Protein AF-0000000087582346 (afdb_homodimer)

Organism: Thalassiosira oceanica (NCBI:txid159749)

Sequence (512 aa):
MFADYISVAFGFAALSSSAAFTIRPLEHSRAAAAQTRIHTHEMLARNAGKSSGRPFEIKRIDHIVIRCRGFPEMFDFYHRVLGCTLDEPEGDHLNRFGGALTHLRAGESYIDLLSYDDGHLTGDGVAAVQRMHAGGVGTKRSLDDLALSAEESTLDHLCLRVRGFEMQSMIAYLESEGAQIVTSGDRRLGADGVGPSVYVRDPEGNVVELKGDPYPVAADQGDGQRKAKELQSTSPSRKETTTRRKDEVATAKVESMFADYISVAFGFAALSSSAAFTIRPLEHSRAAAAQTRIHTHEMLARNAGKSSGRPFEIKRIDHIVIRCRGFPEMFDFYHRVLGCTLDEPEGDHLNRFGGALTHLRAGESYIDLLSYDDGHLTGDGVAAVQRMHAGGVGTKRSLDDLALSAEESTLDHLCLRVRGFEMQSMIAYLESEGAQIVTSGDRRLGADGVGPSVYVRDPEGNVVELKGDPYPVAADQGDGQRKAKELQSTSPSRKETTTRRKDEVATAKVES

Foldseek 3Di:
DPPPPPPPPPPPPPPPPPPPPPCPDDPVVVVVVVVVVVVVVVVVVVVVPPPPDPPDDDDDAAEDEAEDAPVVQLCCCVCPLVPWAADPPNQVAACPQQRQWHWTHQDNHTYMYGYLHPVRGDPRNQVVSQCCPPNRPGDPDHSVPDDRAQVPDPDQAAEHEDEPDDPVVSVVSCVVVPWAWDDWDAFDQDPQGTGIWTWTAGPRGHIYIYTYDHDDDPPPCVVVVVVVVVVVVPPPPPPPPPPPPPPPPPPPPDDD/DDDPPPPPPPPPPPPPPPPPPPCPDDPVVVVVVVVVVVVVVVVVVVVVPPPPDPPDDDDDAAEDEAEDAPVVQLCCCVCPLVPWAADPPNQVAACPQQRQWHWTHQDNHTYMYGYLHPVRGDPRNQVVSQCCPPNRPGDPDRSVPDPRAQVPDPDQAAEHEDEPDDPVVSVVSCVVVPWAWDDWDAFDQDPQGTGIWTWTAGPRGHIYIYTYDHDDDPPPCVVVVVVVCVVVVPPPPPPPPPPPPPPPPDPPDDDD

InterPro domains:
  IPR004360 Glyoxalase/fosfomycin resistance/dioxygenase domain [PF00903] (60-210)
  IPR029068 Glyoxalase/Bleomycin resistance protein/Dihydroxybiphenyl dioxygenase [G3DSA:3.10.180.10] (56-213)
  IPR029068 Glyoxalase/Bleomycin resistance protein/Dihydroxybiphenyl dioxygenase [SSF54593] (58-219)
  IPR037523 Vicinal oxygen chelate (VOC), core domain [PS51819] (60-213)
  IPR050383 Glyoxalase I/Fosfomycin Resistance Protein Families [PTHR21366] (46-229)

Nearest PDB structures (foldseek):
  3hnq-assembly1_A  TM=7.859E-01  e=2.197E-09  Salmonella enterica subsp. enterica serovar Typhimurium
  3ey7-assembly1_B  TM=7.491E-01  e=6.477E-10  Vibrio cholerae
  3zw5-assembly1_A  TM=7.818E-01  e=4.456E-09  Homo sapiens
  3zw5-assembly1_B  TM=7.839E-01  e=5.067E-09  Homo sapiens
  3ey8-assembly1_A  TM=7.506E-01  e=2.060E-09  Vibrio cholerae

Radius of gyration: 37.98 Å; Cα contacts (8 Å, |Δi|>4): 893; chains: 2; bounding box: 114×180×123 Å

pLDDT: mean 77.49, std 27.93, range [23.95, 98.94]

Secondary structure (DSSP, 8-state):
-------------------------THHHHHHHHHHHHHHHHHHHHHHTT-TT---EEEEEEEEEEEES-HHHHHIIIIIIS--BPPSSGGGTSSHHHHTEEEEEETTEEEEEEE--TTT--HHHHHHHHHHHHHHT---S-GGG----STTSSEEEEEEEEES--HHHHHHHHHHTTPEEEEEEEEEEETTEEEEEEEEE-TTS-EEEEE-PPPP----THHHHHHHHHHHTTS---------------------/-------------------------THHHHHHHHHHHHHHHHHHHHHHTT-TT---EEEEEEEEEEEES-HHHHHIIIIIIS--BPPSSGGGTSSHHHHTEEEEEETTEEEEEEE--TTT--HHHHHHHHHHHHHHT---S-GGG----STTSSEEEEEEEEES--HHHHHHHHHHTTPEEEEEEEEEEETTEEEEEEEEE-TTS-EEEEE-PPPP----THHHHHHHHHHHTTS---------------------

Solvent-accessible surface area (backbone atoms only — not comparable to full-atom values): 28459 Å² total; per-residue (Å²): 135,86,80,77,76,76,77,77,75,76,77,77,74,75,80,66,81,72,74,74,75,72,73,82,64,68,63,60,52,48,52,31,44,48,50,38,47,53,53,47,52,49,49,48,58,61,37,73,76,57,59,79,74,67,65,56,43,52,50,25,53,24,32,40,29,35,49,38,59,57,49,70,59,46,47,45,44,46,34,43,71,60,56,27,41,71,54,83,63,48,74,81,23,46,46,32,63,40,36,15,36,29,47,25,35,30,51,66,10,30,49,26,41,38,37,59,18,72,90,50,33,18,72,66,6,52,56,43,36,32,44,43,34,53,63,46,67,39,55,90,64,59,67,87,72,50,76,47,38,31,89,36,15,25,42,32,29,41,28,34,29,33,45,64,69,44,71,68,61,50,52,54,48,42,48,76,71,68,42,49,75,65,45,71,45,66,76,39,81,53,55,84,37,43,12,30,36,41,26,32,37,48,88,72,55,44,26,38,33,44,27,31,65,48,58,81,74,73,67,72,61,61,66,62,56,50,54,47,54,57,57,60,64,60,58,76,79,75,78,76,80,76,77,80,77,81,77,80,77,77,78,76,81,78,77,131,140,85,82,78,77,77,76,76,77,74,78,76,74,78,80,66,81,73,73,74,76,72,71,81,63,67,63,61,54,47,51,30,44,47,49,38,46,49,53,44,53,50,50,50,57,60,37,70,78,57,59,78,73,66,63,55,45,53,51,24,52,25,32,39,29,34,50,38,57,57,49,71,59,46,47,44,45,44,34,45,70,60,57,26,41,70,53,84,65,47,74,82,23,47,47,32,63,39,35,16,34,29,48,26,35,31,51,65,9,29,48,26,42,37,38,59,20,71,90,52,33,18,73,64,5,51,56,42,37,32,47,43,33,52,63,48,67,38,54,88,65,58,67,86,72,50,76,47,38,31,88,36,14,25,43,32,30,42,29,32,30,33,44,64,70,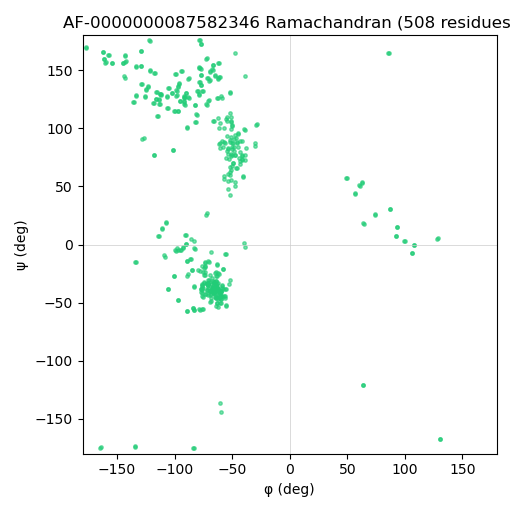43,70,68,62,50,51,53,46,42,48,74,71,67,44,48,75,64,46,69,45,66,76,38,83,53,55,84,36,45,12,32,35,40,26,31,37,48,88,72,54,45,25,37,33,45,27,31,65,49,57,79,72,74,67,71,62,59,65,62,57,50,52,48,53,55,55,60,64,59,56,75,78,75,78,76,79,76,78,80,76,80,77,79,80,77,84,77,80,83,81,136

Structure (mmCIF, N/CA/C/O backbone):
data_AF-0000000087582346-model_v1
#
loop_
_entity.id
_entity.type
_entity.pdbx_description
1 polymer 'VOC domain-containing protein'
#
loop_
_atom_site.group_PDB
_atom_site.id
_atom_site.type_symbol
_atom_site.label_atom_id
_atom_site.label_alt_id
_atom_site.label_comp_id
_atom_site.label_asym_id
_atom_site.label_entity_id
_atom_site.label_seq_id
_atom_site.pdbx_PDB_ins_code
_atom_site.Cartn_x
_atom_site.Cartn_y
_atom_site.Cartn_z
_atom_site.occupancy
_atom_site.B_iso_or_equiv
_atom_site.auth_seq_id
_atom_site.auth_comp_id
_atom_site.auth_asym_id
_atom_site.auth_atom_id
_atom_site.pdbx_PDB_model_num
ATOM 1 N N . MET A 1 1 ? -73.75 -16.656 -28.797 1 24.62 1 MET A N 1
ATOM 2 C CA . MET A 1 1 ? -72.812 -16.562 -29.906 1 24.62 1 MET A CA 1
ATOM 3 C C . MET A 1 1 ? -71.438 -17.047 -29.484 1 24.62 1 MET A C 1
ATOM 5 O O . MET A 1 1 ? -70.938 -16.625 -28.438 1 24.62 1 MET A O 1
ATOM 9 N N . PHE A 1 2 ? -71.062 -18.312 -29.938 1 26.08 2 PHE A N 1
ATOM 10 C CA . PHE A 1 2 ? -70 -19.344 -29.875 1 26.08 2 PHE A CA 1
ATOM 11 C C . PHE A 1 2 ? -68.688 -18.766 -30.25 1 26.08 2 PHE A C 1
ATOM 13 O O . PHE A 1 2 ? -68.5 -18.266 -31.375 1 26.08 2 PHE A O 1
ATOM 20 N N . ALA A 1 3 ? -68 -18.031 -29.25 1 26.8 3 ALA A N 1
ATOM 21 C CA . ALA A 1 3 ? -66.688 -17.422 -29.25 1 26.8 3 ALA A CA 1
ATOM 22 C C . ALA A 1 3 ? -65.625 -18.375 -29.828 1 26.8 3 ALA A C 1
ATOM 24 O O . ALA A 1 3 ? -65.438 -19.5 -29.359 1 26.8 3 ALA A O 1
ATOM 25 N N . ASP A 1 4 ? -65.438 -18.328 -31.172 1 23.95 4 ASP A N 1
ATOM 26 C CA . ASP A 1 4 ? -64.562 -19.047 -32.062 1 23.95 4 ASP A CA 1
ATOM 27 C C . ASP A 1 4 ? -63.094 -18.969 -31.562 1 23.95 4 ASP A C 1
ATOM 29 O O . ASP A 1 4 ? -62.562 -17.875 -31.359 1 23.95 4 ASP A O 1
ATOM 33 N N . TYR A 1 5 ? -62.656 -19.891 -30.688 1 27.12 5 TYR A N 1
ATOM 34 C CA . TYR A 1 5 ? -61.375 -20.25 -30.125 1 27.12 5 TYR A CA 1
ATOM 35 C C . TYR A 1 5 ? -60.312 -20.406 -31.219 1 27.12 5 TYR A C 1
ATOM 37 O O . TYR A 1 5 ? -60.469 -21.25 -32.094 1 27.12 5 TYR A O 1
ATOM 45 N N . ILE A 1 6 ? -59.938 -19.203 -31.828 1 28.33 6 ILE A N 1
ATOM 46 C CA . ILE A 1 6 ? -58.938 -19.219 -32.875 1 28.33 6 ILE A CA 1
ATOM 47 C C . ILE A 1 6 ? -57.688 -19.984 -32.406 1 28.33 6 ILE A C 1
ATOM 49 O O . ILE A 1 6 ? -57.156 -19.703 -31.328 1 28.33 6 ILE A O 1
ATOM 53 N N . SER A 1 7 ? -57.531 -21.25 -32.781 1 24.16 7 SER A N 1
ATOM 54 C CA . SER A 1 7 ? -56.438 -22.219 -32.656 1 24.16 7 SER A CA 1
ATOM 55 C C . SER A 1 7 ? -55.156 -21.688 -33.281 1 24.16 7 SER A C 1
ATOM 57 O O . SER A 1 7 ? -55.031 -21.594 -34.5 1 24.16 7 SER A O 1
ATOM 59 N N . VAL A 1 8 ? -54.625 -20.516 -32.812 1 26.66 8 VAL A N 1
ATOM 60 C CA . VAL A 1 8 ? -53.375 -20.062 -33.438 1 26.66 8 VAL A CA 1
ATOM 61 C C . VAL A 1 8 ? -52.312 -21.141 -33.281 1 26.66 8 VAL A C 1
ATOM 63 O O . VAL A 1 8 ? -51.969 -21.516 -32.156 1 26.66 8 VAL A O 1
ATOM 66 N N . ALA A 1 9 ? -52.25 -22.141 -34.125 1 24.91 9 ALA A N 1
ATOM 67 C CA . ALA A 1 9 ? -51.188 -23.141 -34.281 1 24.91 9 ALA A CA 1
ATOM 68 C C . ALA A 1 9 ? -49.812 -22.484 -34.438 1 24.91 9 ALA A C 1
ATOM 70 O O . ALA A 1 9 ? -49.531 -21.875 -35.469 1 24.91 9 ALA A O 1
ATOM 71 N N . PHE A 1 10 ? -49.344 -21.672 -33.438 1 28.89 10 PHE A N 1
ATOM 72 C CA . PHE A 1 10 ? -47.969 -21.203 -33.594 1 28.89 10 PHE A CA 1
ATOM 73 C C . PHE A 1 10 ? -47.031 -22.375 -33.875 1 28.89 10 PHE A C 1
ATOM 75 O O . PHE A 1 10 ? -47.031 -23.359 -33.125 1 28.89 10 PHE A O 1
ATOM 82 N N . GLY A 1 11 ? -46.75 -22.719 -35.125 1 24.69 11 GLY A N 1
ATOM 83 C CA . GLY A 1 11 ? -45.75 -23.641 -35.625 1 24.69 11 GLY A CA 1
ATOM 84 C C . GLY A 1 11 ? -44.375 -23.375 -35 1 24.69 11 GLY A C 1
ATOM 85 O O . GLY A 1 11 ? -43.812 -22.281 -35.156 1 24.69 11 GLY A O 1
ATOM 86 N N . PHE A 1 1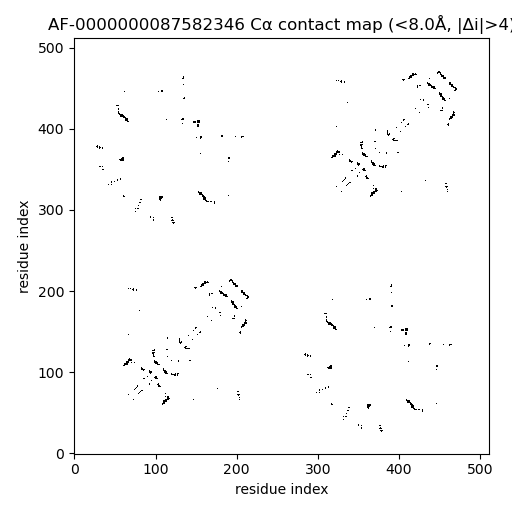2 ? -44.062 -23.906 -33.781 1 27.42 12 PHE A N 1
ATOM 87 C CA . PHE A 1 12 ? -42.75 -23.953 -33.125 1 27.42 12 PHE A CA 1
ATOM 88 C C . PHE A 1 12 ? -41.719 -24.547 -34.062 1 27.42 12 PHE A C 1
ATOM 90 O O . PHE A 1 12 ? -41.75 -25.734 -34.375 1 27.42 12 PHE A O 1
ATOM 97 N N . ALA A 1 13 ? -41.375 -23.875 -35.156 1 26.81 13 ALA A N 1
ATOM 98 C CA . ALA A 1 13 ? -40.219 -24.391 -35.844 1 26.81 13 ALA A CA 1
ATOM 99 C C . ALA A 1 13 ? -39.031 -24.594 -34.875 1 26.81 13 ALA A C 1
ATOM 101 O O . ALA A 1 13 ? -38.688 -23.703 -34.125 1 26.81 13 ALA A O 1
ATOM 102 N N . ALA A 1 14 ? -38.719 -25.844 -34.5 1 28.03 14 ALA A N 1
ATOM 103 C CA . ALA A 1 14 ? -37.594 -26.422 -33.812 1 28.03 14 ALA A CA 1
ATOM 104 C C . ALA A 1 14 ? -36.281 -25.906 -34.406 1 28.03 14 ALA A C 1
ATOM 106 O O . ALA A 1 14 ? -35.938 -26.188 -35.531 1 28.03 14 ALA A O 1
ATOM 107 N N . LEU A 1 15 ? -35.969 -24.609 -34.281 1 28.62 15 LEU A N 1
ATOM 108 C CA . LEU A 1 15 ? -34.594 -24.25 -34.688 1 28.62 15 LEU A CA 1
ATOM 109 C C . LEU A 1 15 ? -33.594 -25.188 -34 1 28.62 15 LEU A C 1
ATOM 111 O O . LEU A 1 15 ? -33.406 -25.141 -32.781 1 28.62 15 LEU A O 1
ATOM 115 N N . SER A 1 16 ? -33.375 -26.422 -34.406 1 26.52 16 SER A N 1
ATOM 116 C CA . SER A 1 16 ? -32.375 -27.422 -34 1 26.52 16 SER A CA 1
ATOM 117 C C . SER A 1 16 ? -30.953 -26.875 -34.156 1 26.52 16 SER A C 1
ATOM 119 O O . SER A 1 16 ? -29.984 -27.641 -34.094 1 26.52 16 SER A O 1
ATOM 121 N N . SER A 1 17 ? -30.641 -25.75 -34.719 1 29.75 17 SER A N 1
ATOM 122 C CA . SER A 1 17 ? -29.203 -25.75 -35.031 1 29.75 17 SER A CA 1
ATOM 123 C C . SER A 1 17 ? -28.359 -25.891 -33.781 1 29.75 17 SER A C 1
ATOM 125 O O . SER A 1 17 ? -28.406 -25.016 -32.906 1 29.75 17 SER A O 1
ATOM 127 N N . SER A 1 18 ? -28.125 -27.078 -33.25 1 28.61 18 SER A N 1
ATOM 128 C CA . SER A 1 18 ? -27.125 -27.438 -32.25 1 28.61 18 SER A CA 1
ATOM 129 C C . SER A 1 18 ? -25.766 -26.875 -32.594 1 28.61 18 SER A C 1
ATOM 131 O O . SER A 1 18 ? -25.047 -27.438 -33.438 1 28.61 18 SER A O 1
ATOM 133 N N . ALA A 1 19 ? -25.547 -25.625 -32.844 1 31.31 19 ALA A N 1
ATOM 134 C CA . ALA A 1 19 ? -24.141 -25.219 -32.906 1 31.31 19 ALA A CA 1
ATOM 135 C C . ALA A 1 19 ? -23.359 -25.828 -31.719 1 31.31 19 ALA A C 1
ATOM 137 O O . ALA A 1 19 ? -23.703 -25.594 -30.562 1 31.31 19 ALA A O 1
ATOM 138 N N . ALA A 1 20 ? -22.734 -26.953 -31.953 1 29.88 20 ALA A N 1
ATOM 139 C CA . ALA A 1 20 ? -21.672 -27.562 -31.156 1 29.88 20 ALA A CA 1
ATOM 140 C C . ALA A 1 20 ? -20.672 -26.516 -30.672 1 29.88 20 ALA A C 1
ATOM 142 O O . ALA A 1 20 ? -19.969 -25.906 -31.469 1 29.88 20 ALA A O 1
ATOM 143 N N . PHE A 1 21 ? -21.031 -25.734 -29.672 1 32.12 21 PHE A N 1
ATOM 144 C CA . PHE A 1 21 ? -19.953 -25.078 -28.953 1 32.12 21 PHE A CA 1
ATOM 145 C C . PHE A 1 21 ? -18.781 -26.031 -28.734 1 32.12 21 PHE A C 1
ATOM 147 O O . PHE A 1 21 ? -18.906 -27.016 -28 1 32.12 21 PHE A O 1
ATOM 154 N N . THR A 1 22 ? -18.016 -26.344 -29.781 1 29.98 22 THR A N 1
ATOM 155 C CA . THR A 1 22 ? -16.734 -27.031 -29.578 1 29.98 22 THR A CA 1
ATOM 156 C C . THR A 1 22 ? -15.992 -26.453 -28.391 1 29.98 22 THR A C 1
ATOM 158 O O . THR A 1 22 ? -15.609 -25.281 -28.391 1 29.98 22 THR A O 1
ATOM 161 N N . ILE A 1 23 ? -16.203 -26.953 -27.219 1 30.17 23 ILE A N 1
ATOM 162 C CA . ILE A 1 23 ? -15.391 -26.812 -26.016 1 30.17 23 ILE A CA 1
ATOM 163 C C . ILE A 1 23 ? -13.914 -26.906 -26.391 1 30.17 23 ILE A C 1
ATOM 165 O O . ILE A 1 23 ? -13.43 -27.969 -26.781 1 30.17 23 ILE A O 1
ATOM 169 N N . ARG A 1 24 ? -13.398 -26.094 -27.234 1 38.59 24 ARG A N 1
ATOM 170 C CA . ARG A 1 24 ? -11.953 -26.078 -27.391 1 38.59 24 ARG A CA 1
ATOM 171 C C . ARG A 1 24 ? -11.242 -26.234 -26.047 1 38.59 24 ARG A C 1
ATOM 173 O O . ARG A 1 24 ? -11.195 -25.281 -25.266 1 38.59 24 ARG A O 1
ATOM 180 N N . PRO A 1 25 ? -11.188 -27.422 -25.328 1 36.94 25 PRO A N 1
ATOM 181 C CA . PRO A 1 25 ? -11.031 -27.875 -23.938 1 36.94 25 PRO A CA 1
ATOM 182 C C . PRO A 1 25 ? -9.711 -27.406 -23.328 1 36.94 25 PRO A C 1
ATOM 184 O O . PRO A 1 25 ? -8.859 -26.859 -24.031 1 36.94 25 PRO A O 1
ATOM 187 N N . LEU A 1 26 ? -9 -28.312 -22.375 1 43.84 26 LEU A N 1
ATOM 188 C CA . LEU A 1 26 ? -8.047 -28.641 -21.312 1 43.84 26 LEU A CA 1
ATOM 189 C C . LEU A 1 26 ? -6.613 -28.484 -21.797 1 43.84 26 LEU A C 1
ATOM 191 O O . LEU A 1 26 ? -5.719 -28.141 -21.016 1 43.84 26 LEU A O 1
ATOM 195 N N . GLU A 1 27 ? -6.41 -28.766 -23.016 1 45.19 27 GLU A N 1
ATOM 196 C CA . GLU A 1 27 ? -5.039 -28.812 -23.531 1 45.19 27 GLU A CA 1
ATOM 197 C C . GLU A 1 27 ? -4.426 -27.422 -23.594 1 45.19 27 GLU A C 1
ATOM 199 O O . GLU A 1 27 ? -3.244 -27.234 -23.297 1 45.19 27 GLU A O 1
ATOM 204 N N . HIS A 1 28 ? -5.152 -26.438 -23.984 1 46.56 28 HIS A N 1
ATOM 205 C CA . HIS A 1 28 ? -4.641 -25.062 -24.062 1 46.56 28 HIS A CA 1
ATOM 206 C C . HIS A 1 28 ? -4.328 -24.5 -22.688 1 46.56 28 HIS A C 1
ATOM 208 O O . HIS A 1 28 ? -3.344 -23.781 -22.516 1 46.56 28 HIS A O 1
ATOM 214 N N . SER A 1 29 ? -5.16 -25.016 -21.75 1 54.28 29 SER A N 1
ATOM 215 C CA . SER A 1 29 ? -4.93 -24.562 -20.391 1 54.28 29 SER A CA 1
ATOM 216 C C . SER A 1 29 ? -3.643 -25.156 -19.828 1 54.28 29 SER A C 1
ATOM 218 O O . SER A 1 29 ? -2.871 -24.469 -19.156 1 54.28 29 SER A O 1
ATOM 220 N N . ARG A 1 30 ? -3.352 -26.391 -20.328 1 53.41 30 ARG A N 1
ATOM 221 C CA . ARG A 1 30 ? -2.146 -27.047 -19.828 1 53.41 30 ARG A CA 1
ATOM 222 C C . ARG A 1 30 ? -0.896 -26.438 -20.469 1 53.41 30 ARG A C 1
ATOM 224 O O . ARG A 1 30 ? 0.117 -26.25 -19.797 1 53.41 30 ARG A O 1
ATOM 231 N N . ALA A 1 31 ? -1.054 -26.188 -21.797 1 57 31 ALA A N 1
ATOM 232 C CA . ALA A 1 31 ? 0.088 -25.609 -22.484 1 57 31 ALA A CA 1
ATOM 233 C C . ALA A 1 31 ? 0.399 -24.203 -21.953 1 57 31 ALA A C 1
ATOM 235 O O . ALA A 1 31 ? 1.564 -23.859 -21.75 1 57 31 ALA A O 1
ATOM 236 N N . ALA A 1 32 ? -0.643 -23.484 -21.688 1 61.44 32 ALA A N 1
ATOM 237 C CA . ALA A 1 32 ? -0.444 -22.141 -21.125 1 61.44 32 ALA A CA 1
ATOM 238 C C . ALA A 1 32 ? 0.135 -22.219 -19.719 1 61.44 32 ALA A C 1
ATOM 240 O O . ALA A 1 32 ? 1.033 -21.453 -19.375 1 61.44 32 ALA A O 1
ATOM 241 N N . ALA A 1 33 ? -0.324 -23.172 -19.016 1 63.59 33 ALA A N 1
ATOM 242 C CA . ALA A 1 33 ? 0.221 -23.375 -17.688 1 63.59 33 ALA A CA 1
ATOM 243 C C . ALA A 1 33 ? 1.681 -23.812 -17.75 1 63.59 33 ALA A C 1
ATOM 245 O O . ALA A 1 33 ? 2.504 -23.391 -16.938 1 63.59 33 ALA A O 1
ATOM 246 N N . ALA A 1 34 ? 1.887 -24.594 -18.734 1 67.44 34 ALA A N 1
ATOM 247 C CA . ALA A 1 34 ? 3.26 -25.062 -18.922 1 67.44 34 ALA A CA 1
ATOM 248 C C . ALA A 1 34 ? 4.172 -23.891 -19.312 1 67.44 34 ALA A C 1
ATOM 250 O O . ALA A 1 34 ? 5.312 -23.812 -18.844 1 67.44 34 ALA A O 1
ATOM 251 N N . GLN A 1 35 ? 3.68 -23.047 -20.109 1 67.5 35 GLN A N 1
ATOM 252 C CA . GLN A 1 35 ? 4.465 -21.906 -20.531 1 67.5 35 GLN A CA 1
ATOM 253 C C . GLN A 1 35 ? 4.738 -20.953 -19.375 1 67.5 35 GLN A C 1
ATOM 255 O O . GLN A 1 35 ? 5.855 -20.453 -19.219 1 67.5 35 GLN A O 1
ATOM 260 N N . THR A 1 36 ? 3.758 -20.781 -18.547 1 71.19 36 THR A N 1
ATOM 261 C CA . THR A 1 36 ? 3.934 -19.938 -17.375 1 71.19 36 THR A CA 1
ATOM 262 C C . THR A 1 36 ? 4.977 -20.531 -16.438 1 71.19 36 THR A C 1
ATOM 264 O O . THR A 1 36 ? 5.812 -19.812 -15.891 1 71.19 36 THR A O 1
ATOM 267 N N . ARG A 1 37 ? 4.949 -21.734 -16.375 1 66.81 37 ARG A N 1
ATOM 268 C CA . ARG A 1 37 ? 5.902 -22.422 -15.516 1 66.81 37 ARG A CA 1
ATOM 269 C C . ARG A 1 37 ? 7.32 -22.297 -16.062 1 66.81 37 ARG A C 1
ATOM 271 O O . ARG A 1 37 ? 8.266 -22.078 -15.305 1 66.81 37 ARG A O 1
ATOM 278 N N . ILE A 1 38 ? 7.402 -22.516 -17.297 1 65.06 38 ILE A N 1
ATOM 279 C CA . ILE A 1 38 ? 8.711 -22.422 -17.922 1 65.06 38 ILE A CA 1
ATOM 280 C C . ILE A 1 38 ? 9.281 -21.016 -17.75 1 65.06 38 ILE A C 1
ATOM 282 O O . ILE A 1 38 ? 10.438 -20.844 -17.344 1 65.06 38 ILE A O 1
ATOM 286 N N . HIS A 1 39 ? 8.422 -20.094 -17.906 1 72.88 39 HIS A N 1
ATOM 287 C CA . HIS A 1 39 ? 8.852 -18.719 -17.766 1 72.88 39 HIS A CA 1
ATOM 288 C C . HIS A 1 39 ? 9.273 -18.406 -16.344 1 72.88 39 HIS A C 1
ATOM 290 O O . HIS A 1 39 ? 10.281 -17.734 -16.109 1 72.88 39 HIS A O 1
ATOM 296 N N . THR A 1 40 ? 8.633 -19.047 -15.508 1 73.69 40 THR A N 1
ATOM 297 C CA . THR A 1 40 ? 8.914 -18.781 -14.102 1 73.69 40 THR A CA 1
ATOM 298 C C . THR A 1 40 ? 10.227 -19.422 -13.672 1 73.69 40 THR A C 1
ATOM 300 O O . THR A 1 40 ? 11.016 -18.812 -12.953 1 73.69 40 THR A O 1
ATOM 303 N N . HIS A 1 41 ? 10.352 -20.641 -14.117 1 75.62 41 HIS A N 1
ATOM 304 C CA . HIS A 1 41 ? 11.617 -21.312 -13.82 1 75.62 41 HIS A CA 1
ATOM 305 C C . HIS A 1 41 ? 12.797 -20.547 -14.391 1 75.62 41 HIS A C 1
ATOM 307 O O . HIS A 1 41 ? 13.844 -20.438 -13.75 1 75.62 41 HIS A O 1
ATOM 313 N N . GLU A 1 42 ? 12.531 -20.062 -15.477 1 77.69 42 GLU A N 1
ATOM 314 C CA . GLU A 1 42 ? 13.586 -19.266 -16.109 1 77.69 42 GLU A CA 1
ATOM 315 C C . GLU A 1 42 ? 13.867 -18 -15.32 1 77.69 42 GLU A C 1
ATOM 317 O O . GLU A 1 42 ? 15.023 -17.609 -15.141 1 77.69 42 GLU A O 1
ATOM 322 N N . MET A 1 43 ? 12.898 -17.484 -14.844 1 80.12 43 MET A N 1
ATOM 323 C CA . MET A 1 43 ? 13.055 -16.25 -14.07 1 80.12 43 MET A CA 1
ATOM 324 C C . MET A 1 43 ? 13.781 -16.531 -12.758 1 80.12 43 MET A C 1
ATOM 326 O O . MET A 1 43 ? 14.68 -15.773 -12.367 1 80.12 43 MET A O 1
ATOM 330 N N . LEU A 1 44 ? 13.414 -17.562 -12.148 1 84.25 44 LEU A N 1
ATOM 331 C CA . LEU A 1 44 ? 14.039 -17.938 -10.883 1 84.25 44 LEU A CA 1
ATOM 332 C C . LEU A 1 44 ? 15.508 -18.297 -11.086 1 84.25 44 LEU A C 1
ATOM 334 O O . LEU A 1 44 ? 16.359 -17.906 -10.281 1 84.25 44 LEU A O 1
ATOM 338 N N . ALA A 1 45 ? 15.703 -19 -12.141 1 79.94 45 ALA A N 1
ATOM 339 C CA . ALA A 1 45 ? 17.078 -19.375 -12.469 1 79.94 45 ALA A CA 1
ATOM 340 C C . ALA A 1 45 ? 17.922 -18.141 -12.758 1 79.94 45 ALA A C 1
ATOM 342 O O . ALA A 1 45 ? 19.078 -18.062 -12.328 1 79.94 45 ALA A O 1
ATOM 343 N N . ARG A 1 46 ? 17.375 -17.281 -13.383 1 76.94 46 ARG A N 1
ATOM 344 C CA . ARG A 1 46 ? 18.078 -16.031 -13.695 1 76.94 46 ARG A CA 1
ATOM 345 C C . ARG A 1 46 ? 18.406 -15.25 -12.43 1 76.94 46 ARG A C 1
ATOM 347 O O . ARG A 1 46 ? 19.469 -14.648 -12.328 1 76.94 46 ARG A O 1
ATOM 354 N N . ASN A 1 47 ? 17.547 -15.336 -11.508 1 82.44 47 ASN A N 1
ATOM 355 C CA . ASN A 1 47 ? 17.719 -14.562 -10.289 1 82.44 47 ASN A CA 1
ATOM 356 C C . ASN A 1 47 ? 18.641 -15.258 -9.305 1 82.44 47 ASN A C 1
ATOM 358 O O . ASN A 1 47 ? 19.281 -14.609 -8.461 1 82.44 47 ASN A O 1
ATOM 362 N N . ALA A 1 48 ? 18.672 -16.578 -9.133 1 71.56 48 ALA A N 1
ATOM 363 C CA . ALA A 1 48 ? 19.453 -17.359 -8.172 1 71.56 48 ALA A CA 1
ATOM 364 C C . ALA A 1 48 ? 20.938 -16.984 -8.234 1 71.56 48 ALA A C 1
ATOM 366 O O . ALA A 1 48 ? 21.609 -16.922 -7.207 1 71.56 48 ALA A O 1
ATOM 367 N N . GLY A 1 49 ? 21.453 -16.594 -9.328 1 63.84 49 GLY A N 1
ATOM 368 C CA . GLY A 1 49 ? 22.875 -16.297 -9.43 1 63.84 49 GLY A CA 1
ATOM 369 C C . GLY A 1 49 ? 23.188 -14.828 -9.312 1 63.84 49 GLY A C 1
ATOM 370 O O . GLY A 1 49 ? 24.359 -14.438 -9.25 1 63.84 49 GLY A O 1
ATOM 371 N N . LYS A 1 50 ? 22.266 -14.023 -9.195 1 63.25 50 LYS A N 1
ATOM 372 C CA . LYS A 1 50 ? 22.516 -12.586 -9.328 1 63.25 50 LYS A CA 1
ATOM 373 C C . LYS A 1 50 ? 22.391 -11.883 -7.98 1 63.25 50 LYS A C 1
ATOM 375 O O . LYS A 1 50 ? 22.672 -10.688 -7.875 1 63.25 50 LYS A O 1
ATOM 380 N N . SER A 1 51 ? 21.891 -12.555 -6.859 1 60.66 51 SER A N 1
ATOM 381 C CA . SER A 1 51 ? 21.578 -11.82 -5.641 1 60.66 51 SER A CA 1
ATOM 382 C C . SER A 1 51 ? 22.844 -11.383 -4.91 1 60.66 51 SER A C 1
ATOM 384 O O . SER A 1 51 ? 22.781 -10.945 -3.758 1 60.66 51 SER A O 1
ATOM 386 N N . SER A 1 52 ? 23.984 -11.227 -5.684 1 65.25 52 SER A N 1
ATOM 387 C CA . SER A 1 52 ? 25.219 -11.016 -4.957 1 65.25 52 SER A CA 1
ATOM 388 C C . SER A 1 52 ? 25.469 -9.531 -4.695 1 65.25 52 SER A C 1
ATOM 390 O O . SER A 1 52 ? 25.203 -8.695 -5.555 1 65.25 52 SER A O 1
ATOM 392 N N . GLY A 1 53 ? 25.125 -9.055 -3.352 1 85.88 53 GLY A N 1
ATOM 393 C CA . GLY A 1 53 ? 25.688 -7.777 -2.936 1 85.88 53 GLY A CA 1
ATOM 394 C C . GLY A 1 53 ? 24.641 -6.816 -2.4 1 85.88 53 GLY A C 1
ATOM 395 O O . GLY A 1 53 ? 24.938 -5.641 -2.172 1 85.88 53 GLY A O 1
ATOM 396 N N . ARG A 1 54 ? 23.453 -7.355 -2.303 1 93.88 54 ARG A N 1
ATOM 397 C CA . ARG A 1 54 ? 22.438 -6.469 -1.74 1 93.88 54 ARG A CA 1
ATOM 398 C C . ARG A 1 54 ? 22.781 -6.09 -0.303 1 93.88 54 ARG A C 1
ATOM 400 O O . ARG A 1 54 ? 22.906 -6.957 0.561 1 93.88 54 ARG A O 1
ATOM 407 N N . PRO A 1 55 ? 22.828 -4.832 -0.022 1 96.25 55 PRO A N 1
ATOM 408 C CA . PRO A 1 55 ? 23.344 -4.406 1.28 1 96.25 55 PRO A CA 1
ATOM 409 C C . PRO A 1 55 ? 22.25 -4.301 2.344 1 96.25 55 PRO A C 1
ATOM 411 O O . PRO A 1 55 ? 22.484 -3.758 3.426 1 96.25 55 PRO A O 1
ATOM 414 N N . PHE A 1 56 ? 21.078 -4.75 2.012 1 97.81 56 PHE A N 1
ATOM 415 C CA . PHE A 1 56 ? 19.984 -4.57 2.963 1 97.81 56 PHE A CA 1
ATOM 416 C C . PHE A 1 56 ? 19.062 -5.781 2.955 1 97.81 56 PHE A C 1
ATOM 418 O O . PHE A 1 56 ? 19.109 -6.602 2.037 1 97.81 56 PHE A O 1
ATOM 425 N N . GLU A 1 57 ? 18.281 -5.855 4.008 1 97.88 57 GLU A N 1
ATOM 426 C CA . GLU A 1 57 ? 17.203 -6.824 4.141 1 97.88 57 GLU A CA 1
ATOM 427 C C . GLU A 1 57 ? 15.898 -6.145 4.543 1 97.88 57 GLU A C 1
ATOM 429 O O . GLU A 1 57 ? 15.891 -5.27 5.414 1 97.88 57 GLU A O 1
ATOM 434 N N . ILE A 1 58 ? 14.859 -6.562 3.934 1 98.69 58 ILE A N 1
ATOM 435 C CA . ILE A 1 58 ? 13.562 -5.961 4.23 1 98.69 58 ILE A CA 1
ATOM 436 C C . ILE A 1 58 ? 13.039 -6.496 5.562 1 98.69 58 ILE A C 1
ATOM 438 O O . ILE A 1 58 ? 13.07 -7.707 5.809 1 98.69 58 ILE A O 1
ATOM 442 N N . LYS A 1 59 ? 12.492 -5.598 6.387 1 98.75 59 LYS A N 1
ATOM 443 C CA . LYS A 1 59 ? 11.898 -5.984 7.664 1 98.75 59 LYS A CA 1
ATOM 444 C C . LYS A 1 59 ? 10.383 -6.133 7.543 1 98.75 59 LYS A C 1
ATOM 446 O O . LYS A 1 59 ? 9.805 -7.094 8.062 1 98.75 59 LYS A O 1
ATOM 451 N N . ARG A 1 60 ? 9.75 -5.184 6.961 1 98.81 60 ARG A N 1
ATOM 452 C CA . ARG A 1 60 ? 8.297 -5.117 6.82 1 98.81 60 ARG A CA 1
ATOM 453 C C . ARG A 1 60 ? 7.879 -3.896 6.004 1 98.81 60 ARG A C 1
ATOM 455 O O . ARG A 1 60 ? 8.719 -3.062 5.656 1 98.81 60 ARG A O 1
ATOM 462 N N . ILE A 1 61 ? 6.641 -3.854 5.637 1 98.94 61 ILE A N 1
ATOM 463 C CA . ILE A 1 61 ? 6.086 -2.615 5.105 1 98.94 61 ILE A CA 1
ATOM 464 C C . ILE A 1 61 ? 5.965 -1.581 6.223 1 98.94 61 ILE A C 1
ATOM 466 O O . ILE A 1 61 ? 5.379 -1.859 7.273 1 98.94 61 ILE A O 1
ATOM 470 N N . ASP A 1 62 ? 6.582 -0.443 6 1 98.94 62 ASP A N 1
ATOM 471 C CA . ASP A 1 62 ? 6.539 0.65 6.965 1 98.94 62 ASP A CA 1
ATOM 472 C C . ASP A 1 62 ? 5.262 1.473 6.809 1 98.94 62 ASP A C 1
ATOM 474 O O . ASP A 1 62 ? 4.543 1.703 7.781 1 98.94 62 ASP A O 1
ATOM 478 N N . HIS A 1 63 ? 5.066 1.966 5.613 1 98.94 63 HIS A N 1
ATOM 479 C CA . HIS A 1 63 ? 3.854 2.732 5.355 1 98.94 63 HIS A CA 1
ATOM 480 C C . HIS A 1 63 ? 3.516 2.75 3.869 1 98.94 63 HIS A C 1
ATOM 482 O O . HIS A 1 63 ? 4.34 2.363 3.037 1 98.94 63 HIS A O 1
ATOM 488 N N . ILE A 1 64 ? 2.32 3.096 3.615 1 98.94 64 ILE A N 1
ATOM 489 C CA . ILE A 1 64 ? 1.854 3.441 2.277 1 98.94 64 ILE A CA 1
ATOM 490 C C . ILE A 1 64 ? 1.299 4.863 2.275 1 98.94 64 ILE A C 1
ATOM 492 O O . ILE A 1 64 ? 0.833 5.355 3.305 1 98.94 64 ILE A O 1
ATOM 496 N N . VAL A 1 65 ? 1.438 5.5 1.136 1 98.94 65 VAL A N 1
ATOM 497 C CA . VAL A 1 65 ? 0.836 6.82 0.957 1 98.94 65 VAL A CA 1
ATOM 498 C C . VAL A 1 65 ? -0.289 6.738 -0.072 1 98.94 65 VAL A C 1
ATOM 500 O O . VAL A 1 65 ? -0.065 6.332 -1.215 1 98.94 65 VAL A O 1
ATOM 503 N N . ILE A 1 66 ? -1.444 7.09 0.357 1 98.94 66 ILE A N 1
ATOM 504 C CA . ILE A 1 66 ? -2.633 7.07 -0.489 1 98.94 66 ILE A CA 1
ATOM 505 C C . ILE A 1 66 ? -3.021 8.5 -0.862 1 98.94 66 ILE A C 1
ATOM 507 O O . ILE A 1 66 ? -3.195 9.352 0.012 1 98.94 66 ILE A O 1
ATOM 511 N N . ARG A 1 67 ? -3.174 8.75 -2.141 1 98.75 67 ARG A N 1
ATOM 512 C CA . ARG A 1 67 ? -3.676 10.031 -2.633 1 98.75 67 ARG A CA 1
ATOM 513 C C . ARG A 1 67 ? -5.188 10.125 -2.475 1 98.75 67 ARG A C 1
ATOM 515 O O . ARG A 1 67 ? -5.902 9.141 -2.691 1 98.75 67 ARG A O 1
ATOM 522 N N . CYS A 1 68 ? -5.641 11.297 -2.086 1 97.69 68 CYS A N 1
ATOM 523 C CA . CYS A 1 68 ? -7.09 11.406 -1.984 1 97.69 68 CYS A CA 1
ATOM 524 C C . CYS A 1 68 ? -7.559 12.797 -2.381 1 97.69 68 CYS A C 1
ATOM 526 O O . CYS A 1 68 ? -6.805 13.766 -2.271 1 97.69 68 CYS A O 1
ATOM 528 N N . ARG A 1 69 ? -8.82 12.852 -2.803 1 96.5 69 ARG A N 1
ATOM 529 C CA . ARG A 1 69 ? -9.453 14.094 -3.229 1 96.5 69 ARG A CA 1
ATOM 530 C C . ARG A 1 69 ? -10.438 14.594 -2.172 1 96.5 69 ARG A C 1
ATOM 532 O O . ARG A 1 69 ? -10.672 15.805 -2.062 1 96.5 69 ARG A O 1
ATOM 539 N N . GLY A 1 70 ? -11.109 13.773 -1.569 1 95.88 70 GLY A N 1
ATOM 540 C CA . GLY A 1 70 ? -12.008 14.094 -0.468 1 95.88 70 GLY A CA 1
ATOM 541 C C . GLY A 1 70 ? -11.414 13.766 0.892 1 95.88 70 GLY A C 1
ATOM 542 O O . GLY A 1 70 ? -11.789 12.773 1.518 1 95.88 70 GLY A O 1
ATOM 543 N N . PHE A 1 71 ? -10.555 14.727 1.373 1 96.62 71 PHE A N 1
ATOM 544 C CA . PHE A 1 71 ? -9.75 14.453 2.559 1 96.62 71 PHE A CA 1
ATOM 545 C C . PHE A 1 71 ? -10.641 14.203 3.77 1 96.62 71 PHE A C 1
ATOM 547 O O . PHE A 1 71 ? -10.438 13.227 4.496 1 96.62 71 PHE A O 1
ATOM 554 N N . PRO A 1 72 ? -11.68 14.945 4.02 1 95.12 72 PRO A N 1
ATOM 555 C CA . PRO A 1 72 ? -12.469 14.727 5.234 1 95.12 72 PRO A CA 1
ATOM 556 C C . PRO A 1 72 ? -13.062 13.32 5.309 1 95.12 72 PRO A C 1
ATOM 558 O O . PRO A 1 72 ? -13.016 12.68 6.359 1 95.12 72 PRO A O 1
ATOM 561 N N . GLU A 1 73 ? -13.617 12.828 4.215 1 96.44 73 GLU A N 1
ATOM 562 C CA . GLU A 1 73 ? -14.234 11.508 4.203 1 96.44 73 GLU A CA 1
ATOM 563 C C . GLU A 1 73 ? -13.188 10.406 4.336 1 96.44 73 GLU A C 1
ATOM 565 O O . GLU A 1 73 ? -13.414 9.406 5.02 1 96.44 73 GLU A O 1
ATOM 570 N N . MET A 1 74 ? -12.102 10.648 3.646 1 97.75 74 MET A N 1
ATOM 571 C CA . MET A 1 74 ? -11.016 9.672 3.727 1 97.75 74 MET A CA 1
ATOM 572 C C . MET A 1 74 ? -10.43 9.625 5.129 1 97.75 74 MET A C 1
ATOM 574 O O . MET A 1 74 ? -10.172 8.547 5.668 1 97.75 74 MET A O 1
ATOM 578 N N . PHE A 1 75 ? -10.258 10.75 5.707 1 97.19 75 PHE A N 1
ATOM 579 C CA . PHE A 1 75 ? -9.766 10.836 7.074 1 97.19 75 PHE A CA 1
ATOM 580 C C . PHE A 1 75 ? -10.727 10.156 8.039 1 97.19 75 PHE A C 1
ATOM 582 O O . PHE A 1 75 ? -10.305 9.391 8.914 1 97.19 75 PHE A O 1
ATOM 589 N N . ASP A 1 76 ? -11.953 10.422 7.902 1 96.25 76 ASP A N 1
ATOM 590 C CA . ASP A 1 76 ? -12.961 9.82 8.766 1 96.25 76 ASP A CA 1
ATOM 591 C C . ASP A 1 76 ? -12.922 8.297 8.672 1 96.25 76 ASP A C 1
ATOM 593 O O . ASP A 1 76 ? -12.961 7.602 9.688 1 96.25 76 ASP A O 1
ATOM 597 N N . PHE A 1 77 ? -12.828 7.781 7.523 1 97.88 77 PHE A N 1
ATOM 598 C CA . PHE A 1 77 ? -12.828 6.34 7.301 1 97.88 77 PHE A CA 1
ATOM 599 C C . PHE A 1 77 ? -11.617 5.691 7.973 1 97.88 77 PHE A C 1
ATOM 601 O O . PHE A 1 77 ? -11.766 4.738 8.742 1 97.88 77 PHE A O 1
ATOM 608 N N . TYR A 1 78 ? -10.43 6.215 7.727 1 98.12 78 TYR A N 1
ATOM 609 C CA . TYR A 1 78 ? -9.227 5.57 8.234 1 98.12 78 TYR A CA 1
ATOM 610 C C . TYR A 1 78 ? -9.047 5.836 9.727 1 98.12 78 TYR A C 1
ATOM 612 O O . TYR A 1 78 ? -8.672 4.938 10.484 1 98.12 78 TYR A O 1
ATOM 620 N N . HIS A 1 79 ? -9.375 7.016 10.133 1 97.12 79 HIS A N 1
ATOM 621 C CA . HIS A 1 79 ? -9.188 7.383 11.523 1 97.12 79 HIS A CA 1
ATOM 622 C C . HIS A 1 79 ? -10.297 6.82 12.406 1 97.12 79 HIS A C 1
ATOM 624 O O . HIS A 1 79 ? -10.031 6.09 13.359 1 97.12 79 HIS A O 1
ATOM 630 N N . ARG A 1 80 ? -11.484 7.109 12.094 1 95.75 80 ARG A N 1
ATOM 631 C CA . ARG A 1 80 ? -12.594 6.727 12.961 1 95.75 80 ARG A CA 1
ATOM 632 C C . ARG A 1 80 ? -13.039 5.293 12.688 1 95.75 80 ARG A C 1
ATOM 634 O O . ARG A 1 80 ? -13.078 4.465 13.594 1 95.75 80 ARG A O 1
ATOM 641 N N . VAL A 1 81 ? -13.352 5.008 11.484 1 97 81 VAL A N 1
ATOM 642 C CA . VAL A 1 81 ? -13.953 3.719 11.156 1 97 81 VAL A CA 1
ATOM 643 C C . VAL A 1 81 ? -12.93 2.605 11.344 1 97 81 VAL A C 1
ATOM 645 O O . VAL A 1 81 ? -13.203 1.598 11.992 1 97 81 VAL A O 1
ATOM 648 N N . LEU A 1 82 ? -11.68 2.793 10.766 1 97.88 82 LEU A N 1
ATOM 649 C CA . LEU A 1 82 ? -10.688 1.728 10.852 1 97.88 82 LEU A CA 1
ATOM 650 C C . LEU A 1 82 ? -9.914 1.816 12.164 1 97.88 82 LEU A C 1
ATOM 652 O O . LEU A 1 82 ? -9.25 0.855 12.562 1 97.88 82 LEU A O 1
ATOM 656 N N . GLY A 1 83 ? -9.906 2.967 12.734 1 96.56 83 GLY A N 1
ATOM 657 C CA . GLY A 1 83 ? -9.312 3.08 14.055 1 96.56 83 GLY A CA 1
ATOM 658 C C . GLY A 1 83 ? -7.844 3.471 14.016 1 96.56 83 GLY A C 1
ATOM 659 O O . GLY A 1 83 ? -7.121 3.291 14.992 1 96.56 83 GLY A O 1
ATOM 660 N N . CYS A 1 84 ? -7.355 3.957 12.898 1 97.75 84 CYS A N 1
ATOM 661 C CA . CYS A 1 84 ? -6.023 4.551 12.898 1 97.75 84 CYS A CA 1
ATOM 662 C C . CYS A 1 84 ? -5.969 5.762 13.82 1 97.75 84 CYS A C 1
ATOM 664 O O . CYS A 1 84 ? -6.988 6.406 14.07 1 97.75 84 CYS A O 1
ATOM 666 N N . THR A 1 85 ? -4.719 6.059 14.281 1 96.56 85 THR A N 1
ATOM 667 C CA . THR A 1 85 ? -4.602 7.137 15.258 1 96.56 85 THR A CA 1
ATOM 668 C C . THR A 1 85 ? -3.541 8.141 14.82 1 96.56 85 THR A C 1
ATOM 670 O O . THR A 1 85 ? -2.803 7.902 13.867 1 96.56 85 THR A O 1
ATOM 673 N N . LEU A 1 86 ? -3.551 9.281 15.469 1 96.38 86 LEU A N 1
ATOM 674 C CA . LEU A 1 86 ? -2.514 10.289 15.297 1 96.38 86 LEU A CA 1
ATOM 675 C C . LEU A 1 86 ? -1.48 10.203 16.406 1 96.38 86 LEU A C 1
ATOM 677 O O . LEU A 1 86 ? -1.835 10.227 17.594 1 96.38 86 LEU A O 1
ATOM 681 N N . ASP A 1 87 ? -0.226 10.133 15.977 1 96.88 87 ASP A N 1
ATOM 682 C CA . ASP A 1 87 ? 0.823 10.203 16.984 1 96.88 87 ASP A CA 1
ATOM 683 C C . ASP A 1 87 ? 0.955 11.609 17.547 1 96.88 87 ASP A C 1
ATOM 685 O O . ASP A 1 87 ? 0.505 12.578 16.938 1 96.88 87 ASP A O 1
ATOM 689 N N . GLU A 1 88 ? 1.565 11.727 18.75 1 93.88 88 GLU A N 1
ATOM 690 C CA . GLU A 1 88 ? 1.855 13.016 19.375 1 93.88 88 GLU A CA 1
ATOM 691 C C . GLU A 1 88 ? 3.268 13.484 19.031 1 93.88 88 GLU A C 1
ATOM 693 O O . GLU A 1 88 ? 4.188 12.672 18.922 1 93.88 88 GLU A O 1
ATOM 698 N N . PRO A 1 89 ? 3.525 14.742 18.953 1 93.69 89 PRO A N 1
ATOM 699 C CA . PRO A 1 89 ? 2.473 15.758 18.922 1 93.69 89 PRO A CA 1
ATOM 700 C C . PRO A 1 89 ? 1.67 15.734 17.625 1 93.69 89 PRO A C 1
ATOM 702 O O . PRO A 1 89 ? 2.242 15.57 16.547 1 93.69 89 PRO A O 1
ATOM 705 N N . GLU A 1 90 ? 0.433 15.93 17.656 1 89.62 90 GLU A N 1
ATOM 706 C CA . GLU A 1 90 ? -0.494 15.82 16.531 1 89.62 90 GLU A CA 1
ATOM 707 C C . GLU A 1 90 ? -0.074 16.734 15.375 1 89.62 90 GLU A C 1
ATOM 709 O O . GLU A 1 90 ? -0.234 16.375 14.211 1 89.62 90 GLU A O 1
ATOM 714 N N . GLY A 1 91 ? 0.417 17.906 15.719 1 87.69 91 GLY A N 1
ATOM 715 C CA . GLY A 1 91 ? 0.815 18.891 14.719 1 87.69 91 GLY A CA 1
ATOM 716 C C . GLY A 1 91 ? 1.877 18.375 13.766 1 87.69 91 GLY A C 1
ATOM 717 O O . GLY A 1 91 ? 2.01 18.859 12.648 1 87.69 91 GLY A O 1
ATOM 718 N N . ASP A 1 92 ? 2.617 17.344 14.172 1 91.5 92 ASP A N 1
ATOM 719 C CA . ASP A 1 92 ? 3.682 16.766 13.352 1 91.5 92 ASP A CA 1
ATOM 720 C C . ASP A 1 92 ? 3.145 15.641 12.461 1 91.5 92 ASP A C 1
ATOM 722 O O . ASP A 1 92 ? 3.879 15.086 11.641 1 91.5 92 ASP A O 1
ATOM 726 N N . HIS A 1 93 ? 1.847 15.406 12.57 1 96.12 93 HIS A N 1
ATOM 727 C CA . HIS A 1 93 ? 1.32 14.242 11.859 1 96.12 93 HIS A CA 1
ATOM 728 C C . HIS A 1 93 ? 0.04 14.602 11.109 1 96.12 93 HIS A C 1
ATOM 730 O O . HIS A 1 93 ? -0.391 13.852 10.227 1 96.12 93 HIS A O 1
ATOM 736 N N . LEU A 1 94 ? -0.52 15.664 11.414 1 95.75 94 LEU A N 1
ATOM 737 C CA . LEU A 1 94 ? -1.808 16.062 10.852 1 95.75 94 LEU A CA 1
ATOM 738 C C . LEU A 1 94 ? -1.671 17.328 10.016 1 95.75 94 LEU A C 1
ATOM 740 O O . LEU A 1 94 ? -1.146 18.344 10.492 1 95.75 94 LEU A O 1
ATOM 744 N N . ASN A 1 95 ? -2.121 17.219 8.758 1 95.5 95 ASN A N 1
ATOM 745 C CA . ASN A 1 95 ? -2.201 18.375 7.871 1 95.5 95 ASN A CA 1
ATOM 746 C C . ASN A 1 95 ? -0.847 19.062 7.719 1 95.5 95 ASN A C 1
ATOM 748 O O . ASN A 1 95 ? -0.754 20.281 7.812 1 95.5 95 ASN A O 1
ATOM 752 N N . ARG A 1 96 ? 0.114 18.25 7.555 1 95.31 96 ARG A N 1
ATOM 753 C CA . ARG A 1 96 ? 1.443 18.812 7.332 1 95.31 96 ARG A CA 1
ATOM 754 C C . ARG A 1 96 ? 1.533 19.484 5.965 1 95.31 96 ARG A C 1
ATOM 756 O O . ARG A 1 96 ? 0.825 19.109 5.031 1 95.31 96 ARG A O 1
ATOM 763 N N . PHE A 1 97 ? 2.383 20.531 5.914 1 95.81 97 PHE A N 1
ATOM 764 C CA . PHE A 1 97 ? 2.707 21.203 4.664 1 95.81 97 PHE A CA 1
ATOM 765 C C . PHE A 1 97 ? 1.455 21.812 4.035 1 95.81 97 PHE A C 1
ATOM 767 O O . PHE A 1 97 ? 1.165 21.562 2.861 1 95.81 97 PHE A O 1
ATOM 774 N N . GLY A 1 98 ? 0.685 22.578 4.855 1 94.81 98 GLY A N 1
ATOM 775 C CA . GLY A 1 98 ? -0.478 23.297 4.363 1 94.81 98 GLY A CA 1
ATOM 776 C C . GLY A 1 98 ? -1.66 22.391 4.07 1 94.81 98 GLY A C 1
ATOM 777 O O . GLY A 1 98 ? -2.408 22.625 3.119 1 94.81 98 GLY A O 1
ATOM 778 N N . GLY A 1 99 ? -1.733 21.172 4.785 1 95.69 99 GLY A N 1
ATOM 779 C CA . GLY A 1 99 ? -2.855 20.266 4.605 1 95.69 99 GLY A CA 1
ATOM 780 C C . GLY A 1 99 ? -2.547 19.109 3.668 1 95.69 99 GLY A C 1
ATOM 781 O O . GLY A 1 99 ? -3.4 18.266 3.426 1 95.69 99 GLY A O 1
ATOM 782 N N . ALA A 1 100 ? -1.34 19.031 3.191 1 97.31 100 ALA A N 1
ATOM 783 C CA . ALA A 1 100 ? -0.983 18.094 2.125 1 97.31 100 ALA A CA 1
ATOM 784 C C . ALA A 1 100 ? -0.848 16.672 2.66 1 97.31 100 ALA A C 1
ATOM 786 O O . ALA A 1 100 ? -1.294 15.719 2.021 1 97.31 100 ALA A O 1
ATOM 787 N N . LEU A 1 101 ? -0.28 16.562 3.848 1 98.25 101 LEU A N 1
ATOM 788 C CA . LEU A 1 101 ? 0.132 15.234 4.281 1 98.25 101 LEU A CA 1
ATOM 789 C C . LEU A 1 101 ? -0.309 14.969 5.715 1 98.25 101 LEU A C 1
ATOM 791 O O . LEU A 1 101 ? -0.078 15.789 6.605 1 98.25 101 LEU A O 1
ATOM 795 N N . THR A 1 102 ? -0.966 13.891 5.953 1 98.19 102 THR A N 1
ATOM 796 C CA . THR A 1 102 ? -1.354 13.398 7.273 1 98.19 102 THR A CA 1
ATOM 797 C C . THR A 1 102 ? -0.87 11.969 7.48 1 98.19 102 THR A C 1
ATOM 799 O O . THR A 1 102 ? -1.091 11.102 6.633 1 98.19 102 THR A O 1
ATOM 802 N N . HIS A 1 103 ? -0.17 11.75 8.586 1 98.56 103 HIS A N 1
ATOM 803 C CA . HIS A 1 103 ? 0.283 10.414 8.977 1 98.56 103 HIS A CA 1
ATOM 804 C C . HIS A 1 103 ? -0.691 9.766 9.953 1 98.56 103 HIS A C 1
ATOM 806 O O . HIS A 1 103 ? -0.969 10.328 11.023 1 98.56 103 HIS A O 1
ATOM 812 N N . LEU A 1 104 ? -1.196 8.586 9.609 1 98.69 104 LEU A N 1
ATOM 813 C CA . LEU A 1 104 ? -2.088 7.836 10.484 1 98.69 104 LEU A CA 1
ATOM 814 C C . LEU A 1 104 ? -1.427 6.543 10.953 1 98.69 104 LEU A C 1
ATOM 816 O O . LEU A 1 104 ? -1.021 5.719 10.133 1 98.69 104 LEU A O 1
ATOM 820 N N . ARG A 1 105 ? -1.375 6.406 12.258 1 98.75 105 ARG A N 1
ATOM 821 C CA . ARG A 1 105 ? -0.83 5.184 12.844 1 98.75 105 ARG A CA 1
ATOM 822 C C . ARG A 1 105 ? -1.782 4.012 12.648 1 98.75 105 ARG A C 1
ATOM 824 O O . ARG A 1 105 ? -2.949 4.078 13.039 1 98.75 105 ARG A O 1
ATOM 831 N N . ALA A 1 106 ? -1.361 3.025 12.016 1 98.81 106 ALA A N 1
ATOM 832 C CA . ALA A 1 106 ? -2.041 1.745 11.836 1 98.81 106 ALA A CA 1
ATOM 833 C C . ALA A 1 106 ? -1.239 0.605 12.461 1 98.81 106 ALA A C 1
ATOM 835 O O . ALA A 1 106 ? -0.609 -0.179 11.742 1 98.81 106 ALA A O 1
ATOM 836 N N . GLY A 1 107 ? -1.296 0.485 13.734 1 98.62 107 GLY A N 1
ATOM 837 C CA . GLY A 1 107 ? -0.449 -0.468 14.438 1 98.62 107 GLY A CA 1
ATOM 838 C C . GLY A 1 107 ? 1.03 -0.16 14.305 1 98.62 107 GLY A C 1
ATOM 839 O O . GLY A 1 107 ? 1.47 0.949 14.617 1 98.62 107 GLY A O 1
ATOM 840 N N . GLU A 1 108 ? 1.775 -1.077 13.773 1 98.69 108 GLU A N 1
ATOM 841 C CA . GLU A 1 108 ? 3.219 -0.935 13.602 1 98.69 108 GLU A CA 1
ATOM 842 C C . GLU A 1 108 ? 3.555 -0.144 12.344 1 98.69 108 GLU A C 1
ATOM 844 O O . GLU A 1 108 ? 4.719 0.164 12.086 1 98.69 108 GLU A O 1
ATOM 849 N N . SER A 1 109 ? 2.57 0.206 11.609 1 98.88 109 SER A N 1
ATOM 850 C CA . SER A 1 109 ? 2.746 0.865 10.32 1 98.88 109 SER A CA 1
ATOM 851 C C . SER A 1 109 ? 2.047 2.221 10.289 1 98.88 109 SER A C 1
ATOM 853 O O . SER A 1 109 ? 1.434 2.629 11.281 1 98.88 109 SER A O 1
ATOM 855 N N . TYR A 1 110 ? 2.234 2.949 9.172 1 98.94 110 TYR A N 1
ATOM 856 C CA . TYR A 1 110 ? 1.448 4.141 8.867 1 98.94 110 TYR A CA 1
ATOM 857 C C . TYR A 1 110 ? 0.636 3.943 7.59 1 98.94 110 TYR A C 1
ATOM 859 O O . TYR A 1 110 ? 1.04 3.191 6.699 1 98.94 110 TYR A O 1
ATOM 867 N N . ILE A 1 111 ? -0.462 4.547 7.586 1 98.94 111 ILE A N 1
ATOM 868 C CA . ILE A 1 111 ? -1.182 4.891 6.363 1 98.94 111 ILE A CA 1
ATOM 869 C C . ILE A 1 111 ? -1.236 6.406 6.203 1 98.94 111 ILE A C 1
ATOM 871 O O . ILE A 1 111 ? -1.947 7.09 6.941 1 98.94 111 ILE A O 1
ATOM 875 N N . ASP A 1 112 ? -0.52 6.867 5.219 1 98.88 112 ASP A N 1
ATOM 876 C CA . ASP A 1 112 ? -0.464 8.305 4.984 1 98.88 112 ASP A CA 1
ATOM 877 C C . ASP A 1 112 ? -1.476 8.727 3.922 1 98.88 112 ASP A C 1
ATOM 879 O O . ASP A 1 112 ? -1.655 8.039 2.918 1 98.88 112 ASP A O 1
ATOM 883 N N . LEU A 1 113 ? -2.105 9.844 4.188 1 98.75 113 LEU A N 1
ATOM 884 C CA . LEU A 1 113 ? -2.988 10.453 3.201 1 98.75 113 LEU A CA 1
ATOM 885 C C . LEU A 1 113 ? -2.342 11.695 2.59 1 98.75 113 LEU A C 1
ATOM 887 O O . LEU A 1 113 ? -1.983 12.633 3.309 1 98.75 113 LEU A O 1
ATOM 891 N N . LEU A 1 114 ? -2.117 11.648 1.334 1 98.69 114 LEU A N 1
ATOM 892 C CA . LEU A 1 114 ? -1.682 12.812 0.562 1 98.69 114 LEU A CA 1
ATOM 893 C C . LEU A 1 114 ? -2.865 13.477 -0.128 1 98.69 114 LEU A C 1
ATOM 895 O O . LEU A 1 114 ? -3.445 12.914 -1.062 1 98.69 114 LEU A O 1
ATOM 899 N N . SER A 1 115 ? -3.148 14.68 0.275 1 98 115 SER A N 1
ATOM 900 C CA . SER A 1 115 ? -4.406 15.32 -0.103 1 98 115 SER A CA 1
ATOM 901 C C . SER A 1 115 ? -4.25 16.125 -1.383 1 98 115 SER A C 1
ATOM 903 O O . SER A 1 115 ? -3.361 16.984 -1.48 1 98 115 SER A O 1
ATOM 905 N N . TYR A 1 116 ? -5.098 15.828 -2.293 1 97.56 116 TYR A N 1
ATOM 906 C CA . TYR A 1 116 ? -5.238 16.609 -3.523 1 97.56 116 TYR A CA 1
ATOM 907 C C . TYR A 1 116 ? -6.523 17.422 -3.506 1 97.56 116 TYR A C 1
ATOM 909 O O . TYR A 1 116 ? -7.027 17.812 -4.559 1 97.56 116 TYR A O 1
ATOM 917 N N . ASP A 1 117 ? -7.039 17.609 -2.359 1 93.56 117 ASP A N 1
ATOM 918 C CA . ASP A 1 117 ? -8.289 18.297 -2.094 1 93.56 117 ASP A CA 1
ATOM 919 C C . ASP A 1 117 ? -8.086 19.812 -2.068 1 93.56 117 ASP A C 1
ATOM 921 O O . ASP A 1 117 ? -7.656 20.375 -1.058 1 93.56 117 ASP A O 1
ATOM 925 N N . ASP A 1 118 ? -8.523 20.438 -3.098 1 88.88 118 ASP A N 1
ATOM 926 C CA . ASP A 1 118 ? -8.328 21.875 -3.225 1 88.88 118 ASP A CA 1
ATOM 927 C C . ASP A 1 118 ? -9.039 22.641 -2.107 1 88.88 118 ASP A C 1
ATOM 929 O O . ASP A 1 118 ? -8.57 23.688 -1.66 1 88.88 118 ASP A O 1
ATOM 933 N N . GLY A 1 119 ? -10.109 22.141 -1.699 1 89.31 119 GLY A N 1
ATOM 934 C CA . GLY A 1 119 ? -10.852 22.781 -0.628 1 89.31 119 GLY A CA 1
ATOM 935 C C . GLY A 1 119 ? -10.203 22.609 0.733 1 89.31 119 GLY A C 1
ATOM 936 O O . GLY A 1 119 ? -10.508 23.344 1.672 1 89.31 119 GLY A O 1
ATOM 937 N N . HIS A 1 120 ? -9.305 21.688 0.82 1 91.94 120 HIS A N 1
ATOM 938 C CA . HIS A 1 120 ? -8.617 21.375 2.072 1 91.94 120 HIS A CA 1
ATOM 939 C C . HIS A 1 120 ? -7.234 22.016 2.115 1 91.94 120 HIS A C 1
ATOM 941 O O . HIS A 1 120 ? -6.758 22.406 3.186 1 91.94 120 HIS A O 1
ATOM 947 N N . LEU A 1 121 ? -6.641 22.25 1.046 1 94.81 121 LEU A N 1
ATOM 948 C CA . LEU A 1 121 ? -5.258 22.688 0.939 1 94.81 121 LEU A CA 1
ATOM 949 C C . LEU A 1 121 ? -5.172 24.219 1.006 1 94.81 121 LEU A C 1
ATOM 951 O O . LEU A 1 121 ? -6.016 24.906 0.445 1 94.81 121 LEU A O 1
ATOM 955 N N . THR A 1 122 ? -4.148 24.688 1.646 1 93.88 122 THR A N 1
ATOM 956 C CA . THR A 1 122 ? -3.744 26.078 1.467 1 93.88 122 THR A CA 1
ATOM 957 C C . THR A 1 122 ? -3.01 26.25 0.141 1 93.88 122 THR A C 1
ATOM 959 O O . THR A 1 122 ? -2.723 25.281 -0.556 1 93.88 122 THR A O 1
ATOM 962 N N . GLY A 1 123 ? -2.748 27.531 -0.163 1 90.5 123 GLY A N 1
ATOM 963 C CA . GLY A 1 123 ? -1.935 27.781 -1.346 1 90.5 123 GLY A CA 1
ATOM 964 C C . GLY A 1 123 ? -0.588 27.078 -1.294 1 90.5 123 GLY A C 1
ATOM 965 O O . GLY A 1 123 ? -0.176 26.438 -2.266 1 90.5 123 GLY A O 1
ATOM 966 N N . ASP A 1 124 ? 0.056 27.172 -0.187 1 94.31 124 ASP A N 1
ATOM 967 C CA . ASP A 1 124 ? 1.33 26.484 0.016 1 94.31 124 ASP A CA 1
ATOM 968 C C . ASP A 1 124 ? 1.156 24.969 -0.041 1 94.31 124 ASP A C 1
ATOM 970 O O . ASP A 1 124 ? 2.066 24.25 -0.456 1 94.31 124 ASP A O 1
ATOM 974 N N . GLY A 1 125 ? 0.033 24.578 0.369 1 96.44 125 GLY A N 1
ATOM 975 C CA . GLY A 1 125 ? -0.264 23.156 0.319 1 96.44 125 GLY A CA 1
ATOM 976 C C . GLY A 1 125 ? -0.339 22.609 -1.095 1 96.44 125 GLY A C 1
ATOM 977 O O . GLY A 1 125 ? 0.136 21.516 -1.366 1 96.44 125 GLY A O 1
ATOM 978 N N . VAL A 1 126 ? -0.937 23.406 -1.901 1 95.75 126 VAL A N 1
ATOM 979 C CA . VAL A 1 126 ? -1.04 23 -3.303 1 95.75 126 VAL A CA 1
ATOM 980 C C . VAL A 1 126 ? 0.357 22.812 -3.889 1 95.75 126 VAL A C 1
ATOM 982 O O . VAL A 1 126 ? 0.632 21.797 -4.527 1 95.75 126 VAL A O 1
ATOM 985 N N . ALA A 1 127 ? 1.212 23.734 -3.652 1 96.38 127 ALA A N 1
ATOM 986 C CA . ALA A 1 127 ? 2.588 23.641 -4.133 1 96.38 127 ALA A CA 1
ATOM 987 C C . ALA A 1 127 ? 3.305 22.438 -3.518 1 96.38 127 ALA A C 1
ATOM 989 O O . ALA A 1 127 ? 4.074 21.75 -4.195 1 96.38 127 ALA A O 1
ATOM 990 N N . ALA A 1 128 ? 3.027 22.188 -2.285 1 97.25 128 ALA A N 1
ATOM 991 C CA . ALA A 1 128 ? 3.662 21.078 -1.586 1 97.25 128 ALA A CA 1
ATOM 992 C C . ALA A 1 128 ? 3.262 19.734 -2.205 1 97.25 128 ALA A C 1
ATOM 994 O O . ALA A 1 128 ? 4.113 18.875 -2.439 1 97.25 128 ALA A O 1
ATOM 995 N N . VAL A 1 129 ? 2.016 19.562 -2.463 1 97.88 129 VAL A N 1
ATOM 996 C CA . VAL A 1 129 ? 1.522 18.312 -3.049 1 97.88 129 VAL A CA 1
ATOM 997 C C . VAL A 1 129 ? 2.146 18.109 -4.43 1 97.88 129 VAL A C 1
ATOM 999 O O . VAL A 1 129 ? 2.545 17 -4.777 1 97.88 129 VAL A O 1
ATOM 1002 N N . GLN A 1 130 ? 2.252 19.172 -5.172 1 97.12 130 GLN A N 1
ATOM 1003 C CA . GLN A 1 130 ? 2.854 19.078 -6.496 1 97.12 130 GLN A CA 1
ATOM 1004 C C . GLN A 1 130 ? 4.309 18.625 -6.406 1 97.12 130 GLN A C 1
ATOM 1006 O O . GLN A 1 130 ? 4.77 17.828 -7.219 1 97.12 130 GLN A O 1
ATOM 1011 N N . ARG A 1 131 ? 4.977 19.078 -5.422 1 97.06 131 ARG A N 1
ATOM 1012 C CA . ARG A 1 131 ? 6.375 18.719 -5.227 1 97.06 131 ARG A CA 1
ATOM 1013 C C . ARG A 1 131 ? 6.496 17.281 -4.707 1 97.06 131 ARG A C 1
ATOM 1015 O O . ARG A 1 131 ? 7.41 16.547 -5.094 1 97.06 131 ARG A O 1
ATOM 1022 N N . MET A 1 132 ? 5.559 16.828 -3.934 1 97.56 132 MET A N 1
ATOM 1023 C CA . MET A 1 132 ? 5.652 15.547 -3.23 1 97.56 132 MET A CA 1
ATOM 1024 C C . MET A 1 132 ? 5.105 14.414 -4.086 1 97.56 132 MET A C 1
ATOM 1026 O O . MET A 1 132 ? 5.348 13.242 -3.799 1 97.56 132 MET A O 1
ATOM 1030 N N . HIS A 1 133 ? 4.422 14.742 -5.098 1 97.62 133 HIS A N 1
ATOM 1031 C CA . HIS A 1 133 ? 3.756 13.742 -5.926 1 97.62 133 HIS A CA 1
ATOM 1032 C C . HIS A 1 133 ? 4.73 12.656 -6.367 1 97.62 133 HIS A C 1
ATOM 1034 O O . HIS A 1 133 ? 5.824 12.953 -6.855 1 97.62 133 HIS A O 1
ATOM 1040 N N . ALA A 1 134 ? 4.297 11.375 -6.172 1 96.25 134 ALA A N 1
ATOM 1041 C CA . ALA A 1 134 ? 5.059 10.203 -6.586 1 96.25 134 ALA A CA 1
ATOM 1042 C C . ALA A 1 134 ? 6.395 10.125 -5.852 1 96.25 134 ALA A C 1
ATOM 1044 O O . ALA A 1 134 ? 7.449 10.016 -6.48 1 96.25 134 ALA A O 1
ATOM 1045 N N . GLY A 1 135 ? 6.293 10.188 -4.539 1 94 135 GLY A N 1
ATOM 1046 C CA . GLY A 1 135 ? 7.465 10.039 -3.693 1 94 135 GLY A CA 1
ATOM 1047 C C . GLY A 1 135 ? 8.484 11.156 -3.881 1 94 135 GLY A C 1
ATOM 1048 O O . GLY A 1 135 ? 9.68 10.945 -3.674 1 94 135 GLY A O 1
ATOM 1049 N N . GLY A 1 136 ? 8.07 12.312 -4.48 1 94.12 136 GLY A N 1
ATOM 1050 C CA . GLY A 1 136 ? 8.984 13.43 -4.656 1 94.12 136 GLY A CA 1
ATOM 1051 C C . GLY A 1 136 ? 9.406 13.633 -6.098 1 94.12 136 GLY A C 1
ATOM 1052 O O . GLY A 1 136 ? 10.203 14.523 -6.398 1 94.12 136 GLY A O 1
ATOM 1053 N N . VAL A 1 137 ? 8.945 12.836 -6.973 1 92.94 137 VAL A N 1
ATOM 1054 C CA . VAL A 1 137 ? 9.172 13.055 -8.398 1 92.94 137 VAL A CA 1
ATOM 1055 C C . VAL A 1 137 ? 8.594 14.406 -8.82 1 92.94 137 VAL A C 1
ATOM 1057 O O . VAL A 1 137 ? 9.203 15.125 -9.609 1 92.94 137 VAL A O 1
ATOM 1060 N N . GLY A 1 138 ? 7.488 14.711 -8.312 1 95.88 138 GLY A N 1
ATOM 1061 C CA . GLY A 1 138 ? 6.797 15.953 -8.633 1 95.88 138 GLY A CA 1
ATOM 1062 C C . GLY A 1 138 ? 5.93 15.844 -9.875 1 95.88 138 GLY A C 1
ATOM 1063 O O . GLY A 1 138 ? 5.992 14.852 -10.594 1 95.88 138 GLY A O 1
ATOM 1064 N N . THR A 1 139 ? 5.027 16.891 -9.984 1 96.25 139 THR A N 1
ATOM 1065 C CA . THR A 1 139 ? 4.203 16.984 -11.18 1 96.25 139 THR A CA 1
ATOM 1066 C C . THR A 1 139 ? 4 18.438 -11.586 1 96.25 139 THR A C 1
ATOM 1068 O O . THR A 1 139 ? 3.881 19.328 -10.734 1 96.25 139 THR A O 1
ATOM 1071 N N . LYS A 1 140 ? 3.984 18.625 -12.898 1 94.69 140 LYS A N 1
ATOM 1072 C CA . LYS A 1 140 ? 3.701 19.953 -13.438 1 94.69 140 LYS A CA 1
ATOM 1073 C C . LYS A 1 140 ? 2.225 20.094 -13.797 1 94.69 140 LYS A C 1
ATOM 1075 O O . LYS A 1 140 ? 1.77 21.188 -14.148 1 94.69 140 LYS A O 1
ATOM 1080 N N . ARG A 1 141 ? 1.492 19.047 -13.664 1 94.38 141 ARG A N 1
ATOM 1081 C CA . ARG A 1 141 ? 0.063 19.094 -13.953 1 94.38 141 ARG A CA 1
ATOM 1082 C C . ARG A 1 141 ? -0.711 19.734 -12.805 1 94.38 141 ARG A C 1
ATOM 1084 O O . ARG A 1 141 ? -0.283 19.672 -11.648 1 94.38 141 ARG A O 1
ATOM 1091 N N . SER A 1 142 ? -1.808 20.312 -13.188 1 94.75 142 SER A N 1
ATOM 1092 C CA . SER A 1 142 ? -2.715 20.734 -12.125 1 94.75 142 SER A CA 1
ATOM 1093 C C . SER A 1 142 ? -3.26 19.547 -11.344 1 94.75 142 SER A C 1
ATOM 1095 O O . SER A 1 142 ? -3.469 18.469 -11.914 1 94.75 142 SER A O 1
ATOM 1097 N N . LEU A 1 143 ? -3.467 19.719 -10.102 1 94.56 143 LEU A N 1
ATOM 1098 C CA . LEU A 1 143 ? -3.936 18.625 -9.25 1 94.56 143 LEU A CA 1
ATOM 1099 C C . LEU A 1 143 ? -5.27 18.094 -9.758 1 94.56 143 LEU A C 1
ATOM 1101 O O . LEU A 1 143 ? -5.512 16.875 -9.703 1 94.56 143 LEU A O 1
ATOM 1105 N N . ASP A 1 144 ? -6.094 18.969 -10.273 1 92.62 144 ASP A N 1
ATOM 1106 C CA . ASP A 1 144 ? -7.418 18.578 -10.75 1 92.62 144 ASP A CA 1
ATOM 1107 C C . ASP A 1 144 ? -7.328 17.75 -12.023 1 92.62 144 ASP A C 1
ATOM 1109 O O . ASP A 1 144 ? -8.297 17.078 -12.398 1 92.62 144 ASP A O 1
ATOM 1113 N N . ASP A 1 145 ? -6.188 17.75 -12.641 1 93.62 145 ASP A N 1
ATOM 1114 C CA . ASP A 1 145 ? -6 17.031 -13.898 1 93.62 145 ASP A CA 1
ATOM 1115 C C . ASP A 1 145 ? -5.625 15.57 -13.641 1 93.62 145 ASP A C 1
ATOM 1117 O O . ASP A 1 145 ? -5.637 14.75 -14.562 1 93.62 145 ASP A O 1
ATOM 1121 N N . LEU A 1 146 ? -5.316 15.305 -12.492 1 93.62 146 LEU A N 1
ATOM 1122 C CA . LEU A 1 146 ? -4.941 13.938 -12.156 1 93.62 146 LEU A CA 1
ATOM 1123 C C . LEU A 1 146 ? -6.168 13.117 -11.781 1 93.62 146 LEU A C 1
ATOM 1125 O O . LEU A 1 146 ? -6.914 13.484 -10.875 1 93.62 146 LEU A O 1
ATOM 1129 N N . ALA A 1 147 ? -6.406 12.016 -12.359 1 91.31 147 ALA A N 1
ATOM 1130 C CA . ALA A 1 147 ? -7.629 11.234 -12.195 1 91.31 147 ALA A CA 1
ATOM 1131 C C . ALA A 1 147 ? -7.664 10.539 -10.836 1 91.31 147 ALA A C 1
ATOM 1133 O O . ALA A 1 147 ? -8.688 10.562 -10.148 1 91.31 147 ALA A O 1
ATOM 1134 N N . LEU A 1 148 ? -6.648 9.984 -10.383 1 96.06 148 LEU A N 1
ATOM 1135 C CA . LEU A 1 148 ? -6.508 9.25 -9.133 1 96.06 148 LEU A CA 1
ATOM 1136 C C . LEU A 1 148 ? -7.613 8.211 -8.992 1 96.06 148 LEU A C 1
ATOM 1138 O O . LEU A 1 148 ? -8.297 8.156 -7.961 1 96.06 148 LEU A O 1
ATOM 1142 N N . SER A 1 149 ? -7.742 7.316 -9.906 1 95.31 149 SER A N 1
ATOM 1143 C CA . SER A 1 149 ? -8.797 6.309 -9.93 1 95.31 149 SER A CA 1
ATOM 1144 C C . SER A 1 149 ? -8.352 5.031 -9.219 1 95.31 149 SER A C 1
ATOM 1146 O O . SER A 1 149 ? -7.328 4.445 -9.57 1 95.31 149 SER A O 1
ATOM 1148 N N . ALA A 1 150 ? -9.188 4.609 -8.281 1 97.19 150 ALA A N 1
ATOM 1149 C CA . ALA A 1 150 ? -8.891 3.346 -7.609 1 97.19 150 ALA A CA 1
ATOM 1150 C C . ALA A 1 150 ? -8.984 2.174 -8.578 1 97.19 150 ALA A C 1
ATOM 1152 O O . ALA A 1 150 ? -8.211 1.222 -8.492 1 97.19 150 ALA A O 1
ATOM 1153 N N . GLU A 1 151 ? -9.852 2.248 -9.516 1 94.62 151 GLU A N 1
ATOM 1154 C CA . GLU A 1 151 ? -10.086 1.164 -10.461 1 94.62 151 GLU A CA 1
ATOM 1155 C C . GLU A 1 151 ? -8.867 0.942 -11.359 1 94.62 151 GLU A C 1
ATOM 1157 O O . GLU A 1 151 ? -8.555 -0.195 -11.719 1 94.62 151 GLU A O 1
ATOM 1162 N N . GLU A 1 152 ? -8.25 2.014 -11.672 1 95.38 152 GLU A N 1
ATOM 1163 C CA . GLU A 1 152 ? -7.121 1.901 -12.594 1 95.38 152 GLU A CA 1
ATOM 1164 C C . GLU A 1 152 ? -5.801 2.188 -11.883 1 95.38 152 GLU A C 1
ATOM 1166 O O . GLU A 1 152 ? -4.797 2.49 -12.531 1 95.38 152 GLU A O 1
ATOM 1171 N N . SER A 1 153 ? -5.875 2.191 -10.633 1 97.75 153 SER A N 1
ATOM 1172 C CA . SER A 1 153 ? -4.691 2.361 -9.805 1 97.75 153 SER A CA 1
ATOM 1173 C C . SER A 1 153 ? -3.746 1.171 -9.938 1 97.75 153 SER A C 1
ATOM 1175 O O . SER A 1 153 ? -4.184 0.053 -10.211 1 97.75 153 SER A O 1
ATOM 1177 N N . THR A 1 154 ? -2.447 1.396 -9.68 1 98.44 154 THR A N 1
ATOM 1178 C CA . THR A 1 154 ? -1.527 0.271 -9.547 1 98.44 154 THR A CA 1
ATOM 1179 C C . THR A 1 154 ? -1.741 -0.452 -8.227 1 98.44 154 THR A C 1
ATOM 1181 O O . THR A 1 154 ? -1.283 -1.583 -8.047 1 98.44 154 THR A O 1
ATOM 1184 N N . LEU A 1 155 ? -2.359 0.126 -7.262 1 98.75 155 LEU A N 1
ATOM 1185 C CA . LEU A 1 155 ? -2.773 -0.526 -6.027 1 98.75 155 LEU A CA 1
ATOM 1186 C C . LEU A 1 155 ? -4.082 -1.285 -6.227 1 98.75 155 LEU A C 1
ATOM 1188 O O . LEU A 1 155 ? -5.125 -0.678 -6.469 1 98.75 155 LEU A O 1
ATOM 1192 N N . ASP A 1 156 ? -4.004 -2.594 -6.16 1 98.75 156 ASP A N 1
ATOM 1193 C CA . ASP A 1 156 ? -5.25 -3.352 -6.207 1 98.75 156 ASP A CA 1
ATOM 1194 C C . ASP A 1 156 ? -5.988 -3.275 -4.871 1 98.75 156 ASP A C 1
ATOM 1196 O O . ASP A 1 156 ? -7.168 -2.914 -4.824 1 98.75 156 ASP A O 1
ATOM 1200 N N . HIS A 1 157 ? -5.289 -3.66 -3.812 1 98.88 157 HIS A N 1
ATOM 1201 C CA . HIS A 1 157 ? -5.863 -3.48 -2.482 1 98.88 157 HIS A CA 1
ATOM 1202 C C . HIS A 1 157 ? -4.785 -3.529 -1.405 1 98.88 157 HIS A C 1
ATOM 1204 O O . HIS A 1 157 ? -3.656 -3.947 -1.671 1 98.88 157 HIS A O 1
ATOM 1210 N N . LEU A 1 158 ? -5.141 -2.967 -0.266 1 98.88 158 LEU A N 1
ATOM 1211 C CA . LEU A 1 158 ? -4.344 -2.953 0.956 1 98.88 158 LEU A CA 1
ATOM 1212 C C . LEU A 1 158 ? -4.91 -3.922 1.986 1 98.88 158 LEU A C 1
ATOM 1214 O O . LEU A 1 158 ? -6.125 -3.988 2.18 1 98.88 158 LEU A O 1
ATOM 1218 N N . CYS A 1 159 ? -4.004 -4.668 2.578 1 98.94 159 CYS A N 1
ATOM 1219 C CA . CYS A 1 159 ? -4.465 -5.574 3.623 1 98.94 159 CYS A CA 1
ATOM 1220 C C . CYS A 1 159 ? -3.873 -5.191 4.977 1 98.94 159 CYS A C 1
ATOM 1222 O O . CYS A 1 159 ? -2.66 -5.008 5.098 1 98.94 159 CYS A O 1
ATOM 1224 N N . LEU A 1 160 ? -4.734 -5.121 5.938 1 98.94 160 LEU A N 1
ATOM 1225 C CA . LEU A 1 160 ? -4.352 -4.875 7.324 1 98.94 160 LEU A CA 1
ATOM 1226 C C . LEU A 1 160 ? -4.609 -6.105 8.188 1 98.94 160 LEU A C 1
ATOM 1228 O O . LEU A 1 160 ? -5.707 -6.668 8.164 1 98.94 160 LEU A O 1
ATOM 1232 N N . ARG A 1 161 ? -3.594 -6.453 8.898 1 98.88 161 ARG A N 1
ATOM 1233 C CA . ARG A 1 161 ? -3.758 -7.465 9.93 1 98.88 161 ARG A CA 1
ATOM 1234 C C . ARG A 1 161 ? -4.449 -6.887 11.164 1 98.88 161 ARG A C 1
ATOM 1236 O O . ARG A 1 161 ? -4.051 -5.836 11.672 1 98.88 161 ARG A O 1
ATOM 1243 N N . VAL A 1 162 ? -5.496 -7.648 11.648 1 98.75 162 VAL A N 1
ATOM 1244 C CA . VAL A 1 162 ? -6.227 -7.082 12.781 1 98.75 162 VAL A CA 1
ATOM 1245 C C . VAL A 1 162 ? -6.34 -8.125 13.898 1 98.75 162 VAL A C 1
ATOM 1247 O O . VAL A 1 162 ? -6.293 -9.328 13.633 1 98.75 162 VAL A O 1
ATOM 1250 N N . ARG A 1 163 ? -6.461 -7.637 15.109 1 98.06 163 ARG A N 1
ATOM 1251 C CA . ARG A 1 163 ? -6.832 -8.43 16.281 1 98.06 163 ARG A CA 1
ATOM 1252 C C . ARG A 1 163 ? -8.312 -8.266 16.594 1 98.06 163 ARG A C 1
ATOM 1254 O O . ARG A 1 163 ? -8.898 -7.215 16.328 1 98.06 163 ARG A O 1
ATOM 1261 N N . GLY A 1 164 ? -8.953 -9.305 17.094 1 97.56 164 GLY A N 1
ATOM 1262 C CA . GLY A 1 164 ? -10.352 -9.234 17.484 1 97.56 164 GLY A CA 1
ATOM 1263 C C . GLY A 1 164 ? -11.312 -9.523 16.344 1 97.56 164 GLY A C 1
ATOM 1264 O O . GLY A 1 164 ? -12.477 -9.125 16.391 1 97.56 164 GLY A O 1
ATOM 1265 N N . PHE A 1 165 ? -10.938 -10.289 15.477 1 98.19 165 PHE A N 1
ATOM 1266 C CA . PHE A 1 165 ? -11.719 -10.562 14.273 1 98.19 165 PHE A CA 1
ATOM 1267 C C . PHE A 1 165 ? -12.789 -11.602 14.555 1 98.19 165 PHE A C 1
ATOM 1269 O O . PHE A 1 165 ? -12.484 -12.734 14.93 1 98.19 165 PHE A O 1
ATOM 1276 N N . GLU A 1 166 ? -13.984 -11.211 14.352 1 98.25 166 GLU A N 1
ATOM 1277 C CA . GLU A 1 166 ? -15.156 -12.078 14.242 1 98.25 166 GLU A CA 1
ATOM 1278 C C . GLU A 1 166 ? -16.047 -11.656 13.078 1 98.25 166 GLU A C 1
ATOM 1280 O O . GLU A 1 166 ? -16.547 -10.523 13.047 1 98.25 166 GLU A O 1
ATOM 1285 N N . MET A 1 167 ? -16.281 -12.562 12.164 1 98.38 167 MET A N 1
ATOM 1286 C CA . MET A 1 167 ? -16.812 -12.227 10.852 1 98.38 167 MET A CA 1
ATOM 1287 C C . MET A 1 167 ? -18.125 -11.453 10.969 1 98.38 167 MET A C 1
ATOM 1289 O O . MET A 1 167 ? -18.25 -10.359 10.414 1 98.38 167 MET A O 1
ATOM 1293 N N . GLN A 1 168 ? -19.047 -11.922 11.672 1 97.94 168 GLN A N 1
ATOM 1294 C CA . GLN A 1 168 ? -20.359 -11.289 11.75 1 97.94 168 GLN A CA 1
ATOM 1295 C C . GLN A 1 168 ? -20.281 -9.922 12.43 1 97.94 168 GLN A C 1
ATOM 1297 O O . GLN A 1 168 ? -20.922 -8.969 11.992 1 97.94 168 GLN A O 1
ATOM 1302 N N . SER A 1 169 ? -19.484 -9.875 13.438 1 97.88 169 SER A N 1
ATOM 1303 C CA . SER A 1 169 ? -19.297 -8.609 14.148 1 97.88 169 SER A CA 1
ATOM 1304 C C . SER A 1 169 ? -18.609 -7.578 13.258 1 97.88 169 SER A C 1
ATOM 1306 O O . SER A 1 169 ? -18.953 -6.395 13.305 1 97.88 169 SER A O 1
ATOM 1308 N N . MET A 1 170 ? -17.641 -8.047 12.5 1 97.81 170 MET A N 1
ATOM 1309 C CA . MET A 1 170 ? -16.938 -7.164 11.578 1 97.81 170 MET A CA 1
ATOM 1310 C C . MET A 1 170 ? -17.891 -6.562 10.555 1 97.81 170 MET A C 1
ATOM 1312 O O . MET A 1 170 ? -17.938 -5.344 10.383 1 97.81 170 MET A O 1
ATOM 1316 N N . ILE A 1 171 ? -18.641 -7.414 9.961 1 97.94 171 ILE A N 1
ATOM 1317 C CA . ILE A 1 171 ? -19.547 -6.996 8.891 1 97.94 171 ILE A CA 1
ATOM 1318 C C . ILE A 1 171 ? -20.609 -6.051 9.453 1 97.94 171 ILE A C 1
ATOM 1320 O O . ILE A 1 171 ? -20.859 -4.992 8.883 1 97.94 171 ILE A O 1
ATOM 1324 N N . ALA A 1 172 ? -21.172 -6.387 10.578 1 97.62 172 ALA A N 1
ATOM 1325 C CA . ALA A 1 172 ? -22.203 -5.559 11.195 1 97.62 172 ALA A CA 1
ATOM 1326 C C . ALA A 1 172 ? -21.672 -4.168 11.516 1 97.62 172 ALA A C 1
ATOM 1328 O O . ALA A 1 172 ? -22.328 -3.162 11.234 1 97.62 172 ALA A O 1
ATOM 1329 N N . TYR A 1 173 ? -20.516 -4.129 12.062 1 97.75 173 TYR A N 1
ATOM 1330 C CA . TYR A 1 173 ? -19.906 -2.854 12.43 1 97.75 173 TYR A CA 1
ATOM 1331 C C . TYR A 1 173 ? -19.641 -2.004 11.195 1 97.75 173 TYR A C 1
ATOM 1333 O O . TYR A 1 173 ? -20.031 -0.836 11.141 1 97.75 173 TYR A O 1
ATOM 1341 N N . LEU A 1 174 ? -18.953 -2.58 10.227 1 97.94 174 LEU A N 1
ATOM 1342 C CA . LEU A 1 174 ? -18.562 -1.838 9.039 1 97.94 174 LEU A CA 1
ATOM 1343 C C . LEU A 1 174 ? -19.781 -1.315 8.297 1 97.94 174 LEU A C 1
ATOM 1345 O O . LEU A 1 174 ? -19.797 -0.168 7.844 1 97.94 174 LEU A O 1
ATOM 1349 N N . GLU A 1 175 ? -20.812 -2.119 8.227 1 97.06 175 GLU A N 1
ATOM 1350 C CA . GLU A 1 175 ? -22.062 -1.685 7.598 1 97.06 175 GLU A CA 1
ATOM 1351 C C . GLU A 1 175 ? -22.719 -0.566 8.398 1 97.06 175 GLU A C 1
ATOM 1353 O O . GLU A 1 175 ? -23.25 0.384 7.816 1 97.06 175 GLU A O 1
ATOM 1358 N N . SER A 1 176 ? -22.688 -0.675 9.68 1 96.69 176 SER A N 1
ATOM 1359 C CA . SER A 1 176 ? -23.297 0.35 10.523 1 96.69 176 SER A CA 1
ATOM 1360 C C . SER A 1 176 ? -22.578 1.691 10.359 1 96.69 176 SER A C 1
ATOM 1362 O O . SER A 1 176 ? -23.188 2.746 10.555 1 96.69 176 SER A O 1
ATOM 1364 N N . GLU A 1 177 ? -21.328 1.594 9.938 1 96.06 177 GLU A N 1
ATOM 1365 C CA . GLU A 1 177 ? -20.547 2.807 9.742 1 96.06 177 GLU A CA 1
ATOM 1366 C C . GLU A 1 177 ? -20.641 3.303 8.305 1 96.06 177 GLU A C 1
ATOM 1368 O O . GLU A 1 177 ? -19.984 4.277 7.934 1 96.06 177 GLU A O 1
ATOM 1373 N N . GLY A 1 178 ? -21.328 2.576 7.5 1 95.81 178 GLY A N 1
ATOM 1374 C CA . GLY A 1 178 ? -21.594 3.023 6.141 1 95.81 178 GLY A CA 1
ATOM 1375 C C . GLY A 1 178 ? -20.562 2.531 5.141 1 95.81 178 GLY A C 1
ATOM 1376 O O . GLY A 1 178 ? -20.562 2.957 3.982 1 95.81 178 GLY A O 1
ATOM 1377 N N . ALA A 1 179 ? -19.703 1.689 5.555 1 96.44 179 ALA A N 1
ATOM 1378 C CA . ALA A 1 179 ? -18.703 1.155 4.637 1 96.44 179 ALA A CA 1
ATOM 1379 C C . ALA A 1 179 ? -19.312 0.093 3.723 1 96.44 179 ALA A C 1
ATOM 1381 O O . ALA A 1 179 ? -20.172 -0.678 4.145 1 96.44 179 ALA A O 1
ATOM 1382 N N . GLN A 1 180 ? -18.828 0.022 2.488 1 96.94 180 GLN A N 1
ATOM 1383 C CA . GLN A 1 180 ? -19.312 -0.954 1.515 1 96.94 180 GLN A CA 1
ATOM 1384 C C . GLN A 1 180 ? -18.469 -2.232 1.565 1 96.94 180 GLN A C 1
ATOM 1386 O O . GLN A 1 180 ? -17.281 -2.211 1.279 1 96.94 180 GLN A O 1
ATOM 1391 N N . ILE A 1 181 ? -19.141 -3.324 1.847 1 98.06 181 ILE A N 1
ATOM 1392 C CA . ILE A 1 181 ? -18.469 -4.621 1.858 1 98.06 181 ILE A CA 1
ATOM 1393 C C . ILE A 1 181 ? -18.297 -5.129 0.428 1 98.06 181 ILE A C 1
ATOM 1395 O O . ILE A 1 181 ? -19.266 -5.16 -0.344 1 98.06 181 ILE A O 1
ATOM 1399 N N . VAL A 1 182 ? -17.156 -5.508 0.05 1 97.56 182 VAL A N 1
ATOM 1400 C CA . VAL A 1 182 ? -16.859 -6.066 -1.266 1 97.56 182 VAL A CA 1
ATOM 1401 C C . VAL A 1 182 ? -17.047 -7.582 -1.24 1 97.56 182 VAL A C 1
ATOM 1403 O O . VAL A 1 182 ? -17.766 -8.141 -2.07 1 97.56 182 VAL A O 1
ATOM 1406 N N . THR A 1 183 ? -16.359 -8.219 -0.393 1 97.38 183 THR A N 1
ATOM 1407 C CA . THR A 1 183 ? -16.406 -9.664 -0.211 1 97.38 183 THR A CA 1
ATOM 1408 C C . THR A 1 183 ? -15.82 -10.062 1.144 1 97.38 183 THR A C 1
ATOM 1410 O O . THR A 1 183 ? -15.312 -9.211 1.877 1 97.38 183 THR A O 1
ATOM 1413 N N . SER A 1 184 ? -16.062 -11.273 1.555 1 97.75 184 SER A N 1
ATOM 1414 C CA . SER A 1 184 ? -15.461 -11.875 2.74 1 97.75 184 SER A CA 1
ATOM 1415 C C . SER A 1 184 ? -15.148 -13.352 2.514 1 97.75 184 SER A C 1
ATOM 1417 O O . SER A 1 184 ? -15.609 -13.945 1.538 1 97.75 184 SER A O 1
ATOM 1419 N N . GLY A 1 185 ? -14.242 -13.797 3.316 1 96.94 185 GLY A N 1
ATOM 1420 C CA . GLY A 1 185 ? -13.898 -15.211 3.236 1 96.94 185 GLY A CA 1
ATOM 1421 C C . GLY A 1 185 ? -13.211 -15.727 4.484 1 96.94 185 GLY A C 1
ATOM 1422 O O . GLY A 1 185 ? -12.539 -14.969 5.188 1 96.94 185 GLY A O 1
ATOM 1423 N N . ASP A 1 186 ? -13.336 -17.016 4.66 1 97.38 186 ASP A N 1
ATOM 1424 C CA . ASP A 1 186 ? -12.781 -17.641 5.859 1 97.38 186 ASP A CA 1
ATOM 1425 C C . ASP A 1 186 ? -11.328 -18.062 5.637 1 97.38 186 ASP A C 1
ATOM 1427 O O . ASP A 1 186 ? -10.586 -18.266 6.598 1 97.38 186 ASP A O 1
ATOM 1431 N N . ARG A 1 187 ? -11.031 -18.281 4.395 1 97.25 187 ARG A N 1
ATOM 1432 C CA . ARG A 1 187 ? -9.695 -18.797 4.102 1 97.25 187 ARG A CA 1
ATOM 1433 C C . ARG A 1 187 ? -9 -17.953 3.051 1 97.25 187 ARG A C 1
ATOM 1435 O O . ARG A 1 187 ? -9.141 -18.188 1.852 1 97.25 187 ARG A O 1
ATOM 1442 N N . ARG A 1 188 ? -8.328 -17.016 3.521 1 96.69 188 ARG A N 1
ATOM 1443 C CA . ARG A 1 188 ? -7.535 -16.125 2.684 1 96.69 188 ARG A CA 1
ATOM 1444 C C . ARG A 1 188 ? -6.07 -16.125 3.105 1 96.69 188 ARG A C 1
ATOM 1446 O O . ARG A 1 188 ? -5.766 -16.125 4.301 1 96.69 188 ARG A O 1
ATOM 1453 N N . LEU A 1 189 ? -5.199 -16.188 2.127 1 97.38 189 LEU A N 1
ATOM 1454 C CA . LEU A 1 189 ? -3.768 -16.188 2.414 1 97.38 189 LEU A CA 1
ATOM 1455 C C . LEU A 1 189 ? -3.264 -14.781 2.695 1 97.38 189 LEU A C 1
ATOM 1457 O O . LEU A 1 189 ? -3.607 -13.836 1.979 1 97.38 189 LEU A O 1
ATOM 1461 N N . GLY A 1 190 ? -2.482 -14.625 3.803 1 97.94 190 GLY A N 1
ATOM 1462 C CA . GLY A 1 190 ? -1.723 -13.43 4.148 1 97.94 190 GLY A CA 1
ATOM 1463 C C . GLY A 1 190 ? -0.309 -13.734 4.605 1 97.94 190 GLY A C 1
ATOM 1464 O O . GLY A 1 190 ? 0.152 -14.875 4.496 1 97.94 190 GLY A O 1
ATOM 1465 N N . ALA A 1 191 ? 0.34 -12.711 5.031 1 98.44 191 ALA A N 1
ATOM 1466 C CA . ALA A 1 191 ? 1.755 -12.828 5.375 1 98.44 191 ALA A CA 1
ATOM 1467 C C . ALA A 1 191 ? 1.961 -13.789 6.543 1 98.44 191 ALA A C 1
ATOM 1469 O O . ALA A 1 191 ? 3.002 -14.438 6.641 1 98.44 191 ALA A O 1
ATOM 1470 N N . ASP A 1 192 ? 0.944 -13.93 7.406 1 97.62 192 ASP A N 1
ATOM 1471 C CA . ASP A 1 192 ? 1.095 -14.789 8.578 1 97.62 192 ASP A CA 1
ATOM 1472 C C . ASP A 1 192 ? 0.463 -16.156 8.344 1 97.62 192 ASP A C 1
ATOM 1474 O O . ASP A 1 192 ? 0.55 -17.047 9.195 1 97.62 192 ASP A O 1
ATOM 1478 N N . GLY A 1 193 ? -0.176 -16.312 7.262 1 97.44 193 GLY A N 1
ATOM 1479 C CA . GLY A 1 193 ? -0.846 -17.562 6.965 1 97.44 193 GLY A CA 1
ATOM 1480 C C . GLY A 1 193 ? -2.283 -17.375 6.516 1 97.44 193 GLY A C 1
ATOM 1481 O O . GLY A 1 193 ? -2.684 -16.281 6.133 1 97.44 193 GLY A O 1
ATOM 1482 N N . VAL A 1 194 ? -3.035 -18.5 6.488 1 97.88 194 VAL A N 1
ATOM 1483 C CA . VAL A 1 194 ? -4.402 -18.516 5.98 1 97.88 194 VAL A CA 1
ATOM 1484 C C . VAL A 1 194 ? -5.379 -18.234 7.121 1 97.88 194 VAL A C 1
ATOM 1486 O O . VAL A 1 194 ? -5.273 -18.828 8.203 1 97.88 194 VAL A O 1
ATOM 1489 N N . GLY A 1 195 ? -6.297 -17.312 6.934 1 97.94 195 GLY A N 1
ATOM 1490 C CA . GLY A 1 195 ? -7.309 -16.953 7.914 1 97.94 195 GLY A CA 1
ATOM 1491 C C . GLY A 1 195 ? -8.453 -16.156 7.316 1 97.94 195 GLY A C 1
ATOM 1492 O O . GLY A 1 195 ? -8.539 -16 6.098 1 97.94 195 GLY A O 1
ATOM 1493 N N . PRO A 1 196 ? -9.359 -15.695 8.148 1 98.69 196 PRO A N 1
ATOM 1494 C CA . PRO A 1 196 ? -10.531 -14.969 7.66 1 98.69 196 PRO A CA 1
ATOM 1495 C C . PRO A 1 196 ? -10.219 -13.523 7.301 1 98.69 196 PRO A C 1
ATOM 1497 O O . PRO A 1 196 ? -9.281 -12.938 7.84 1 98.69 196 PRO A O 1
ATOM 1500 N N . SER A 1 197 ? -10.984 -13.008 6.395 1 98.69 197 SER A N 1
ATOM 1501 C CA . SER A 1 197 ? -10.836 -11.594 6.082 1 98.69 197 SER A CA 1
ATOM 1502 C C . SER A 1 197 ? -12.133 -11.016 5.523 1 98.69 197 SER A C 1
ATOM 1504 O O . SER A 1 197 ? -13.016 -11.766 5.086 1 98.69 197 SER A O 1
ATOM 1506 N N . VAL A 1 198 ? -12.328 -9.766 5.625 1 98.75 198 VAL A N 1
ATOM 1507 C CA . VAL A 1 198 ? -13.391 -8.977 5.008 1 98.75 198 VAL A CA 1
ATOM 1508 C C . VAL A 1 198 ? -12.789 -7.832 4.203 1 98.75 198 VAL A C 1
ATOM 1510 O O . VAL A 1 198 ? -11.828 -7.191 4.641 1 98.75 198 VAL A O 1
ATOM 1513 N N . TYR A 1 199 ? -13.289 -7.668 2.984 1 98.75 199 TYR A N 1
ATOM 1514 C CA . TYR A 1 199 ? -12.867 -6.594 2.09 1 98.75 199 TYR A CA 1
ATOM 1515 C C . TYR A 1 199 ? -13.891 -5.469 2.068 1 98.75 199 TYR A C 1
ATOM 1517 O O . TYR A 1 199 ? -15.086 -5.711 1.865 1 98.75 199 TYR A O 1
ATOM 1525 N N . VAL A 1 200 ? -13.414 -4.25 2.244 1 98.75 200 VAL A N 1
ATOM 1526 C CA . VAL A 1 200 ? -14.289 -3.084 2.287 1 98.75 200 VAL A CA 1
ATOM 1527 C C . VAL A 1 200 ? -13.719 -1.978 1.399 1 98.75 200 VAL A C 1
ATOM 1529 O O . VAL A 1 200 ? -12.508 -1.907 1.184 1 98.75 200 VAL A O 1
ATOM 1532 N N . ARG A 1 201 ? -14.562 -1.137 0.907 1 98.38 201 ARG A N 1
ATOM 1533 C CA . ARG A 1 201 ? -14.125 -0.001 0.102 1 98.38 201 ARG A CA 1
ATOM 1534 C C . ARG A 1 201 ? -14.031 1.266 0.947 1 98.38 201 ARG A C 1
ATOM 1536 O O . ARG A 1 201 ? -14.906 1.531 1.776 1 98.38 201 ARG A O 1
ATOM 1543 N N . ASP A 1 202 ? -12.961 1.961 0.749 1 98.38 202 ASP A N 1
ATOM 1544 C CA . ASP A 1 202 ? -12.93 3.295 1.343 1 98.38 202 ASP A CA 1
ATOM 1545 C C . ASP A 1 202 ? -13.75 4.285 0.517 1 98.38 202 ASP A C 1
ATOM 1547 O O . ASP A 1 202 ? -14.289 3.926 -0.531 1 98.38 202 ASP A O 1
ATOM 1551 N N . PRO A 1 203 ? -13.914 5.535 0.922 1 98.06 203 PRO A N 1
ATOM 1552 C CA . PRO A 1 203 ? -14.836 6.477 0.283 1 98.06 203 PRO A CA 1
ATOM 1553 C C . PRO A 1 203 ? -14.461 6.781 -1.166 1 98.06 203 PRO A C 1
ATOM 1555 O O . PRO A 1 203 ? -15.281 7.293 -1.927 1 98.06 203 PRO A O 1
ATOM 1558 N N . GLU A 1 204 ? -13.227 6.473 -1.553 1 98.06 204 GLU A N 1
ATOM 1559 C CA . GLU A 1 204 ? -12.828 6.816 -2.916 1 98.06 204 GLU A CA 1
ATOM 1560 C C . GLU A 1 204 ? -12.562 5.559 -3.742 1 98.06 204 GLU A C 1
ATOM 1562 O O . GLU A 1 204 ? -11.977 5.637 -4.824 1 98.06 204 GLU A O 1
ATOM 1567 N N . GLY A 1 205 ? -12.859 4.457 -3.18 1 97.81 205 GLY A N 1
ATOM 1568 C CA . GLY A 1 205 ? -12.93 3.254 -3.996 1 97.81 205 GLY A CA 1
ATOM 1569 C C . GLY A 1 205 ? -11.766 2.314 -3.785 1 97.81 205 GLY A C 1
ATOM 1570 O O . GLY A 1 205 ? -11.734 1.215 -4.344 1 97.81 205 GLY A O 1
ATOM 1571 N N . ASN A 1 206 ? -10.766 2.73 -3.037 1 98.56 206 ASN A N 1
ATOM 1572 C CA . ASN A 1 206 ? -9.727 1.769 -2.688 1 98.56 206 ASN A CA 1
ATOM 1573 C C . ASN A 1 206 ? -10.289 0.612 -1.864 1 98.56 206 ASN A C 1
ATOM 1575 O O . ASN A 1 206 ? -11.133 0.818 -0.996 1 98.56 206 ASN A O 1
ATOM 1579 N N . VAL A 1 207 ? -9.773 -0.559 -2.107 1 98.81 207 VAL A N 1
ATOM 1580 C CA . VAL A 1 207 ? -10.227 -1.713 -1.336 1 98.81 207 VAL A CA 1
ATOM 1581 C C . VAL A 1 207 ? -9.234 -1.994 -0.206 1 98.81 207 VAL A C 1
ATOM 1583 O O . VAL A 1 207 ? -8.023 -2.006 -0.423 1 98.81 207 VAL A O 1
ATOM 1586 N N . VAL A 1 208 ? -9.797 -2.188 0.978 1 98.94 208 VAL A N 1
ATOM 1587 C CA . VAL A 1 208 ? -9.031 -2.547 2.164 1 98.94 208 VAL A CA 1
ATOM 1588 C C . VAL A 1 208 ? -9.484 -3.906 2.686 1 98.94 208 VAL A C 1
ATOM 1590 O O . VAL A 1 208 ? -10.672 -4.113 2.938 1 98.94 208 VAL A O 1
ATOM 1593 N N . GLU A 1 209 ? -8.539 -4.777 2.746 1 98.94 209 GLU A N 1
ATOM 1594 C CA . GLU A 1 209 ? -8.766 -6.078 3.367 1 98.94 209 GLU A CA 1
ATOM 1595 C C . GLU A 1 209 ? -8.406 -6.055 4.852 1 98.94 209 GLU A C 1
ATOM 1597 O O . GLU A 1 209 ? -7.309 -5.629 5.219 1 98.94 209 GLU A O 1
ATOM 1602 N N . LEU A 1 210 ? -9.336 -6.395 5.707 1 98.94 210 LEU A N 1
ATOM 1603 C CA . LEU A 1 210 ? -9.078 -6.625 7.129 1 98.94 210 LEU A CA 1
ATOM 1604 C C . LEU A 1 210 ? -8.984 -8.117 7.426 1 98.94 210 LEU A C 1
ATOM 1606 O O . LEU A 1 210 ? -9.969 -8.852 7.301 1 98.94 210 LEU A O 1
ATOM 1610 N N . LYS A 1 211 ? -7.793 -8.484 7.832 1 98.88 211 LYS A N 1
ATOM 1611 C CA . LYS A 1 211 ? -7.492 -9.906 7.938 1 98.88 211 LYS A CA 1
ATOM 1612 C C . LYS A 1 211 ? -7.285 -10.32 9.391 1 98.88 211 LYS A C 1
ATOM 1614 O O . LYS A 1 211 ? -6.516 -9.688 10.117 1 98.88 211 LYS A O 1
ATOM 1619 N N . GLY A 1 212 ? -7.984 -11.375 9.789 1 98.75 212 GLY A N 1
ATOM 1620 C CA . GLY A 1 212 ? -7.855 -11.906 11.133 1 98.75 212 GLY A CA 1
ATOM 1621 C C . GLY A 1 212 ? -6.68 -12.852 11.297 1 98.75 212 GLY A C 1
ATOM 1622 O O . GLY A 1 212 ? -5.871 -13.008 10.383 1 98.75 212 GLY A O 1
ATOM 1623 N N . ASP A 1 213 ? -6.582 -13.438 12.469 1 97.94 213 ASP A N 1
ATOM 1624 C CA . ASP A 1 213 ? -5.496 -14.352 12.805 1 97.94 213 ASP A CA 1
ATOM 1625 C C . ASP A 1 213 ? -5.496 -15.562 11.875 1 97.94 213 ASP A C 1
ATOM 1627 O O . ASP A 1 213 ? -6.559 -16.062 11.492 1 97.94 213 ASP A O 1
ATOM 1631 N N . PRO A 1 214 ? -4.27 -16.016 11.562 1 97.62 214 PRO A N 1
ATOM 1632 C CA . PRO A 1 214 ? -4.227 -17.266 10.797 1 97.62 214 PRO A CA 1
ATOM 1633 C C . PRO A 1 214 ? -4.723 -18.453 11.602 1 97.62 214 PRO A C 1
ATOM 1635 O O . PRO A 1 214 ? -4.566 -18.5 12.82 1 97.62 214 PRO A O 1
ATOM 1638 N N . TYR A 1 215 ? -5.27 -19.422 10.867 1 96.19 215 TYR A N 1
ATOM 1639 C CA . TYR A 1 215 ? -5.617 -20.688 11.5 1 96.19 215 TYR A CA 1
ATOM 1640 C C . TYR A 1 215 ? -4.367 -21.484 11.844 1 96.19 215 TYR A C 1
ATOM 1642 O O . TYR A 1 215 ? -3.369 -21.422 11.117 1 96.19 215 TYR A O 1
ATOM 1650 N N . PRO A 1 216 ? -4.438 -22.172 12.992 1 91.5 216 PRO A N 1
ATOM 1651 C CA . PRO A 1 216 ? -3.293 -23.031 13.305 1 91.5 216 PRO A CA 1
ATOM 1652 C C . PRO A 1 216 ? -3.039 -24.094 12.234 1 91.5 216 PRO A C 1
ATOM 1654 O O . PRO A 1 216 ? -3.986 -24.625 11.648 1 91.5 216 PRO A O 1
ATOM 1657 N N . VAL A 1 217 ? -1.857 -24.141 11.734 1 77.44 217 VAL A N 1
ATOM 1658 C CA . VAL A 1 217 ? -1.496 -25.203 10.797 1 77.44 217 VAL A CA 1
ATOM 1659 C C . VAL A 1 217 ? -1.525 -26.547 11.5 1 77.44 217 VAL A C 1
ATOM 1661 O O . VAL A 1 217 ? -1.058 -26.672 12.633 1 77.44 217 VAL A O 1
ATOM 1664 N N . ALA A 1 218 ? -2.553 -27.328 11.203 1 62.72 218 ALA A N 1
ATOM 1665 C CA . ALA A 1 218 ? -2.598 -28.656 11.82 1 62.72 218 ALA A CA 1
ATOM 1666 C C . ALA A 1 218 ? -1.21 -29.281 11.859 1 62.72 218 ALA A C 1
ATOM 1668 O O . ALA A 1 218 ? -0.457 -29.203 10.891 1 62.72 218 ALA A O 1
ATOM 1669 N N . ALA A 1 219 ? -0.528 -29.234 12.93 1 50.62 219 ALA A N 1
ATOM 1670 C CA . ALA A 1 219 ? 0.713 -29.984 13.086 1 50.62 219 ALA A CA 1
ATOM 1671 C C . ALA A 1 219 ? 0.695 -31.25 12.242 1 50.62 219 ALA A C 1
ATOM 1673 O O . ALA A 1 219 ? -0.332 -31.922 12.148 1 50.62 219 ALA A O 1
ATOM 1674 N N . ASP A 1 220 ? 1.36 -31.281 11.133 1 44.69 220 ASP A N 1
ATOM 1675 C CA . ASP A 1 220 ? 1.508 -32.594 10.508 1 44.69 220 ASP A CA 1
ATOM 1676 C C . ASP A 1 220 ? 1.517 -33.688 11.555 1 44.69 220 ASP A C 1
ATOM 1678 O O . ASP A 1 220 ? 2.352 -33.688 12.461 1 44.69 220 ASP A O 1
ATOM 1682 N N . GLN A 1 221 ? 0.396 -34.156 11.906 1 41.75 221 GLN A N 1
ATOM 1683 C CA . GLN A 1 221 ? 0.337 -35.375 12.727 1 41.75 221 GLN A CA 1
ATOM 1684 C C . GLN A 1 221 ? 1.381 -36.406 12.289 1 41.75 221 GLN A C 1
ATOM 1686 O O . GLN A 1 221 ? 1.341 -37.562 12.719 1 41.75 221 GLN A O 1
ATOM 1691 N N . GLY A 1 222 ? 2.195 -36.094 11.289 1 40.16 222 GLY A N 1
ATOM 1692 C CA . GLY A 1 222 ? 3.104 -37.156 10.867 1 40.16 222 GLY A CA 1
ATOM 1693 C C . GLY A 1 222 ? 4.055 -37.594 11.969 1 40.16 222 GLY A C 1
ATOM 1694 O O . GLY A 1 222 ? 4.738 -38.625 11.836 1 40.16 222 GLY A O 1
ATOM 1695 N N . ASP A 1 223 ? 4.348 -36.688 12.953 1 42.59 223 ASP A N 1
ATOM 1696 C CA . ASP A 1 223 ? 5.297 -37.188 13.938 1 42.59 223 ASP A CA 1
ATOM 1697 C C . ASP A 1 223 ? 4.633 -38.219 14.867 1 42.59 223 ASP A C 1
ATOM 1699 O O . ASP A 1 223 ? 5.316 -38.938 15.594 1 42.59 223 ASP A O 1
ATOM 1703 N N . GLY A 1 224 ? 3.332 -38.125 14.969 1 40.84 224 GLY A N 1
ATOM 1704 C CA . GLY A 1 224 ? 2.688 -39.094 15.836 1 40.84 224 GLY A CA 1
ATOM 1705 C C . GLY A 1 224 ? 2.568 -40.469 15.211 1 40.84 224 GLY A C 1
ATOM 1706 O O . GLY A 1 224 ? 2.393 -41.469 15.922 1 40.84 224 GLY A O 1
ATOM 1707 N N . GLN A 1 225 ? 2.375 -40.562 13.875 1 39.59 225 GLN A N 1
ATOM 1708 C CA . GLN A 1 225 ? 2.291 -41.844 13.219 1 39.59 225 GLN A CA 1
ATOM 1709 C C . GLN A 1 225 ? 3.678 -42.438 13 1 39.59 225 GLN A C 1
ATOM 1711 O O . GLN A 1 225 ? 3.809 -43.656 12.75 1 39.59 225 GLN A O 1
ATOM 1716 N N . ARG A 1 226 ? 4.738 -41.562 13 1 42.25 226 ARG A N 1
ATOM 1717 C CA . ARG A 1 226 ? 6.082 -42.125 12.938 1 42.25 226 ARG A CA 1
ATOM 1718 C C . ARG A 1 226 ? 6.449 -42.781 14.258 1 42.25 226 ARG A C 1
ATOM 1720 O O . ARG A 1 226 ? 7.203 -43.781 14.273 1 42.25 226 ARG A O 1
ATOM 1727 N N . LYS A 1 227 ? 5.953 -42.219 15.312 1 43.16 227 LYS A N 1
ATOM 1728 C CA . LYS A 1 227 ? 6.289 -42.844 16.578 1 43.16 227 LYS A CA 1
ATOM 1729 C C . LYS A 1 227 ? 5.492 -44.156 16.766 1 43.16 227 LYS A C 1
ATOM 1731 O O . LYS A 1 227 ? 5.785 -44.938 17.656 1 43.16 227 LYS A O 1
ATOM 1736 N N . ALA A 1 228 ? 4.344 -44.219 16.125 1 41.97 228 ALA A N 1
ATOM 1737 C CA . ALA A 1 228 ? 3.561 -45.438 16.266 1 41.97 228 ALA A CA 1
ATOM 1738 C C . ALA A 1 228 ? 4.16 -46.562 15.453 1 41.97 228 ALA A C 1
ATOM 1740 O O . ALA A 1 228 ? 4.137 -47.719 15.883 1 41.97 228 ALA A O 1
ATOM 1741 N N . LYS A 1 229 ? 4.691 -46.281 14.266 1 42.72 229 LYS A N 1
ATOM 1742 C CA . LYS A 1 229 ? 5.305 -47.312 13.461 1 42.72 229 LYS A CA 1
ATOM 1743 C C . LYS A 1 229 ? 6.621 -47.781 14.07 1 42.72 229 LYS A C 1
ATOM 1745 O O . LYS A 1 229 ? 7.008 -48.938 13.922 1 42.72 229 LYS A O 1
ATOM 1750 N N . GLU A 1 230 ? 7.359 -46.812 14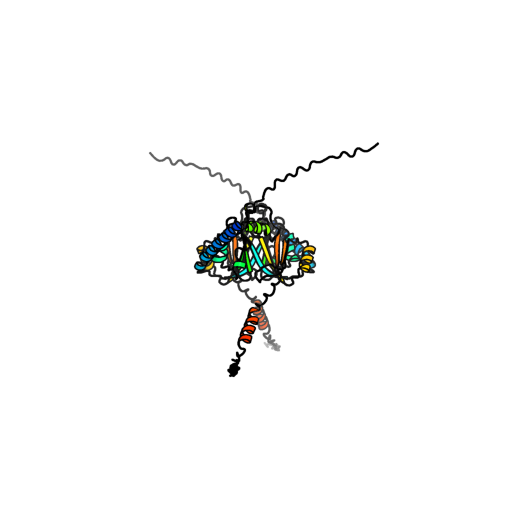.711 1 41.94 230 GLU A N 1
ATOM 1751 C CA . GLU A 1 230 ? 8.602 -47.219 15.352 1 41.94 230 GLU A CA 1
ATOM 1752 C C . GLU A 1 230 ? 8.336 -48.062 16.594 1 41.94 230 GLU A C 1
ATOM 1754 O O . GLU A 1 230 ? 9.141 -48.906 16.969 1 41.94 230 GLU A O 1
ATOM 1759 N N . LEU A 1 231 ? 7.16 -47.656 17.234 1 42.59 231 LEU A N 1
ATOM 1760 C CA . LEU A 1 231 ? 6.828 -48.469 18.406 1 42.59 231 LEU A CA 1
ATOM 1761 C C . LEU A 1 231 ? 6.344 -49.844 18 1 42.59 231 LEU A C 1
ATOM 1763 O O . LEU A 1 231 ? 6.445 -50.812 18.781 1 42.59 231 LEU A O 1
ATOM 1767 N N . GLN A 1 232 ? 5.551 -49.906 16.906 1 39.38 232 GLN A N 1
ATOM 1768 C CA . GLN A 1 232 ? 5.031 -51.188 16.5 1 39.38 232 GLN A CA 1
ATOM 1769 C C . GLN A 1 232 ? 6.148 -52.094 15.961 1 39.38 232 GLN A C 1
ATOM 1771 O O . GLN A 1 232 ? 5.992 -53.312 15.891 1 39.38 232 GLN A O 1
ATOM 1776 N N . SER A 1 233 ? 7.211 -51.438 15.453 1 41.22 233 SER A N 1
ATOM 1777 C CA . SER A 1 233 ? 8.227 -52.25 14.812 1 41.22 233 SER A CA 1
ATOM 1778 C C . SER A 1 233 ? 9.094 -52.969 15.844 1 41.22 233 SER A C 1
ATOM 1780 O O . SER A 1 233 ? 9.93 -53.812 15.484 1 41.22 233 SER A O 1
ATOM 1782 N N . THR A 1 234 ? 9.047 -52.469 17.078 1 39.56 234 THR A N 1
ATOM 1783 C CA . THR A 1 234 ? 9.977 -53.125 18 1 39.56 234 THR A CA 1
ATOM 1784 C C . THR A 1 234 ? 9.359 -54.375 18.609 1 39.56 234 THR A C 1
ATOM 1786 O O . THR A 1 234 ? 9.844 -54.875 19.609 1 39.56 234 THR A O 1
ATOM 1789 N N . SER A 1 235 ? 8.086 -54.75 18.141 1 36.06 235 SER A N 1
ATOM 1790 C CA . SER A 1 235 ? 7.656 -55.969 18.797 1 36.06 235 SER A CA 1
ATOM 1791 C C . SER A 1 235 ? 8.594 -57.125 18.484 1 36.06 235 SER A C 1
ATOM 1793 O O . SER A 1 235 ? 8.914 -57.375 17.328 1 36.06 235 SER A O 1
ATOM 1795 N N . PRO A 1 236 ? 9.406 -57.625 19.406 1 37.09 236 PRO A N 1
ATOM 1796 C CA . PRO A 1 236 ? 10.344 -58.719 19.234 1 37.09 236 PRO A CA 1
ATOM 1797 C C . PRO A 1 236 ? 9.695 -59.938 18.547 1 37.09 236 PRO A C 1
ATOM 1799 O O . PRO A 1 236 ? 8.586 -60.312 18.891 1 37.09 236 PRO A O 1
ATOM 1802 N N . SER A 1 237 ? 9.711 -60.094 17.188 1 34.38 237 SER A N 1
ATOM 1803 C CA . SER A 1 237 ? 9.273 -61.281 16.422 1 34.38 237 SER A CA 1
ATOM 1804 C C . SER A 1 237 ? 9.656 -62.562 17.109 1 34.38 237 SER A C 1
ATOM 1806 O O . SER A 1 237 ? 10.844 -62.844 17.328 1 34.38 237 SER A O 1
ATOM 1808 N N . ARG A 1 238 ? 8.938 -63 18.172 1 31.61 238 ARG A N 1
ATOM 1809 C CA . ARG A 1 238 ? 9.148 -64.312 18.75 1 31.61 238 ARG A CA 1
ATOM 1810 C C . ARG A 1 238 ? 9.148 -65.375 17.656 1 31.61 238 ARG A C 1
ATOM 1812 O O . ARG A 1 238 ? 8.133 -65.625 17 1 31.61 238 ARG A O 1
ATOM 1819 N N . LYS A 1 239 ? 10.273 -65.688 17.016 1 34.75 239 LYS A N 1
ATOM 1820 C CA . LYS A 1 239 ? 10.547 -66.812 16.141 1 34.75 239 LYS A CA 1
ATOM 1821 C C . LYS A 1 239 ? 9.992 -68.062 16.719 1 34.75 239 LYS A C 1
ATOM 1823 O O . LYS A 1 239 ? 10.461 -68.562 17.75 1 34.75 239 LYS A O 1
ATOM 1828 N N . GLU A 1 240 ? 8.586 -68.312 16.703 1 32.47 240 GLU A N 1
ATOM 1829 C CA . GLU A 1 240 ? 8.008 -69.562 17.047 1 32.47 240 GLU A CA 1
ATOM 1830 C C . GLU A 1 240 ? 8.641 -70.688 16.219 1 32.47 240 GLU A C 1
ATOM 1832 O O . GLU A 1 240 ? 8.57 -70.688 14.984 1 32.47 240 GLU A O 1
ATOM 1837 N N . THR A 1 241 ? 9.797 -71.25 16.578 1 32.12 241 THR A N 1
ATOM 1838 C CA . THR A 1 241 ? 10.461 -72.5 16.078 1 32.12 241 THR A CA 1
ATOM 1839 C C . THR A 1 241 ? 9.5 -73.625 16.062 1 32.12 241 THR A C 1
ATOM 1841 O O . THR A 1 241 ? 9.031 -74.125 17.109 1 32.12 241 THR A O 1
ATOM 1844 N N . THR A 1 242 ? 8.469 -73.625 15.133 1 29.77 242 THR A N 1
ATOM 1845 C CA . THR A 1 242 ? 7.523 -74.688 14.875 1 29.77 242 THR A CA 1
ATOM 1846 C C . THR A 1 242 ? 8.266 -76 14.586 1 29.77 242 THR A C 1
ATOM 1848 O O . THR A 1 242 ? 9.023 -76.125 13.617 1 29.77 242 THR A O 1
ATOM 1851 N N . THR A 1 243 ? 8.711 -76.75 15.594 1 31.58 243 THR A N 1
ATOM 1852 C CA . THR A 1 243 ? 9.25 -78.125 15.57 1 31.58 243 THR A CA 1
ATOM 1853 C C . THR A 1 243 ? 8.273 -79.062 14.891 1 31.58 243 THR A C 1
ATOM 1855 O O . THR A 1 243 ? 7.164 -79.312 15.375 1 31.58 243 THR A O 1
ATOM 1858 N N . ARG A 1 244 ? 8.195 -79.062 13.508 1 28.55 244 ARG A N 1
ATOM 1859 C CA . ARG A 1 244 ? 7.461 -80 12.648 1 28.55 244 ARG A CA 1
ATOM 1860 C C . ARG A 1 244 ? 7.723 -81.438 13.055 1 28.55 244 ARG A C 1
ATOM 1862 O O . ARG A 1 244 ? 8.852 -81.938 12.93 1 28.55 244 ARG A O 1
ATOM 1869 N N . ARG A 1 245 ? 7.094 -81.938 14.148 1 27.92 245 ARG A N 1
ATOM 1870 C CA . ARG A 1 245 ? 7.109 -83.375 14.508 1 27.92 245 ARG A CA 1
ATOM 1871 C C . ARG A 1 245 ? 6.566 -84.25 13.375 1 27.92 245 ARG A C 1
ATOM 1873 O O . ARG A 1 245 ? 5.445 -84 12.906 1 27.92 245 ARG A O 1
ATOM 1880 N N . LYS A 1 246 ? 7.398 -84.688 12.445 1 29.69 246 LYS A N 1
ATOM 1881 C CA . LYS A 1 246 ? 7.25 -85.688 11.391 1 29.69 246 LYS A CA 1
ATOM 1882 C C . LYS A 1 246 ? 6.539 -86.938 11.906 1 29.69 246 LYS A C 1
ATOM 1884 O O . LYS A 1 246 ? 7.086 -87.688 12.734 1 29.69 246 LYS A O 1
ATOM 1889 N N . ASP A 1 247 ? 5.184 -86.875 12.18 1 25.55 247 ASP A N 1
ATOM 1890 C CA . ASP A 1 247 ? 4.367 -88.062 12.555 1 25.55 247 ASP A CA 1
ATOM 1891 C C . ASP A 1 247 ? 4.496 -89.188 11.531 1 25.55 247 ASP A C 1
ATOM 1893 O O . ASP A 1 247 ? 4.391 -88.938 10.328 1 25.55 247 ASP A O 1
ATOM 1897 N N . GLU A 1 248 ? 5.211 -90.25 11.836 1 29.08 248 GLU A N 1
ATOM 1898 C CA . GLU A 1 248 ? 5.504 -91.562 11.305 1 29.08 248 GLU A CA 1
ATOM 1899 C C . GLU A 1 248 ? 4.219 -92.312 10.992 1 29.08 248 GLU A C 1
ATOM 1901 O O . GLU A 1 248 ? 3.568 -92.875 11.891 1 29.08 248 GLU A O 1
ATOM 1906 N N . VAL A 1 249 ? 3.16 -91.75 10.398 1 26.2 249 VAL A N 1
ATOM 1907 C CA . VAL A 1 249 ? 1.964 -92.562 10.234 1 26.2 249 VAL A CA 1
ATOM 1908 C C . VAL A 1 249 ? 2.285 -93.75 9.367 1 26.2 249 VAL A C 1
ATOM 1910 O O . VAL A 1 249 ? 2.764 -93.625 8.242 1 26.2 249 VAL A O 1
ATOM 1913 N N . ALA A 1 250 ? 2.5 -94.875 9.969 1 28.97 250 ALA A N 1
ATOM 1914 C CA . ALA A 1 250 ? 2.668 -96.312 9.602 1 28.97 250 ALA A CA 1
ATOM 1915 C C . ALA A 1 250 ? 1.491 -96.812 8.766 1 28.97 250 ALA A C 1
ATOM 1917 O O . ALA A 1 250 ? 0.394 -97 9.289 1 28.97 250 ALA A O 1
ATOM 1918 N N . THR A 1 251 ? 1.161 -96.125 7.609 1 25.16 251 THR A N 1
ATOM 1919 C CA . THR A 1 251 ? 0.062 -96.688 6.82 1 25.16 251 THR A CA 1
ATOM 1920 C C . THR A 1 251 ? 0.292 -98.188 6.527 1 25.16 251 THR A C 1
ATOM 1922 O O . THR A 1 251 ? 1.32 -98.562 5.957 1 25.16 251 THR A O 1
ATOM 1925 N N . ALA A 1 252 ? -0.182 -99.062 7.414 1 27.75 252 ALA A N 1
ATOM 1926 C CA . ALA A 1 252 ? -0.332 -100.5 7.293 1 27.75 252 ALA A CA 1
ATOM 1927 C C . ALA A 1 252 ? -0.977 -100.875 5.961 1 27.75 252 ALA A C 1
ATOM 1929 O O . ALA A 1 252 ? -2.08 -100.438 5.648 1 27.75 252 ALA A O 1
ATOM 1930 N N . LYS A 1 253 ? -0.176 -101.125 4.938 1 29.53 253 LYS A N 1
ATOM 1931 C CA . LYS A 1 253 ? -0.479 -101.75 3.652 1 29.53 253 LYS A CA 1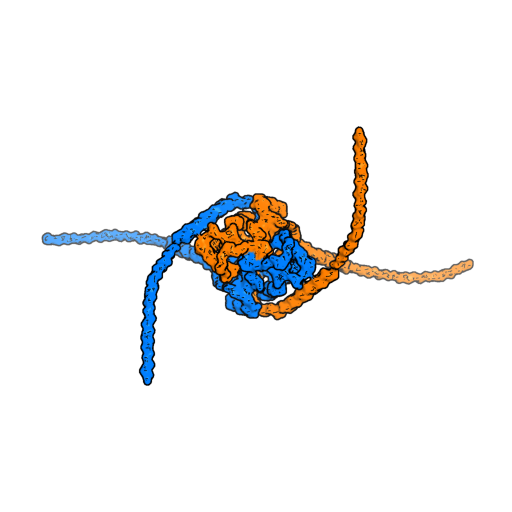
ATOM 1932 C C . LYS A 1 253 ? -1.352 -103 3.832 1 29.53 253 LYS A C 1
ATOM 1934 O O . LYS A 1 253 ? -0.922 -104 4.438 1 29.53 253 LYS A O 1
ATOM 1939 N N . VAL A 1 254 ? -2.742 -102.812 3.947 1 26.58 254 VAL A N 1
ATOM 1940 C CA . VAL A 1 254 ? -3.691 -103.938 3.92 1 26.58 254 VAL A CA 1
ATOM 1941 C C . VAL A 1 254 ? -3.363 -104.875 2.76 1 26.58 254 VAL A C 1
ATOM 1943 O O . VAL A 1 254 ? -2.764 -104.438 1.767 1 26.58 254 VAL A O 1
ATOM 1946 N N . GLU A 1 255 ? -3.957 -106.188 2.781 1 26.36 255 GLU A N 1
ATOM 1947 C CA . GLU A 1 255 ? -4.195 -107.562 2.299 1 26.36 255 GLU A CA 1
ATOM 1948 C C . GLU A 1 255 ? -4.945 -107.562 0.97 1 26.36 255 GLU A C 1
ATOM 1950 O O . GLU A 1 255 ? -4.871 -108.5 0.201 1 26.36 255 GLU A O 1
ATOM 1955 N N . SER A 1 256 ? -5.562 -106.75 0.092 1 25.72 256 SER A N 1
ATOM 1956 C CA . SER A 1 256 ? -5.844 -107.625 -1.082 1 25.72 256 SER A CA 1
ATOM 1957 C C . SER A 1 256 ? -4.586 -107.812 -1.914 1 25.72 256 SER A C 1
ATOM 1959 O O . SER A 1 256 ? -3.709 -106.938 -1.969 1 25.72 256 SER A O 1
ATOM 1961 N N . MET B 1 1 ? 41.906 51.281 -46.938 1 25.97 1 MET B N 1
ATOM 1962 C CA . MET B 1 1 ? 40.594 51.906 -46.875 1 25.97 1 MET B CA 1
ATOM 1963 C C . MET B 1 1 ? 39.844 51.438 -45.656 1 25.97 1 MET B C 1
ATOM 1965 O O . MET B 1 1 ? 39.625 50.219 -45.438 1 25.97 1 MET B O 1
ATOM 1969 N N . PHE B 1 2 ? 39.938 52.219 -44.5 1 28.55 2 PHE B N 1
ATOM 1970 C CA . PHE B 1 2 ? 39.656 52.344 -43.062 1 28.55 2 PHE B CA 1
ATOM 1971 C C . PHE B 1 2 ? 38.156 52.125 -42.812 1 28.55 2 PHE B C 1
ATOM 1973 O O . PHE B 1 2 ? 37.312 52.656 -43.531 1 28.55 2 PHE B O 1
ATOM 1980 N N . ALA B 1 3 ? 37.844 50.938 -42.156 1 28.08 3 ALA B N 1
ATOM 1981 C CA . ALA B 1 3 ? 36.719 50.188 -41.594 1 28.08 3 ALA B CA 1
ATOM 1982 C C . ALA B 1 3 ? 35.844 51.062 -40.719 1 28.08 3 ALA B C 1
ATOM 1984 O O . ALA B 1 3 ? 36.312 51.594 -39.719 1 28.08 3 ALA B O 1
ATOM 1985 N N . ASP B 1 4 ? 35 51.906 -41.375 1 25.42 4 ASP B N 1
ATOM 1986 C CA . ASP B 1 4 ? 34 52.781 -40.812 1 25.42 4 ASP B CA 1
ATOM 1987 C C . ASP B 1 4 ? 33.156 52.031 -39.781 1 25.42 4 ASP B C 1
ATOM 1989 O O . ASP B 1 4 ? 32.594 51 -40.062 1 25.42 4 ASP B O 1
ATOM 1993 N N . TYR B 1 5 ? 33.531 52.125 -38.5 1 27.28 5 TYR B N 1
ATOM 1994 C CA . TYR B 1 5 ? 33 51.75 -37.188 1 27.28 5 TYR B CA 1
ATOM 1995 C C . TYR B 1 5 ? 31.562 52.25 -37 1 27.28 5 TYR B C 1
ATOM 1997 O O . TYR B 1 5 ? 31.328 53.469 -36.969 1 27.28 5 TYR B O 1
ATOM 2005 N N . ILE B 1 6 ? 30.625 51.688 -37.875 1 28.39 6 ILE B N 1
ATOM 2006 C CA . ILE B 1 6 ? 29.25 52.125 -37.75 1 28.39 6 ILE B CA 1
ATOM 2007 C C . ILE B 1 6 ? 28.797 52.031 -36.281 1 28.39 6 ILE B C 1
ATOM 2009 O O . ILE B 1 6 ? 28.969 51 -35.656 1 28.39 6 ILE B O 1
ATOM 2013 N N . SER B 1 7 ? 28.734 53.125 -35.562 1 24.62 7 SER B N 1
ATOM 2014 C CA . SER B 1 7 ? 28.25 53.469 -34.219 1 24.62 7 SER B CA 1
ATOM 2015 C C . SER B 1 7 ? 26.781 53.094 -34.062 1 24.62 7 SER B C 1
ATOM 2017 O O . SER B 1 7 ? 25.891 53.75 -34.594 1 24.62 7 SER B O 1
ATOM 2019 N N . VAL B 1 8 ? 26.391 51.812 -34.281 1 26.2 8 VAL B N 1
ATOM 2020 C CA . VAL B 1 8 ? 24.969 51.594 -34.125 1 26.2 8 VAL B CA 1
ATOM 2021 C C . VAL B 1 8 ? 24.547 51.938 -32.688 1 26.2 8 VAL B C 1
ATOM 2023 O O . VAL B 1 8 ? 25.078 51.344 -31.719 1 26.2 8 VAL B O 1
ATOM 2026 N N . ALA B 1 9 ? 24.219 53.188 -32.375 1 25.14 9 ALA B N 1
ATOM 2027 C CA . ALA B 1 9 ? 23.625 53.688 -31.141 1 25.14 9 ALA B CA 1
ATOM 2028 C C . ALA B 1 9 ? 22.344 52.938 -30.797 1 25.14 9 ALA B C 1
ATOM 2030 O O . ALA B 1 9 ? 21.328 53.094 -31.484 1 25.14 9 ALA B O 1
ATOM 2031 N N . PHE B 1 10 ? 22.391 51.594 -30.578 1 28.38 10 PHE B N 1
ATOM 2032 C CA . PHE B 1 10 ? 21.141 50.969 -30.125 1 28.38 10 PHE B CA 1
ATOM 2033 C C . PHE B 1 10 ? 20.625 51.688 -28.875 1 28.38 10 PHE B C 1
ATOM 2035 O O . PHE B 1 10 ? 21.359 51.875 -27.906 1 28.38 10 PHE B O 1
ATOM 2042 N N . GLY B 1 11 ? 19.734 52.688 -29.031 1 24.59 11 GLY B N 1
ATOM 2043 C CA . GLY B 1 11 ? 18.969 53.344 -27.984 1 24.59 11 GLY B CA 1
ATOM 2044 C C . GLY B 1 11 ? 18.25 52.375 -27.062 1 24.59 11 GLY B C 1
ATOM 2045 O O . GLY B 1 11 ? 17.422 51.562 -27.516 1 24.59 11 GLY B O 1
ATOM 2046 N N . PHE B 1 12 ? 18.938 51.781 -26.016 1 27.05 12 PHE B N 1
ATOM 2047 C CA . PHE B 1 12 ? 18.391 51 -24.922 1 27.05 12 PHE B CA 1
ATOM 2048 C C . PHE B 1 12 ? 17.219 51.75 -24.266 1 27.05 12 PHE B C 1
ATOM 2050 O O . PHE B 1 12 ? 17.422 52.781 -23.594 1 27.05 12 PHE B O 1
ATOM 2057 N N . ALA B 1 13 ? 16.094 51.938 -24.953 1 26.86 13 ALA B N 1
ATOM 2058 C CA . ALA B 1 13 ? 14.969 52.438 -24.156 1 26.86 13 ALA B CA 1
ATOM 2059 C C . ALA B 1 13 ? 14.758 51.594 -22.906 1 26.86 13 ALA B C 1
ATOM 2061 O O . ALA B 1 13 ? 14.688 50.344 -22.969 1 26.86 13 ALA B O 1
ATOM 2062 N N . ALA B 1 14 ? 15.125 52.094 -21.719 1 27.44 14 ALA B N 1
ATOM 2063 C CA . ALA B 1 14 ? 14.867 51.688 -20.328 1 27.44 14 ALA B CA 1
ATOM 2064 C C . ALA B 1 14 ? 13.398 51.344 -20.125 1 27.44 14 ALA B C 1
ATOM 2066 O O . ALA B 1 14 ? 12.539 52.25 -20.203 1 27.44 14 ALA B O 1
ATOM 2067 N N . LEU B 1 15 ? 12.852 50.312 -20.734 1 28.89 15 LEU B N 1
ATOM 2068 C CA . LEU B 1 15 ? 11.5 49.969 -20.297 1 28.89 15 LEU B CA 1
ATOM 2069 C C . LEU B 1 15 ? 11.445 49.844 -18.781 1 28.89 15 LEU B C 1
ATOM 2071 O O . LEU B 1 15 ? 12.031 48.906 -18.234 1 28.89 15 LEU B O 1
ATOM 2075 N N . SER B 1 16 ? 11.43 50.875 -17.938 1 26.48 16 SER B N 1
ATOM 2076 C CA . SER B 1 16 ? 11.258 50.969 -16.5 1 26.48 16 SER B CA 1
ATOM 2077 C C . SER B 1 16 ? 9.953 50.312 -16.047 1 26.48 16 SER B C 1
ATOM 2079 O O . SER B 1 16 ? 9.508 50.5 -14.914 1 26.48 16 SER B O 1
ATOM 2081 N N . SER B 1 17 ? 9.023 49.875 -16.844 1 30.34 17 SER B N 1
ATOM 2082 C CA . SER B 1 17 ? 7.793 49.688 -16.078 1 30.34 17 SER B CA 1
ATOM 2083 C C . SER B 1 17 ? 7.969 48.656 -14.969 1 30.34 17 SER B C 1
ATOM 2085 O O . SER B 1 17 ? 8.258 47.5 -15.234 1 30.34 17 SER B O 1
ATOM 2087 N N . SER B 1 18 ? 8.438 49.062 -13.781 1 28.52 18 SER B N 1
ATOM 2088 C CA . SER B 1 18 ? 8.422 48.344 -12.508 1 28.52 18 SER B CA 1
ATOM 2089 C C . SER B 1 18 ? 7.043 47.75 -12.203 1 28.52 18 SER B C 1
ATOM 2091 O O . SER B 1 18 ? 6.148 48.5 -11.758 1 28.52 18 SER B O 1
ATOM 2093 N N . ALA B 1 19 ? 6.383 47.031 -13.031 1 31.45 19 ALA B N 1
ATOM 2094 C CA . ALA B 1 19 ? 5.211 46.375 -12.453 1 31.45 19 ALA B CA 1
ATOM 2095 C C . ALA B 1 19 ? 5.535 45.75 -11.102 1 31.45 19 ALA B C 1
ATOM 2097 O O . ALA B 1 19 ? 6.441 44.906 -10.992 1 31.45 19 ALA B O 1
ATOM 2098 N N . ALA B 1 20 ? 5.254 46.469 -10.031 1 29.39 20 ALA B N 1
ATOM 2099 C CA . ALA B 1 20 ? 5.168 46 -8.648 1 29.39 20 ALA B CA 1
ATOM 2100 C C . ALA B 1 20 ? 4.461 44.656 -8.555 1 29.39 20 ALA B C 1
ATOM 2102 O O . ALA B 1 20 ? 3.275 44.562 -8.875 1 29.39 20 ALA B O 1
ATOM 2103 N N . PHE B 1 21 ? 5.121 43.594 -8.891 1 32.09 21 PHE B N 1
ATOM 2104 C CA . PHE B 1 21 ? 4.605 42.312 -8.398 1 32.09 21 PHE B CA 1
ATOM 2105 C C . PHE B 1 21 ? 4.156 42.438 -6.945 1 32.09 21 PHE B C 1
ATOM 2107 O O . PHE B 1 21 ? 4.984 42.656 -6.051 1 32.09 21 PHE B O 1
ATOM 2114 N N . THR B 1 22 ? 3.016 43.094 -6.668 1 30.25 22 THR B N 1
ATOM 2115 C CA . THR B 1 22 ? 2.408 43.031 -5.344 1 30.25 22 THR B CA 1
ATOM 2116 C C . THR B 1 22 ? 2.439 41.594 -4.809 1 30.25 22 THR B C 1
ATOM 2118 O O . THR B 1 22 ? 1.83 40.719 -5.391 1 30.25 22 THR B O 1
ATOM 2121 N N . ILE B 1 23 ? 3.449 41.219 -4.148 1 30.56 23 ILE B N 1
ATOM 2122 C CA . ILE B 1 23 ? 3.564 40.062 -3.262 1 30.56 23 ILE B CA 1
ATOM 2123 C C . ILE B 1 23 ? 2.287 39.906 -2.438 1 30.56 23 ILE B C 1
ATOM 2125 O O . ILE B 1 23 ? 1.996 40.75 -1.579 1 30.56 23 ILE B O 1
ATOM 2129 N N . ARG B 1 24 ? 1.158 39.75 -3.039 1 38.25 24 ARG B N 1
ATOM 2130 C CA . ARG B 1 24 ? -0.013 39.438 -2.234 1 38.25 24 ARG B CA 1
ATOM 2131 C C . ARG B 1 24 ? 0.328 38.375 -1.171 1 38.25 24 ARG B C 1
ATOM 2133 O O . ARG B 1 24 ? 0.46 37.188 -1.478 1 38.25 24 ARG B O 1
ATOM 2140 N N . PRO B 1 25 ? 1.152 38.625 -0.076 1 36.69 25 PRO B N 1
ATOM 2141 C CA . PRO B 1 25 ? 2.016 37.875 0.841 1 36.69 25 PRO B CA 1
ATOM 2142 C C . PRO B 1 25 ? 1.257 36.812 1.625 1 36.69 25 PRO B C 1
ATOM 2144 O O . PRO B 1 25 ? 0.027 36.75 1.552 1 36.69 25 PRO B O 1
ATOM 2147 N N . LEU B 1 26 ? 1.533 36.656 3.094 1 43.5 26 LEU B N 1
ATOM 2148 C CA . LEU B 1 26 ? 1.572 35.938 4.355 1 43.5 26 LEU B CA 1
ATOM 2149 C C . LEU B 1 26 ? 0.165 35.719 4.906 1 43.5 26 LEU B C 1
ATOM 2151 O O . LEU B 1 26 ? -0.099 34.719 5.574 1 43.5 26 LEU B O 1
ATOM 2155 N N . GLU B 1 27 ? -0.651 36.656 4.691 1 44.66 27 GLU B N 1
ATOM 2156 C CA . GLU B 1 27 ? -1.958 36.625 5.344 1 44.66 27 GLU B CA 1
ATOM 2157 C C . GLU B 1 27 ? -2.842 35.531 4.758 1 44.66 27 GLU B C 1
ATOM 2159 O O . GLU B 1 27 ? -3.578 34.875 5.484 1 44.66 27 GLU B O 1
ATOM 2164 N N . HIS B 1 28 ? -2.809 35.281 3.5 1 46.12 28 HIS B N 1
ATOM 2165 C CA . HIS B 1 28 ? -3.621 34.25 2.869 1 46.12 28 HIS B CA 1
ATOM 2166 C C . HIS B 1 28 ? -3.16 32.875 3.285 1 46.12 28 HIS B C 1
ATOM 2168 O O . HIS B 1 28 ? -3.982 31.969 3.479 1 46.12 28 HIS B O 1
ATOM 2174 N N . SER B 1 29 ? -1.82 32.844 3.506 1 53.62 29 SER B N 1
ATOM 2175 C CA . SER B 1 29 ? -1.276 31.562 3.951 1 53.62 29 SER B CA 1
ATOM 2176 C C . SER B 1 29 ? -1.721 31.25 5.375 1 53.62 29 SER B C 1
ATOM 2178 O O . SER B 1 29 ? -2.07 30.094 5.676 1 53.62 29 SER B O 1
ATOM 2180 N N . ARG B 1 30 ? -1.91 32.375 6.156 1 53.19 30 ARG B N 1
ATOM 2181 C CA . ARG B 1 30 ? -2.318 32.156 7.543 1 53.19 30 ARG B CA 1
ATOM 2182 C C . ARG B 1 30 ? -3.801 31.797 7.629 1 53.19 30 ARG B C 1
ATOM 2184 O O . ARG B 1 30 ? -4.195 30.938 8.422 1 53.19 30 ARG B O 1
ATOM 2191 N N . ALA B 1 31 ? -4.559 32.531 6.785 1 56 31 ALA B N 1
ATOM 2192 C CA . ALA B 1 31 ? -5.992 32.25 6.789 1 56 31 ALA B CA 1
ATOM 2193 C C . ALA B 1 31 ? -6.273 30.844 6.297 1 56 31 ALA B C 1
ATOM 2195 O O . ALA B 1 31 ? -7.113 30.141 6.863 1 56 31 ALA B O 1
ATOM 2196 N N . ALA B 1 32 ? -5.551 30.453 5.301 1 60.88 32 ALA B N 1
ATOM 2197 C CA . ALA B 1 32 ? -5.727 29.094 4.781 1 60.88 32 ALA B CA 1
ATOM 2198 C C . ALA B 1 32 ? -5.27 28.047 5.793 1 60.88 32 ALA B C 1
ATOM 2200 O O . ALA B 1 32 ? -5.938 27.031 5.992 1 60.88 32 ALA B O 1
ATOM 2201 N N . ALA B 1 33 ? -4.238 28.391 6.438 1 63.09 33 ALA B N 1
ATOM 2202 C CA . ALA B 1 33 ? -3.76 27.5 7.492 1 63.09 33 ALA B CA 1
ATOM 2203 C C . ALA B 1 33 ? -4.754 27.438 8.648 1 63.09 33 ALA B C 1
ATOM 2205 O O . ALA B 1 33 ? -4.988 26.375 9.219 1 63.09 33 ALA B O 1
ATOM 2206 N N . ALA B 1 34 ? -5.301 28.578 8.875 1 66.69 34 ALA B N 1
ATOM 2207 C CA . ALA B 1 34 ? -6.309 28.625 9.93 1 66.69 34 ALA B CA 1
ATOM 2208 C C . ALA B 1 34 ? -7.543 27.812 9.555 1 66.69 34 ALA B C 1
ATOM 2210 O O . ALA B 1 34 ? -8.117 27.109 10.391 1 66.69 34 ALA B O 1
ATOM 2211 N N . GLN B 1 35 ? -7.879 27.875 8.344 1 66.94 35 GLN B N 1
ATOM 2212 C CA . GLN B 1 35 ? -9.047 27.125 7.875 1 66.94 35 GLN B CA 1
ATOM 2213 C C . GLN B 1 35 ? -8.797 25.625 7.914 1 66.94 35 GLN B C 1
ATOM 2215 O O . GLN B 1 35 ? -9.664 24.859 8.336 1 66.94 35 GLN B O 1
ATOM 2220 N N . THR B 1 36 ? -7.621 25.234 7.551 1 71.25 36 THR B N 1
ATOM 2221 C CA . THR B 1 36 ? -7.27 23.812 7.609 1 71.25 36 THR B CA 1
ATOM 2222 C C . THR B 1 36 ? -7.297 23.312 9.055 1 71.25 36 THR B C 1
ATOM 2224 O O . THR B 1 36 ? -7.781 22.219 9.32 1 71.25 36 THR B O 1
ATOM 2227 N N . ARG B 1 37 ? -6.918 24.156 9.844 1 66.75 37 ARG B N 1
ATOM 2228 C CA . ARG B 1 37 ? -6.898 23.781 11.258 1 66.75 37 ARG B CA 1
ATOM 2229 C C . ARG B 1 37 ? -8.312 23.672 11.812 1 66.75 37 ARG B C 1
ATOM 2231 O O . ARG B 1 37 ? -8.617 22.734 12.57 1 66.75 37 ARG B O 1
ATOM 2238 N N . ILE B 1 38 ? -9.078 24.594 11.469 1 64.75 38 ILE B N 1
ATOM 2239 C CA . ILE B 1 38 ? -10.461 24.578 11.938 1 64.75 38 ILE B CA 1
ATOM 2240 C C . ILE B 1 38 ? -11.156 23.312 11.438 1 64.75 38 ILE B C 1
ATOM 2242 O O . ILE B 1 38 ? -11.812 22.609 12.203 1 64.75 38 ILE B O 1
ATOM 2246 N N . HIS B 1 39 ? -10.883 23.031 10.234 1 73 39 HIS B N 1
ATOM 2247 C CA . HIS B 1 39 ? -11.5 21.859 9.648 1 73 39 HIS B CA 1
ATOM 2248 C C . HIS B 1 39 ? -11.008 20.578 10.328 1 73 39 HIS B C 1
ATOM 2250 O O . HIS B 1 39 ? -11.797 19.672 10.594 1 73 39 HIS B O 1
ATOM 2256 N N . THR B 1 40 ? -9.859 20.672 10.719 1 74.38 40 THR B N 1
ATOM 2257 C CA . THR B 1 40 ? -9.258 19.484 11.336 1 74.38 40 THR B CA 1
ATOM 2258 C C . THR B 1 40 ? -9.797 19.266 12.742 1 74.38 40 THR B C 1
ATOM 2260 O O . THR B 1 40 ? -10.102 18.141 13.141 1 74.38 40 THR B O 1
ATOM 2263 N N . HIS B 1 41 ? -9.82 20.375 13.43 1 75.81 41 HIS B N 1
ATOM 2264 C CA . HIS B 1 41 ? -10.383 20.297 14.773 1 75.81 41 HIS B CA 1
ATOM 2265 C C . HIS B 1 41 ? -11.82 19.781 14.742 1 75.81 41 HIS B C 1
ATOM 2267 O O . HIS B 1 41 ? -12.227 19 15.594 1 75.81 41 HIS B O 1
ATOM 2273 N N . GLU B 1 42 ? -12.422 20.234 13.773 1 77.94 42 GLU B N 1
ATOM 2274 C CA . GLU B 1 42 ? -13.812 19.797 13.633 1 77.94 42 GLU B CA 1
ATOM 2275 C C . GLU B 1 42 ? -13.891 18.312 13.305 1 77.94 42 GLU B C 1
ATOM 2277 O O . GLU B 1 42 ? -14.742 17.594 13.836 1 77.94 42 GLU B O 1
ATOM 2282 N N . MET B 1 43 ? -13.023 17.922 12.57 1 80.38 43 MET B N 1
ATOM 2283 C CA . MET B 1 43 ? -13.008 16.516 12.195 1 80.38 43 MET B CA 1
ATOM 2284 C C . MET B 1 43 ? -12.664 15.633 13.391 1 80.38 43 MET B C 1
ATOM 2286 O O . MET B 1 43 ? -13.297 14.602 13.609 1 80.38 43 MET B O 1
ATOM 2290 N N . LEU B 1 44 ? -11.727 16.062 14.117 1 84.44 44 LEU B N 1
ATOM 2291 C CA . LEU B 1 44 ? -11.305 15.305 15.289 1 84.44 44 LEU B CA 1
ATOM 2292 C C . LEU B 1 44 ? -12.414 15.266 16.344 1 84.44 44 LEU B C 1
ATOM 2294 O O . LEU B 1 44 ? -12.648 14.227 16.969 1 84.44 44 LEU B O 1
ATOM 2298 N N . ALA B 1 45 ? -13 16.406 16.484 1 79.88 45 ALA B N 1
ATOM 2299 C CA . ALA B 1 45 ? -14.109 16.484 17.422 1 79.88 45 ALA B CA 1
ATOM 2300 C C . ALA B 1 45 ? -15.258 15.57 17.016 1 79.88 45 ALA B C 1
ATOM 2302 O O . ALA B 1 45 ? -15.867 14.906 17.859 1 79.88 45 ALA B O 1
ATOM 2303 N N . ARG B 1 46 ? -15.484 15.539 15.82 1 77 46 ARG B N 1
ATOM 2304 C CA . ARG B 1 46 ? -16.531 14.68 15.289 1 77 46 ARG B CA 1
ATOM 2305 C C . ARG B 1 46 ? -16.203 13.211 15.523 1 77 46 ARG B C 1
ATOM 2307 O O . ARG B 1 46 ? -17.094 12.414 15.828 1 77 46 ARG B O 1
ATOM 2314 N N . ASN B 1 47 ? -14.992 12.891 15.453 1 82.44 47 ASN B N 1
ATOM 2315 C CA . ASN B 1 47 ? -14.586 11.5 15.57 1 82.44 47 ASN B CA 1
ATOM 2316 C C . ASN B 1 47 ? -14.461 11.07 17.031 1 82.44 47 ASN B C 1
ATOM 2318 O O . ASN B 1 47 ? -14.602 9.891 17.359 1 82.44 47 ASN B O 1
ATOM 2322 N N . ALA B 1 48 ? -14.016 11.883 17.984 1 71.56 48 ALA B N 1
ATOM 2323 C CA . ALA B 1 48 ? -13.797 11.562 19.391 1 71.56 48 ALA B CA 1
ATOM 2324 C C . ALA B 1 48 ? -15.039 10.938 20 1 71.56 48 ALA B C 1
ATOM 2326 O O . ALA B 1 48 ? -14.938 10.016 20.812 1 71.56 48 ALA B O 1
ATOM 2327 N N . GLY B 1 49 ? -16.172 11.258 19.656 1 63.78 49 GLY B N 1
ATOM 2328 C CA . GLY B 1 49 ? -17.375 10.734 20.281 1 63.78 49 GLY B CA 1
ATOM 2329 C C . GLY B 1 49 ? -17.953 9.531 19.562 1 63.78 49 GLY B C 1
ATOM 2330 O O . GLY B 1 49 ? -18.891 8.891 20.062 1 63.78 49 GLY B O 1
ATOM 2331 N N . LYS B 1 50 ? -17.438 9.148 18.484 1 63.19 50 LYS B N 1
ATOM 2332 C CA . LYS B 1 50 ? -18.109 8.164 17.641 1 63.19 50 LYS B CA 1
ATOM 2333 C C . LYS B 1 50 ? -17.391 6.816 17.688 1 63.19 50 LYS B C 1
ATOM 2335 O O . LYS B 1 50 ? -17.859 5.84 17.109 1 63.19 50 LYS B O 1
ATOM 2340 N N . SER B 1 51 ? -16.125 6.715 18.297 1 60.69 51 SER B N 1
ATOM 2341 C CA . SER B 1 51 ? -15.352 5.484 18.141 1 60.69 51 SER B CA 1
ATOM 2342 C C . SER B 1 51 ? -15.961 4.344 18.953 1 60.69 51 SER B C 1
ATOM 2344 O O . SER B 1 51 ? -15.32 3.309 19.156 1 60.69 51 SER B O 1
ATOM 2346 N N . SER B 1 52 ? -17.328 4.406 19.203 1 65.25 52 SER B N 1
ATOM 2347 C CA . SER B 1 52 ? -17.859 3.428 20.141 1 65.25 52 SER B CA 1
ATOM 2348 C C . SER B 1 52 ? -18.281 2.15 19.422 1 65.25 52 SER B C 1
ATOM 2350 O O . SER B 1 52 ? -18.828 2.203 18.328 1 65.25 52 SER B O 1
ATOM 2352 N N . GLY B 1 53 ? -17.344 1.03 19.5 1 86.06 53 GLY B N 1
ATOM 2353 C CA . GLY B 1 53 ? -17.859 -0.293 19.172 1 86.06 53 GLY B CA 1
ATOM 2354 C C . GLY B 1 53 ? -17.031 -1.021 18.141 1 86.06 53 GLY B C 1
ATOM 2355 O O . GLY B 1 53 ? -17.438 -2.066 17.625 1 86.06 53 GLY B O 1
ATOM 2356 N N . ARG B 1 54 ? -15.945 -0.387 17.781 1 93.81 54 ARG B N 1
ATOM 2357 C CA . ARG B 1 54 ? -15.102 -1.088 16.828 1 93.81 54 ARG B CA 1
ATOM 2358 C C . ARG B 1 54 ? -14.586 -2.396 17.406 1 93.81 54 ARG B C 1
ATOM 2360 O O . ARG B 1 54 ? -13.906 -2.398 18.438 1 93.81 54 ARG B O 1
ATOM 2367 N N . PRO B 1 55 ? -14.797 -3.467 16.734 1 96.25 55 PRO B N 1
ATOM 2368 C CA . PRO B 1 55 ? -14.5 -4.77 17.344 1 96.25 55 PRO B CA 1
ATOM 2369 C C . PRO B 1 55 ? -13.078 -5.238 17.062 1 96.25 55 PRO B C 1
ATOM 2371 O O . PRO B 1 55 ? -12.75 -6.402 17.297 1 96.25 55 PRO B O 1
ATOM 2374 N N . PHE B 1 56 ? -12.297 -4.363 16.484 1 97.81 56 PHE B N 1
A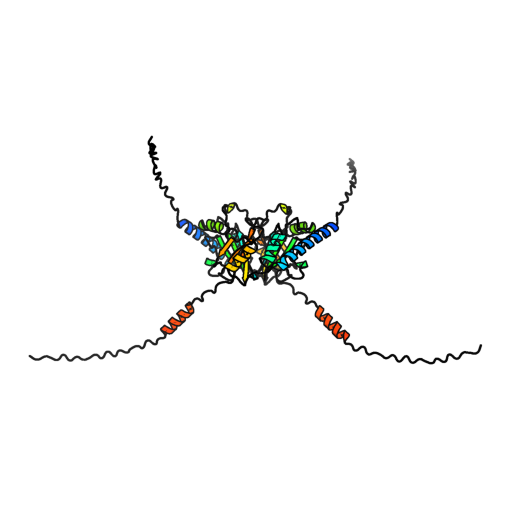TOM 2375 C CA . PHE B 1 56 ? -10.961 -4.812 16.109 1 97.81 56 PHE B CA 1
ATOM 2376 C C . PHE B 1 56 ? -9.938 -3.707 16.328 1 97.81 56 PHE B C 1
ATOM 2378 O O . PHE B 1 56 ? -10.305 -2.543 16.516 1 97.81 56 PHE B O 1
ATOM 2385 N N . GLU B 1 57 ? -8.703 -4.129 16.375 1 97.81 57 GLU B N 1
ATOM 2386 C CA . GLU B 1 57 ? -7.543 -3.238 16.406 1 97.81 57 GLU B CA 1
ATOM 2387 C C . GLU B 1 57 ? -6.531 -3.609 15.32 1 97.81 57 GLU B C 1
ATOM 2389 O O . GLU B 1 57 ? -6.238 -4.789 15.117 1 97.81 57 GLU B O 1
ATOM 2394 N N . ILE B 1 58 ? -6.012 -2.627 14.688 1 98.69 58 ILE B N 1
ATOM 2395 C CA . ILE B 1 58 ? -5.047 -2.879 13.625 1 98.69 58 ILE B CA 1
ATOM 2396 C C . ILE B 1 58 ? -3.691 -3.234 14.234 1 98.69 58 ILE B C 1
ATOM 2398 O O . ILE B 1 58 ? -3.223 -2.564 15.156 1 98.69 58 ILE B O 1
ATOM 2402 N N . LYS B 1 59 ? -3.033 -4.25 13.664 1 98.75 59 LYS B N 1
ATOM 2403 C CA . LYS B 1 59 ? -1.703 -4.656 14.102 1 98.75 59 LYS B CA 1
ATOM 2404 C C . LYS B 1 59 ? -0.62 -4.051 13.219 1 98.75 59 LYS B C 1
ATOM 2406 O O . LYS B 1 59 ? 0.401 -3.572 13.719 1 98.75 59 LYS B O 1
ATOM 2411 N N . ARG B 1 60 ? -0.789 -4.141 11.953 1 98.81 60 ARG B N 1
ATOM 2412 C CA . ARG B 1 60 ? 0.177 -3.686 10.953 1 98.81 60 ARG B CA 1
ATOM 2413 C C . ARG B 1 60 ? -0.365 -3.875 9.539 1 98.81 60 ARG B C 1
ATOM 2415 O O . ARG B 1 60 ? -1.435 -4.457 9.352 1 98.81 60 ARG B O 1
ATOM 2422 N N . ILE B 1 61 ? 0.315 -3.318 8.594 1 98.94 61 ILE B N 1
ATOM 2423 C CA . ILE B 1 61 ? 0.045 -3.67 7.207 1 98.94 61 ILE B CA 1
ATOM 2424 C C . ILE B 1 61 ? 0.532 -5.09 6.93 1 98.94 61 ILE B C 1
ATOM 2426 O O . ILE B 1 61 ? 1.688 -5.422 7.203 1 98.94 61 ILE B O 1
ATOM 2430 N N . ASP B 1 62 ? -0.382 -5.906 6.469 1 98.94 62 ASP B N 1
ATOM 2431 C CA . ASP B 1 62 ? -0.064 -7.293 6.137 1 98.94 62 ASP B CA 1
ATOM 2432 C C . ASP B 1 62 ? 0.544 -7.398 4.742 1 98.94 62 ASP B C 1
ATOM 2434 O O . ASP B 1 62 ? 1.604 -8 4.562 1 98.94 62 ASP B O 1
ATOM 2438 N N . HIS B 1 63 ? -0.189 -6.898 3.773 1 98.94 63 HIS B N 1
ATOM 2439 C CA . HIS B 1 63 ? 0.331 -6.918 2.41 1 98.94 63 HIS B CA 1
ATOM 2440 C C . HIS B 1 63 ? -0.337 -5.852 1.55 1 98.94 63 HIS B C 1
ATOM 2442 O O . HIS B 1 63 ? -1.347 -5.27 1.949 1 98.94 63 HIS B O 1
ATOM 2448 N N . ILE B 1 64 ? 0.3 -5.594 0.481 1 98.94 64 ILE B N 1
ATOM 2449 C CA . ILE B 1 64 ? -0.277 -4.816 -0.611 1 98.94 64 ILE B CA 1
ATOM 2450 C C . ILE B 1 64 ? -0.275 -5.648 -1.893 1 98.94 64 ILE B C 1
ATOM 2452 O O . ILE B 1 64 ? 0.559 -6.539 -2.059 1 98.94 64 ILE B O 1
ATOM 2456 N N . VAL B 1 65 ? -1.258 -5.363 -2.727 1 98.94 65 VAL B N 1
ATOM 2457 C CA . VAL B 1 65 ? -1.301 -5.992 -4.043 1 98.94 65 VAL B CA 1
ATOM 2458 C C . VAL B 1 65 ? -1.081 -4.938 -5.125 1 98.94 65 VAL B C 1
ATOM 2460 O O . VAL B 1 65 ? -1.833 -3.963 -5.215 1 98.94 65 VAL B O 1
ATOM 2463 N N . ILE B 1 66 ? -0.066 -5.145 -5.887 1 98.94 66 ILE B N 1
ATOM 2464 C CA . ILE B 1 66 ? 0.296 -4.234 -6.969 1 98.94 66 ILE B CA 1
ATOM 2465 C C . ILE B 1 66 ? -0.05 -4.867 -8.312 1 98.94 66 ILE B C 1
ATOM 2467 O O . ILE B 1 66 ? 0.369 -5.988 -8.602 1 98.94 66 ILE B O 1
ATOM 2471 N N . ARG B 1 67 ? -0.777 -4.145 -9.125 1 98.75 67 ARG B N 1
ATOM 2472 C CA . ARG B 1 67 ? -1.073 -4.566 -10.492 1 98.75 67 ARG B CA 1
ATOM 2473 C C . ARG B 1 67 ? 0.112 -4.305 -11.414 1 98.75 67 ARG B C 1
ATOM 2475 O O . ARG B 1 67 ? 0.781 -3.277 -11.297 1 98.75 67 ARG B O 1
ATOM 2482 N N . CYS B 1 68 ? 0.346 -5.25 -12.289 1 97.69 68 CYS B N 1
ATOM 2483 C CA . CYS B 1 68 ? 1.447 -4.984 -13.211 1 97.69 68 CYS B CA 1
ATOM 2484 C C . CYS B 1 68 ? 1.157 -5.559 -14.594 1 97.69 68 CYS B C 1
ATOM 2486 O O . CYS B 1 68 ? 0.395 -6.52 -14.719 1 97.69 68 CYS B O 1
ATOM 2488 N N . ARG B 1 69 ? 1.821 -4.957 -15.578 1 96.56 69 ARG B N 1
ATOM 2489 C CA . ARG B 1 69 ? 1.677 -5.363 -16.969 1 96.56 69 ARG B CA 1
ATOM 2490 C C . ARG B 1 69 ? 2.904 -6.137 -17.453 1 96.56 69 ARG B C 1
ATOM 2492 O O . ARG B 1 69 ? 2.805 -6.98 -18.344 1 96.56 69 ARG B O 1
ATOM 2499 N N . GLY B 1 70 ? 3.998 -5.773 -17.062 1 95.75 70 GLY B N 1
ATOM 2500 C CA . GLY B 1 70 ? 5.242 -6.473 -17.344 1 95.75 70 GLY B CA 1
ATOM 2501 C C . GLY B 1 70 ? 5.734 -7.312 -16.172 1 95.75 70 GLY B C 1
ATOM 2502 O O . GLY B 1 70 ? 6.672 -6.926 -15.477 1 95.75 70 GLY B O 1
ATOM 2503 N N . PHE B 1 71 ? 5.121 -8.539 -16.078 1 96.5 71 PHE B N 1
ATOM 2504 C CA . PHE B 1 71 ? 5.328 -9.367 -14.891 1 96.5 71 PHE B CA 1
ATOM 2505 C C . PHE B 1 71 ? 6.801 -9.742 -14.742 1 96.5 71 PHE B C 1
ATOM 2507 O O . PHE B 1 71 ? 7.375 -9.602 -13.664 1 96.5 71 PHE B O 1
ATOM 2514 N N . PRO B 1 72 ? 7.516 -10.125 -15.766 1 95 72 PRO B N 1
ATOM 2515 C CA . PRO B 1 72 ? 8.906 -10.555 -15.578 1 95 72 PRO B CA 1
ATOM 2516 C C . PRO B 1 72 ? 9.781 -9.453 -14.984 1 95 72 PRO B C 1
ATOM 2518 O O . PRO B 1 72 ? 10.578 -9.719 -14.078 1 95 72 PRO B O 1
ATOM 2521 N N . GLU B 1 73 ? 9.664 -8.242 -15.477 1 96.44 73 GLU B N 1
ATOM 2522 C CA . GLU B 1 73 ? 10.492 -7.141 -14.992 1 96.44 73 GLU B CA 1
ATOM 2523 C C . GLU B 1 73 ? 10.109 -6.758 -13.562 1 96.44 73 GLU B C 1
ATOM 2525 O O . GLU B 1 73 ? 10.977 -6.453 -12.742 1 96.44 73 GLU B O 1
ATOM 2530 N N . MET B 1 74 ? 8.812 -6.781 -13.336 1 97.75 74 MET B N 1
ATOM 2531 C CA . MET B 1 74 ? 8.344 -6.457 -11.992 1 97.75 74 MET B CA 1
ATOM 2532 C C . MET B 1 74 ? 8.781 -7.52 -10.992 1 97.75 74 MET B C 1
ATOM 2534 O O . MET B 1 74 ? 9.227 -7.195 -9.891 1 97.75 74 MET B O 1
ATOM 2538 N N . PHE B 1 75 ? 8.688 -8.727 -11.414 1 97.19 75 PHE B N 1
ATOM 2539 C CA . PHE B 1 75 ? 9.148 -9.828 -10.57 1 97.19 75 PHE B CA 1
ATOM 2540 C C . PHE B 1 75 ? 10.641 -9.711 -10.297 1 97.19 75 PHE B C 1
ATOM 2542 O O . PHE B 1 75 ? 11.086 -9.867 -9.156 1 97.19 75 PHE B O 1
ATOM 2549 N N . ASP B 1 76 ? 11.383 -9.477 -11.273 1 96.25 76 ASP B N 1
ATOM 2550 C CA . ASP B 1 76 ? 12.828 -9.328 -11.125 1 96.25 76 ASP B CA 1
ATOM 2551 C C . ASP B 1 76 ? 13.172 -8.219 -10.141 1 96.25 76 ASP B C 1
ATOM 2553 O O . ASP B 1 76 ? 14.023 -8.391 -9.266 1 96.25 76 ASP B O 1
ATOM 2557 N N . PHE B 1 77 ? 12.516 -7.156 -10.25 1 97.81 77 PHE B N 1
ATOM 2558 C CA . PHE B 1 77 ? 12.781 -6.004 -9.391 1 97.81 77 PHE B CA 1
ATOM 2559 C C . PHE B 1 77 ? 12.492 -6.336 -7.934 1 97.81 77 PHE B C 1
ATOM 2561 O O . PHE B 1 77 ? 13.344 -6.129 -7.066 1 97.81 77 PHE B O 1
ATOM 2568 N N . TYR B 1 78 ? 11.344 -6.883 -7.641 1 98.19 78 TYR B N 1
ATOM 2569 C CA . TYR B 1 78 ? 10.953 -7.109 -6.254 1 98.19 78 TYR B CA 1
ATOM 2570 C C . TYR B 1 78 ? 11.664 -8.328 -5.676 1 98.19 78 TYR B C 1
ATOM 2572 O O . TYR B 1 78 ? 12.102 -8.305 -4.523 1 98.19 78 TYR B O 1
ATOM 2580 N N . HIS B 1 79 ? 11.797 -9.305 -6.469 1 97.06 79 HIS B N 1
ATOM 2581 C CA . HIS B 1 79 ? 12.414 -10.539 -5.992 1 97.06 79 HIS B CA 1
ATOM 2582 C C . HIS B 1 79 ? 13.93 -10.406 -5.926 1 97.06 79 HIS B C 1
ATOM 2584 O O . HIS B 1 79 ? 14.531 -10.602 -4.867 1 97.06 79 HIS B O 1
ATOM 2590 N N . ARG B 1 80 ? 14.547 -10.07 -6.984 1 95.81 80 ARG B N 1
ATOM 2591 C CA . ARG B 1 80 ? 16 -10.062 -7.039 1 95.81 80 ARG B CA 1
ATOM 2592 C C . ARG B 1 80 ? 16.562 -8.758 -6.484 1 95.81 80 ARG B C 1
ATOM 2594 O O . ARG B 1 80 ? 17.391 -8.773 -5.566 1 95.81 80 ARG B O 1
ATOM 2601 N N . VAL B 1 81 ? 16.141 -7.68 -6.996 1 97.06 81 VAL B N 1
ATOM 2602 C CA . VAL B 1 81 ? 16.75 -6.398 -6.656 1 97.06 81 VAL B CA 1
ATOM 2603 C C . VAL B 1 81 ? 16.422 -6.035 -5.211 1 97.06 81 VAL B C 1
ATOM 2605 O O . VAL B 1 81 ? 17.312 -5.688 -4.434 1 97.06 81 VAL B O 1
ATOM 2608 N N . LEU B 1 82 ? 15.102 -6.129 -4.828 1 97.94 82 LEU B N 1
ATOM 2609 C CA . LEU B 1 82 ? 14.719 -5.727 -3.477 1 97.94 82 LEU B CA 1
ATOM 2610 C C . LEU B 1 82 ? 14.922 -6.875 -2.49 1 97.94 82 LEU B C 1
ATOM 2612 O O . LEU B 1 82 ? 14.961 -6.656 -1.278 1 97.94 82 LEU B O 1
ATOM 2616 N N . GLY B 1 83 ? 14.945 -8.055 -2.998 1 96.62 83 GLY B N 1
ATOM 2617 C CA . GLY B 1 83 ? 15.289 -9.172 -2.133 1 96.62 83 GLY B CA 1
ATOM 2618 C C . GLY B 1 83 ? 14.07 -9.836 -1.508 1 96.62 83 GLY B C 1
ATOM 2619 O O . GLY B 1 83 ? 14.195 -10.562 -0.521 1 96.62 83 GLY B O 1
ATOM 2620 N N . CYS B 1 84 ? 12.883 -9.578 -2.01 1 97.81 84 CYS B N 1
ATOM 2621 C CA . CYS B 1 84 ? 11.734 -10.367 -1.584 1 97.81 84 CYS B CA 1
ATOM 2622 C C . CYS B 1 84 ? 11.922 -11.836 -1.949 1 97.81 84 CYS B C 1
ATOM 2624 O O . CYS B 1 84 ? 12.641 -12.164 -2.893 1 97.81 84 CYS B O 1
ATOM 2626 N N . THR B 1 85 ? 11.188 -12.703 -1.179 1 96.56 85 THR B N 1
ATOM 2627 C CA . THR B 1 85 ? 11.391 -14.133 -1.396 1 96.56 85 THR B CA 1
ATOM 2628 C C . THR B 1 85 ? 10.055 -14.844 -1.599 1 96.56 85 THR B C 1
ATOM 2630 O O . THR B 1 85 ? 8.992 -14.25 -1.401 1 96.56 85 THR B O 1
ATOM 2633 N N . LEU B 1 86 ? 10.141 -16.062 -2.078 1 96.44 86 LEU B N 1
ATOM 2634 C CA . LEU B 1 86 ? 8.984 -16.953 -2.186 1 96.44 86 LEU B CA 1
ATOM 2635 C C . LEU B 1 86 ? 8.938 -17.922 -1.011 1 96.44 86 LEU B C 1
ATOM 2637 O O . LEU B 1 86 ? 9.914 -18.609 -0.727 1 96.44 86 LEU B O 1
ATOM 2641 N N . ASP B 1 87 ? 7.758 -17.922 -0.385 1 96.81 87 ASP B N 1
ATOM 2642 C CA . ASP B 1 87 ? 7.59 -18.938 0.656 1 96.81 87 ASP B CA 1
ATOM 2643 C C . ASP B 1 87 ? 7.441 -20.328 0.049 1 96.81 87 ASP B C 1
ATOM 2645 O O . ASP B 1 87 ? 7.125 -20.469 -1.135 1 96.81 87 ASP B O 1
ATOM 2649 N N . GLU B 1 88 ? 7.684 -21.375 0.871 1 93.62 88 GLU B N 1
ATOM 2650 C CA . GLU B 1 88 ? 7.484 -22.766 0.468 1 93.62 88 GLU B CA 1
ATOM 2651 C C . GLU B 1 88 ? 6.102 -23.266 0.877 1 93.62 88 GLU B C 1
ATOM 2653 O O . GLU B 1 88 ? 5.582 -22.891 1.929 1 93.62 88 GLU B O 1
ATOM 2658 N N . PRO B 1 89 ? 5.508 -24.156 0.161 1 93.5 89 PRO B N 1
ATOM 2659 C CA . PRO B 1 89 ? 5.977 -24.547 -1.171 1 93.5 89 PRO B CA 1
ATOM 2660 C C . PRO B 1 89 ? 5.773 -23.453 -2.213 1 93.5 89 PRO B C 1
ATOM 2662 O O . PRO B 1 89 ? 4.734 -22.781 -2.221 1 93.5 89 PRO B O 1
ATOM 2665 N N . GLU B 1 90 ? 6.656 -23.25 -3.078 1 89.5 90 GLU B N 1
ATOM 2666 C CA . GLU B 1 90 ? 6.68 -22.172 -4.059 1 89.5 90 GLU B CA 1
ATOM 2667 C C . GLU B 1 90 ? 5.406 -22.156 -4.898 1 89.5 90 GLU B C 1
ATOM 2669 O O . GLU B 1 90 ? 4.906 -21.094 -5.266 1 89.5 90 GLU B O 1
ATOM 2674 N N . GLY B 1 91 ? 4.922 -23.344 -5.234 1 87.44 91 GLY B N 1
ATOM 2675 C CA . GLY B 1 91 ? 3.734 -23.469 -6.066 1 87.44 91 GLY B CA 1
ATOM 2676 C C . GLY B 1 91 ? 2.516 -22.781 -5.48 1 87.44 91 GLY B C 1
ATOM 2677 O O . GLY B 1 91 ? 1.59 -22.422 -6.211 1 87.44 91 GLY B O 1
ATOM 2678 N N . ASP B 1 92 ? 2.51 -22.531 -4.172 1 91.19 92 ASP B N 1
ATOM 2679 C CA . ASP B 1 92 ? 1.39 -21.891 -3.492 1 91.19 92 ASP B CA 1
ATOM 2680 C C . ASP B 1 92 ? 1.553 -20.375 -3.475 1 91.19 92 ASP B C 1
ATOM 2682 O O . ASP B 1 92 ? 0.662 -19.656 -3.02 1 91.19 92 ASP B O 1
ATOM 2686 N N . HIS B 1 93 ? 2.65 -19.922 -4.066 1 96 93 HIS B N 1
ATOM 2687 C CA . HIS B 1 93 ? 2.924 -18.5 -3.939 1 96 93 HIS B CA 1
ATOM 2688 C C . HIS B 1 93 ? 3.307 -17.891 -5.285 1 96 93 HIS B C 1
ATOM 2690 O O . HIS B 1 93 ? 3.285 -16.672 -5.445 1 96 93 HIS B O 1
ATOM 2696 N N . LEU B 1 94 ? 3.611 -18.672 -6.195 1 95.69 94 LEU B N 1
ATOM 2697 C CA . LEU B 1 94 ? 4.102 -18.219 -7.488 1 95.69 94 LEU B CA 1
ATOM 2698 C C . LEU B 1 94 ? 3.129 -18.594 -8.602 1 95.69 94 LEU B C 1
ATOM 2700 O O . LEU B 1 94 ? 2.748 -19.75 -8.742 1 95.69 94 LEU B O 1
ATOM 2704 N N . ASN B 1 95 ? 2.719 -17.562 -9.352 1 95.38 95 ASN B N 1
ATOM 2705 C CA . ASN B 1 95 ? 1.905 -17.75 -10.547 1 95.38 95 ASN B CA 1
ATOM 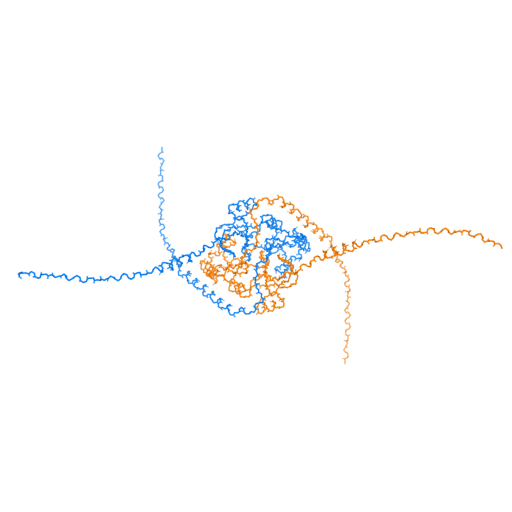2706 C C . ASN B 1 95 ? 0.617 -18.5 -10.234 1 95.38 95 ASN B C 1
ATOM 2708 O O . ASN B 1 95 ? 0.257 -19.453 -10.938 1 95.38 95 ASN B O 1
ATOM 2712 N N . ARG B 1 96 ? 0.041 -18.094 -9.18 1 95.25 96 ARG B N 1
ATOM 2713 C CA . ARG B 1 96 ? -1.237 -18.703 -8.828 1 95.25 96 ARG B CA 1
ATOM 2714 C C . ARG B 1 96 ? -2.33 -18.297 -9.812 1 95.25 96 ARG B C 1
ATOM 2716 O O . ARG B 1 96 ? -2.268 -17.219 -10.398 1 95.25 96 ARG B O 1
ATOM 2723 N N . PHE B 1 97 ? -3.285 -19.234 -10 1 95.75 97 PHE B N 1
ATOM 2724 C CA . PHE B 1 97 ? -4.48 -18.969 -10.789 1 95.75 97 PHE B CA 1
ATOM 2725 C C . PHE B 1 97 ? -4.109 -18.609 -12.227 1 95.75 97 PHE B C 1
ATOM 2727 O O . PHE B 1 97 ? -4.539 -17.578 -12.75 1 95.75 97 PHE B O 1
ATOM 2734 N N . GLY B 1 98 ? -3.26 -19.469 -12.852 1 94.69 98 GLY B N 1
ATOM 2735 C CA . GLY B 1 98 ? -2.908 -19.328 -14.258 1 94.69 98 GLY B CA 1
ATOM 2736 C C . GLY B 1 98 ? -1.958 -18.172 -14.508 1 94.69 98 GLY B C 1
ATOM 2737 O O . GLY B 1 98 ? -2.049 -17.5 -15.539 1 94.69 98 GLY B O 1
ATOM 2738 N N . GLY B 1 99 ? -1.125 -17.766 -13.445 1 95.5 99 GLY B N 1
ATOM 2739 C CA . GLY B 1 99 ? -0.147 -16.703 -13.609 1 95.5 99 GLY B CA 1
ATOM 2740 C C . GLY B 1 99 ? -0.622 -15.375 -13.07 1 95.5 99 GLY B C 1
ATOM 2741 O O . GLY B 1 99 ? 0.103 -14.375 -13.133 1 95.5 99 GLY B O 1
ATOM 2742 N N . ALA B 1 100 ? -1.787 -15.352 -12.477 1 97.25 100 ALA B N 1
ATOM 2743 C CA . ALA B 1 100 ? -2.439 -14.094 -12.109 1 97.25 100 ALA B CA 1
ATOM 2744 C C . ALA B 1 100 ? -1.809 -13.5 -10.852 1 97.25 100 ALA B C 1
ATOM 2746 O O . ALA B 1 100 ? -1.601 -12.289 -10.766 1 97.25 100 ALA B O 1
ATOM 2747 N N . LEU B 1 101 ? -1.467 -14.367 -9.922 1 98.19 101 LEU B N 1
ATOM 2748 C CA . LEU B 1 101 ? -1.128 -13.844 -8.602 1 98.19 101 LEU B CA 1
ATOM 2749 C C . LEU B 1 101 ? 0.152 -14.484 -8.078 1 98.19 101 LEU B C 1
ATOM 2751 O O . LEU B 1 101 ? 0.294 -15.711 -8.094 1 98.19 101 LEU B O 1
ATOM 2755 N N . THR B 1 102 ? 1.094 -13.703 -7.66 1 98.12 102 THR B N 1
ATOM 2756 C CA . THR B 1 102 ? 2.324 -14.125 -7.004 1 98.12 102 THR B CA 1
ATOM 2757 C C . THR B 1 102 ? 2.502 -13.398 -5.668 1 98.12 102 THR B C 1
ATOM 2759 O O . THR B 1 102 ? 2.387 -12.18 -5.602 1 98.12 102 THR B O 1
ATOM 2762 N N . HIS B 1 103 ? 2.715 -14.18 -4.621 1 98.56 103 HIS B N 1
ATOM 2763 C CA . HIS B 1 103 ? 2.998 -13.641 -3.295 1 98.56 103 HIS B CA 1
ATOM 2764 C C . HIS B 1 103 ? 4.5 -13.562 -3.039 1 98.56 103 HIS B C 1
ATOM 2766 O O . HIS B 1 103 ? 5.199 -14.578 -3.113 1 98.56 103 HIS B O 1
ATOM 2772 N N . LEU B 1 104 ? 5.004 -12.367 -2.723 1 98.69 104 LEU B N 1
ATOM 2773 C CA . LEU B 1 104 ? 6.41 -12.172 -2.393 1 98.69 104 LEU B CA 1
ATOM 2774 C C . LEU B 1 104 ? 6.574 -11.773 -0.93 1 98.69 104 LEU B C 1
ATOM 2776 O O . LEU B 1 104 ? 6.008 -10.773 -0.49 1 98.69 104 LEU B O 1
ATOM 2780 N N . ARG B 1 105 ? 7.387 -12.547 -0.242 1 98.75 105 ARG B N 1
ATOM 2781 C CA . ARG B 1 105 ? 7.688 -12.242 1.153 1 98.75 105 ARG B CA 1
ATOM 2782 C C . ARG B 1 105 ? 8.602 -11.023 1.261 1 98.75 105 ARG B C 1
ATOM 2784 O O . ARG B 1 105 ? 9.68 -11 0.669 1 98.75 105 ARG B O 1
ATOM 2791 N N . ALA B 1 106 ? 8.18 -10.055 1.898 1 98.81 106 ALA B N 1
ATOM 2792 C CA . ALA B 1 106 ? 8.938 -8.852 2.25 1 98.81 106 ALA B CA 1
ATOM 2793 C C . ALA B 1 106 ? 9.047 -8.703 3.766 1 98.81 106 ALA B C 1
ATOM 2795 O O . ALA B 1 106 ? 8.367 -7.867 4.363 1 98.81 106 ALA B O 1
ATOM 2796 N N . GLY B 1 107 ? 9.898 -9.445 4.363 1 98.62 107 GLY B N 1
ATOM 2797 C CA . GLY B 1 107 ? 9.977 -9.484 5.812 1 98.62 107 GLY B CA 1
ATOM 2798 C C . GLY B 1 107 ? 8.719 -10.031 6.465 1 98.62 107 GLY B C 1
ATOM 2799 O O . GLY B 1 107 ? 8.273 -11.125 6.137 1 98.62 107 GLY B O 1
ATOM 2800 N N . GLU B 1 108 ? 8.109 -9.242 7.297 1 98.69 108 GLU B N 1
ATOM 2801 C CA . GLU B 1 108 ? 6.906 -9.641 8.016 1 98.69 108 GLU B CA 1
ATOM 2802 C C . GLU B 1 108 ? 5.66 -9.445 7.16 1 98.69 108 GLU B C 1
ATOM 2804 O O . GLU B 1 108 ? 4.559 -9.82 7.566 1 98.69 108 GLU B O 1
ATOM 2809 N N . SER B 1 109 ? 5.832 -8.93 6.004 1 98.88 109 SER B N 1
ATOM 2810 C CA . SER B 1 109 ? 4.723 -8.586 5.121 1 98.88 109 SER B CA 1
ATOM 2811 C C . SER B 1 109 ? 4.836 -9.312 3.783 1 98.88 109 SER B C 1
ATOM 2813 O O . SER B 1 109 ? 5.777 -10.078 3.564 1 98.88 109 SER B O 1
ATOM 2815 N N . TYR B 1 110 ? 3.805 -9.117 2.934 1 98.94 110 TYR B N 1
ATOM 2816 C CA . TYR B 1 110 ? 3.857 -9.523 1.534 1 98.94 110 TYR B CA 1
ATOM 2817 C C . TYR B 1 110 ? 3.729 -8.32 0.61 1 98.94 110 TYR B C 1
ATOM 2819 O O . TYR B 1 110 ? 3.092 -7.324 0.963 1 98.94 110 TYR B O 1
ATOM 2827 N N . ILE B 1 111 ? 4.367 -8.438 -0.474 1 98.94 111 ILE B N 1
ATOM 2828 C CA . ILE B 1 111 ? 4.055 -7.66 -1.669 1 98.94 111 ILE B CA 1
ATOM 2829 C C . ILE B 1 111 ? 3.568 -8.594 -2.777 1 98.94 111 ILE B C 1
ATOM 2831 O O . ILE B 1 111 ? 4.352 -9.352 -3.344 1 98.94 111 ILE B O 1
ATOM 2835 N N . ASP B 1 112 ? 2.305 -8.461 -3.064 1 98.94 112 ASP B N 1
ATOM 2836 C CA . ASP B 1 112 ? 1.709 -9.32 -4.082 1 98.94 112 ASP B CA 1
ATOM 2837 C C . ASP B 1 112 ? 1.684 -8.625 -5.441 1 98.94 112 ASP B C 1
ATOM 2839 O O . ASP B 1 112 ? 1.397 -7.43 -5.531 1 98.94 112 ASP B O 1
ATOM 2843 N N . LEU B 1 113 ? 2 -9.391 -6.445 1 98.75 113 LEU B N 1
ATOM 2844 C CA . LEU B 1 113 ? 1.874 -8.922 -7.82 1 98.75 113 LEU B CA 1
ATOM 2845 C C . LEU B 1 113 ? 0.671 -9.562 -8.508 1 98.75 113 LEU B C 1
ATOM 2847 O O . LEU B 1 113 ? 0.584 -10.789 -8.602 1 98.75 113 LEU B O 1
ATOM 2851 N N . LEU B 1 114 ? -0.255 -8.766 -8.883 1 98.69 114 LEU B N 1
ATOM 2852 C CA . LEU B 1 114 ? -1.378 -9.18 -9.719 1 98.69 114 LEU B CA 1
ATOM 2853 C C . LEU B 1 114 ? -1.118 -8.859 -11.188 1 98.69 114 LEU B C 1
ATOM 2855 O O . LEU B 1 114 ? -1.104 -7.688 -11.57 1 98.69 114 LEU B O 1
ATOM 2859 N N . SER B 1 115 ? -1.006 -9.875 -11.977 1 98 115 SER B N 1
ATOM 2860 C CA . SER B 1 115 ? -0.493 -9.711 -13.336 1 98 115 SER B CA 1
ATOM 2861 C C . SER B 1 115 ? -1.624 -9.477 -14.328 1 98 115 SER B C 1
ATOM 2863 O O . SER B 1 115 ? -2.582 -10.25 -14.383 1 98 115 SER B O 1
ATOM 2865 N N . TYR B 1 116 ? -1.466 -8.43 -15.047 1 97.5 116 TYR B N 1
ATOM 2866 C CA . TYR B 1 116 ? -2.332 -8.117 -16.172 1 97.5 116 TYR B CA 1
ATOM 2867 C C . TYR B 1 116 ? -1.605 -8.336 -17.5 1 97.5 116 TYR B C 1
ATOM 2869 O O . TYR B 1 116 ? -1.986 -7.77 -18.531 1 97.5 116 TYR B O 1
ATOM 2877 N N . ASP B 1 117 ? -0.578 -9.07 -17.438 1 93.62 117 ASP B N 1
ATOM 2878 C CA . ASP B 1 117 ? 0.315 -9.375 -18.547 1 93.62 117 ASP B CA 1
ATOM 2879 C C . ASP B 1 117 ? -0.248 -10.5 -19.422 1 93.62 117 ASP B C 1
ATOM 2881 O O . ASP B 1 117 ? -0.096 -11.68 -19.094 1 93.62 117 ASP B O 1
ATOM 2885 N N . ASP B 1 118 ? -0.734 -10.141 -20.547 1 88.69 118 ASP B N 1
ATOM 2886 C CA . ASP B 1 118 ? -1.368 -11.109 -21.422 1 88.69 118 ASP B CA 1
ATOM 2887 C C . ASP B 1 118 ? -0.368 -12.172 -21.875 1 88.69 118 ASP B C 1
ATOM 2889 O O . ASP B 1 118 ? -0.736 -13.328 -22.094 1 88.69 118 ASP B O 1
ATOM 2893 N N . GLY B 1 119 ? 0.812 -11.781 -22.031 1 89 119 GLY B N 1
ATOM 2894 C CA . GLY B 1 119 ? 1.83 -12.734 -22.453 1 89 119 GLY B CA 1
ATOM 2895 C C . GLY B 1 119 ? 2.24 -13.695 -21.359 1 89 119 GLY B C 1
ATOM 2896 O O . GLY B 1 119 ? 2.838 -14.734 -21.625 1 89 119 GLY B O 1
ATOM 2897 N N . HIS B 1 120 ? 1.884 -13.367 -20.156 1 91.62 120 HIS B N 1
ATOM 2898 C CA . HIS B 1 120 ? 2.236 -14.18 -18.984 1 91.62 120 HIS B CA 1
ATOM 2899 C C . HIS B 1 120 ? 1.061 -15.039 -18.547 1 91.62 120 HIS B C 1
ATOM 2901 O O . HIS B 1 120 ? 1.254 -16.156 -18.047 1 91.62 120 HIS B O 1
ATOM 2907 N N . LEU B 1 121 ? -0.101 -14.664 -18.781 1 94.69 121 LEU B N 1
ATOM 2908 C CA . LEU B 1 121 ? -1.316 -15.297 -18.266 1 94.69 121 LEU B CA 1
ATOM 2909 C C . LEU B 1 121 ? -1.768 -16.422 -19.203 1 94.69 121 LEU B C 1
ATOM 2911 O O . LEU B 1 121 ? -1.684 -16.297 -20.422 1 94.69 121 LEU B O 1
ATOM 2915 N N . THR B 1 122 ? -2.262 -17.453 -18.594 1 93.69 122 THR B N 1
ATOM 2916 C CA . THR B 1 122 ? -3.061 -18.422 -19.344 1 93.69 122 THR B CA 1
ATOM 2917 C C . THR B 1 122 ? -4.469 -17.875 -19.594 1 93.69 122 THR B C 1
ATOM 2919 O O . THR B 1 122 ? -4.832 -16.828 -19.062 1 93.69 122 THR B O 1
ATOM 2922 N N . GLY B 1 123 ? -5.219 -18.656 -20.422 1 90.25 123 GLY B N 1
ATOM 2923 C CA . GLY B 1 123 ? -6.609 -18.266 -20.578 1 90.25 123 GLY B CA 1
ATOM 2924 C C . GLY B 1 123 ? -7.371 -18.188 -19.281 1 90.25 123 GLY B C 1
ATOM 2925 O O . GLY B 1 123 ? -8.094 -17.219 -19.016 1 90.25 123 GLY B O 1
ATOM 2926 N N . ASP B 1 124 ? -7.191 -19.156 -18.469 1 94.12 124 ASP B N 1
ATOM 2927 C CA . ASP B 1 124 ? -7.812 -19.172 -17.141 1 94.12 124 ASP B CA 1
ATOM 2928 C C . ASP B 1 124 ? -7.289 -18.031 -16.266 1 94.12 124 ASP B C 1
ATOM 2930 O O . ASP B 1 124 ? -8.008 -17.516 -15.414 1 94.12 124 ASP B O 1
ATOM 2934 N N . GLY B 1 125 ? -6.086 -17.719 -16.531 1 96.31 125 GLY B N 1
ATOM 2935 C CA . GLY B 1 125 ? -5.496 -16.609 -15.789 1 96.31 125 GLY B CA 1
ATOM 2936 C C . GLY B 1 125 ? -6.152 -15.281 -16.094 1 96.31 125 GLY B C 1
ATOM 2937 O O . GLY B 1 125 ? -6.359 -14.469 -15.188 1 96.31 125 GLY B O 1
ATOM 2938 N N . VAL B 1 126 ? -6.441 -15.133 -17.328 1 95.62 126 VAL B N 1
ATOM 2939 C CA . VAL B 1 126 ? -7.113 -13.898 -17.734 1 95.62 126 VAL B CA 1
ATOM 2940 C C . VAL B 1 126 ? -8.445 -13.773 -17 1 95.62 126 VAL B C 1
ATOM 2942 O O . VAL B 1 126 ? -8.758 -12.719 -16.438 1 95.62 126 VAL B O 1
ATOM 2945 N N . ALA B 1 127 ? -9.188 -14.812 -16.984 1 96.25 127 ALA B N 1
ATOM 2946 C CA . ALA B 1 127 ? -10.469 -14.82 -16.281 1 96.25 127 ALA B CA 1
ATOM 2947 C C . ALA B 1 127 ? -10.281 -14.602 -14.781 1 96.25 127 ALA B C 1
ATOM 2949 O O . ALA B 1 127 ? -11.07 -13.891 -14.148 1 96.25 127 ALA B O 1
ATOM 2950 N N . ALA B 1 128 ? -9.258 -15.164 -14.258 1 97.19 128 ALA B N 1
ATOM 2951 C CA . ALA B 1 128 ? -8.977 -15.031 -12.836 1 97.19 128 ALA B CA 1
ATOM 2952 C C . ALA B 1 128 ? -8.688 -13.578 -12.461 1 97.19 128 ALA B C 1
ATOM 2954 O O . ALA B 1 128 ? -9.211 -13.062 -11.477 1 97.19 128 ALA B O 1
ATOM 2955 N N . VAL B 1 129 ? -7.875 -12.93 -13.219 1 97.81 129 VAL B N 1
ATOM 2956 C CA . VAL B 1 129 ? -7.52 -11.539 -12.953 1 97.81 129 VAL B CA 1
ATOM 2957 C C . VAL B 1 129 ? -8.766 -10.664 -13.031 1 97.81 129 VAL B C 1
ATOM 2959 O O . VAL B 1 129 ? -8.961 -9.773 -12.203 1 97.81 129 VAL B O 1
ATOM 2962 N N . GLN B 1 130 ? -9.609 -10.945 -13.984 1 97.06 130 GLN B N 1
ATOM 2963 C CA . GLN B 1 130 ? -10.836 -10.164 -14.125 1 97.06 130 GLN B CA 1
ATOM 2964 C C . GLN B 1 130 ? -11.727 -10.32 -12.898 1 97.06 130 GLN B C 1
ATOM 2966 O O . GLN B 1 130 ? -12.336 -9.352 -12.438 1 97.06 130 GLN B O 1
ATOM 2971 N N . ARG B 1 131 ? -11.742 -11.484 -12.367 1 97 131 ARG B N 1
ATOM 2972 C CA . ARG B 1 131 ? -12.555 -11.75 -11.18 1 97 131 ARG B CA 1
ATOM 2973 C C . ARG B 1 131 ? -11.914 -11.133 -9.938 1 97 131 ARG B C 1
ATOM 2975 O O . ARG B 1 131 ? -12.617 -10.633 -9.055 1 97 131 ARG B O 1
ATOM 2982 N N . MET B 1 132 ? -10.617 -11.055 -9.875 1 97.56 132 MET B N 1
ATOM 2983 C CA . MET B 1 132 ? -9.891 -10.656 -8.672 1 97.56 132 MET B CA 1
ATOM 2984 C C . MET B 1 132 ? -9.688 -9.148 -8.625 1 97.56 132 MET B C 1
ATOM 2986 O O . MET B 1 132 ? -9.359 -8.586 -7.582 1 97.56 132 MET B O 1
ATOM 2990 N N . HIS B 1 133 ? -9.906 -8.516 -9.711 1 97.75 133 HIS B N 1
ATOM 2991 C CA . HIS B 1 133 ? -9.648 -7.082 -9.812 1 97.75 133 HIS B CA 1
ATOM 2992 C C . HIS B 1 133 ? -10.328 -6.312 -8.688 1 97.75 133 HIS B C 1
ATOM 2994 O O . HIS B 1 133 ? -11.516 -6.504 -8.43 1 97.75 133 HIS B O 1
ATOM 3000 N N . ALA B 1 134 ? -9.516 -5.43 -8.016 1 96.31 134 ALA B N 1
ATOM 3001 C CA . ALA B 1 134 ? -10 -4.551 -6.949 1 96.31 134 ALA B CA 1
ATOM 3002 C C . ALA B 1 134 ? -10.508 -5.363 -5.762 1 96.31 134 ALA B C 1
ATOM 3004 O O . ALA B 1 134 ? -11.641 -5.168 -5.312 1 96.31 134 ALA B O 1
ATOM 3005 N N . GLY B 1 135 ? -9.641 -6.238 -5.293 1 94.31 135 GLY B N 1
ATOM 3006 C CA . GLY B 1 135 ? -9.945 -7.027 -4.109 1 94.31 135 GLY B CA 1
ATOM 3007 C C . GLY B 1 135 ? -11.125 -7.965 -4.301 1 94.31 135 GLY B C 1
ATOM 3008 O O . GLY B 1 135 ? -11.828 -8.281 -3.344 1 94.31 135 GLY B O 1
ATOM 3009 N N . GLY B 1 136 ? -11.516 -8.266 -5.57 1 94.06 136 GLY B N 1
ATOM 3010 C CA . GLY B 1 136 ? -12.609 -9.188 -5.824 1 94.06 136 GLY B CA 1
ATOM 3011 C C . GLY B 1 136 ? -13.867 -8.5 -6.32 1 94.06 136 GLY B C 1
ATOM 3012 O O . GLY B 1 136 ? -14.891 -9.148 -6.543 1 94.06 136 GLY B O 1
ATOM 3013 N N . VAL B 1 137 ? -13.844 -7.238 -6.457 1 92.81 137 VAL B N 1
ATOM 3014 C CA . VAL B 1 137 ? -14.945 -6.512 -7.074 1 92.81 137 VAL B CA 1
ATOM 3015 C C . VAL B 1 137 ? -15.164 -7.012 -8.5 1 92.81 137 VAL B C 1
ATOM 3017 O O . VAL B 1 137 ? -16.297 -7.16 -8.945 1 92.81 137 VAL B O 1
ATOM 3020 N N . GLY B 1 138 ? -14.125 -7.246 -9.164 1 95.81 138 GLY B N 1
ATOM 3021 C CA . GLY B 1 138 ? -14.164 -7.699 -10.547 1 95.81 138 GLY B CA 1
ATOM 3022 C C . GLY B 1 138 ? -14.266 -6.562 -11.547 1 95.81 138 GLY B C 1
ATOM 3023 O O . GLY B 1 138 ? -14.477 -5.41 -11.156 1 95.81 138 GLY B O 1
ATOM 3024 N N . THR B 1 139 ? -13.969 -6.965 -12.844 1 96.25 139 THR B N 1
ATOM 3025 C CA . THR B 1 139 ? -14.125 -6 -13.922 1 96.25 139 THR B CA 1
ATOM 3026 C C . THR B 1 139 ? -14.633 -6.688 -15.188 1 96.25 139 THR B C 1
ATOM 3028 O O . THR B 1 139 ? -14.258 -7.828 -15.469 1 96.25 139 THR B O 1
ATOM 3031 N N . LYS B 1 140 ? -15.461 -5.949 -15.906 1 94.62 140 LYS B N 1
ATOM 3032 C CA . LYS B 1 140 ? -15.945 -6.438 -17.188 1 94.62 140 LYS B CA 1
ATOM 3033 C C . LYS B 1 140 ? -15.117 -5.879 -18.344 1 94.62 140 LYS B C 1
ATOM 3035 O O . LYS B 1 140 ? -15.305 -6.27 -19.5 1 94.62 140 LYS B O 1
ATOM 3040 N N . ARG B 1 141 ? -14.211 -5.023 -18.047 1 94.31 141 ARG B N 1
ATOM 3041 C CA . ARG B 1 141 ? -13.344 -4.445 -19.062 1 94.31 141 ARG B CA 1
ATOM 3042 C C . ARG B 1 141 ? -12.25 -5.43 -19.484 1 94.31 141 ARG B C 1
ATOM 3044 O O . ARG B 1 141 ? -11.844 -6.273 -18.688 1 94.31 141 ARG B O 1
ATOM 3051 N N . SER B 1 142 ? -11.852 -5.266 -20.688 1 94.56 142 SER B N 1
ATOM 3052 C CA . SER B 1 142 ? -10.648 -6.004 -21.078 1 94.56 142 SER B CA 1
ATOM 3053 C C . SER B 1 142 ? -9.43 -5.531 -20.297 1 94.56 142 SER B C 1
ATOM 3055 O O . SER B 1 142 ? -9.32 -4.352 -19.953 1 94.56 142 SER B O 1
ATOM 3057 N N . LEU B 1 143 ? -8.57 -6.426 -20 1 94.38 143 LEU B N 1
ATOM 3058 C CA . LEU B 1 143 ? -7.398 -6.094 -19.188 1 94.38 143 LEU B CA 1
ATOM 3059 C C . LEU B 1 143 ? -6.566 -5.008 -19.859 1 94.38 143 LEU B C 1
ATOM 3061 O O . LEU B 1 143 ? -6.012 -4.137 -19.188 1 94.38 143 LEU B O 1
ATOM 3065 N N . ASP B 1 144 ? -6.512 -5.035 -21.172 1 92.5 144 ASP B N 1
ATOM 3066 C CA . ASP B 1 144 ? -5.711 -4.082 -21.938 1 92.5 144 ASP B CA 1
ATOM 3067 C C . ASP B 1 144 ? -6.32 -2.684 -21.875 1 92.5 144 ASP B C 1
ATOM 3069 O O . ASP B 1 144 ? -5.656 -1.696 -22.203 1 92.5 144 ASP B O 1
ATOM 3073 N N . ASP B 1 145 ? -7.559 -2.592 -21.453 1 93.62 145 ASP B N 1
ATOM 3074 C CA . ASP B 1 145 ? -8.258 -1.313 -21.406 1 93.62 145 ASP B CA 1
ATOM 3075 C C . ASP B 1 145 ? -7.965 -0.577 -20.094 1 93.62 145 ASP B C 1
ATOM 3077 O O . ASP B 1 145 ? -8.281 0.607 -19.969 1 93.62 145 ASP B O 1
ATOM 3081 N N . LEU B 1 146 ? -7.418 -1.246 -19.234 1 93.69 146 LEU B N 1
ATOM 3082 C CA . LEU B 1 146 ? -7.102 -0.625 -17.953 1 93.69 146 LEU B CA 1
ATOM 3083 C C . LEU B 1 146 ? -5.73 0.046 -18 1 93.69 146 LEU B C 1
ATOM 3085 O O . LEU B 1 146 ? -4.73 -0.599 -18.312 1 93.69 146 LEU B O 1
ATOM 3089 N N . ALA B 1 147 ? -5.594 1.274 -17.672 1 91.31 147 ALA B N 1
ATOM 3090 C CA . ALA B 1 147 ? -4.371 2.055 -17.828 1 91.31 147 ALA B CA 1
ATOM 3091 C C . ALA B 1 147 ? -3.314 1.647 -16.812 1 91.31 147 ALA B C 1
ATOM 3093 O O . ALA B 1 147 ? -2.145 1.467 -17.156 1 91.31 147 ALA B O 1
ATOM 3094 N N . LEU B 1 148 ? -3.633 1.436 -15.625 1 96.06 148 LEU B N 1
ATOM 3095 C CA . LEU B 1 148 ? -2.758 1.081 -14.516 1 96.06 148 LEU B CA 1
ATOM 3096 C C . LEU B 1 148 ? -1.554 2.014 -14.453 1 96.06 148 LEU B C 1
ATOM 3098 O O . LEU B 1 148 ? -0.411 1.556 -14.391 1 96.06 148 LEU B O 1
ATOM 3102 N N . SER B 1 149 ? -1.765 3.291 -14.344 1 95.31 149 SER B N 1
ATOM 3103 C CA . SER B 1 149 ? -0.71 4.301 -14.336 1 95.31 149 SER B CA 1
ATOM 3104 C C . SER B 1 149 ? -0.245 4.598 -12.914 1 95.31 149 SER B C 1
ATOM 3106 O O . SER B 1 149 ? -1.052 4.953 -12.055 1 95.31 149 SER B O 1
ATOM 3108 N N . ALA B 1 150 ? 1.058 4.492 -12.734 1 97.19 150 ALA B N 1
ATOM 3109 C CA . ALA B 1 150 ? 1.608 4.844 -11.422 1 97.19 150 ALA B CA 1
ATOM 3110 C C . ALA B 1 150 ? 1.413 6.328 -11.125 1 97.19 150 ALA B C 1
ATOM 3112 O O . ALA B 1 150 ? 1.164 6.711 -9.984 1 97.19 150 ALA B O 1
ATOM 3113 N N . GLU B 1 151 ? 1.448 7.145 -12.109 1 94.5 151 GLU B N 1
ATOM 3114 C CA . GLU B 1 151 ? 1.345 8.594 -1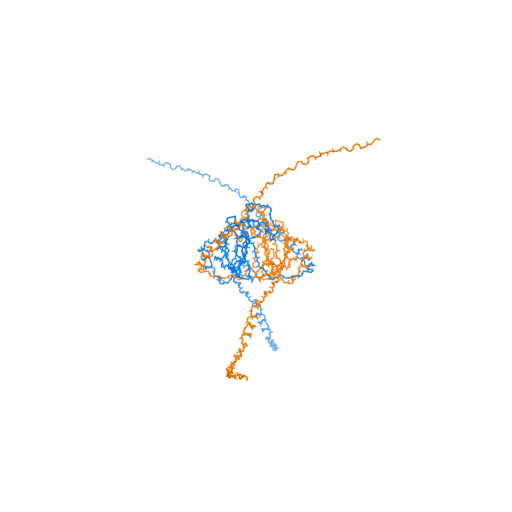1.945 1 94.5 151 GLU B CA 1
ATOM 3115 C C . GLU B 1 151 ? -0.038 8.992 -11.438 1 94.5 151 GLU B C 1
ATOM 3117 O O . GLU B 1 151 ? -0.169 9.93 -10.656 1 94.5 151 GLU B O 1
ATOM 3122 N N . GLU B 1 152 ? -0.988 8.266 -11.898 1 95.25 152 GLU B N 1
ATOM 3123 C CA . GLU B 1 152 ? -2.354 8.633 -11.531 1 95.25 152 GLU B CA 1
ATOM 3124 C C . GLU B 1 152 ? -2.973 7.594 -10.602 1 95.25 152 GLU B C 1
ATOM 3126 O O . GLU B 1 152 ? -4.195 7.531 -10.461 1 95.25 152 GLU B O 1
ATOM 3131 N N . SER B 1 153 ? -2.152 6.785 -10.109 1 97.75 153 SER B N 1
ATOM 3132 C CA . SER B 1 153 ? -2.562 5.78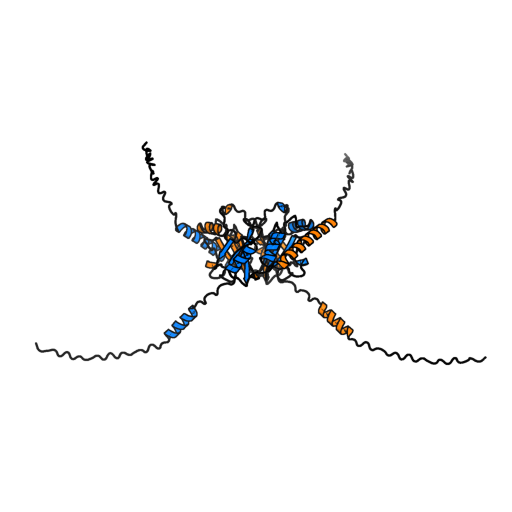1 -9.133 1 97.75 153 SER B CA 1
ATOM 3133 C C . SER B 1 153 ? -2.998 6.43 -7.824 1 97.75 153 SER B C 1
ATOM 3135 O O . SER B 1 153 ? -2.527 7.516 -7.477 1 97.75 153 SER B O 1
ATOM 3137 N N . THR B 1 154 ? -3.865 5.734 -7.07 1 98.44 154 THR B N 1
ATOM 3138 C CA . THR B 1 154 ? -4.145 6.168 -5.707 1 98.44 154 THR B CA 1
ATOM 3139 C C . THR B 1 154 ? -2.967 5.852 -4.789 1 98.44 154 THR B C 1
ATOM 3141 O O . THR B 1 154 ? -2.875 6.391 -3.682 1 98.44 154 THR B O 1
ATOM 3144 N N . LEU B 1 155 ? -2.09 4.98 -5.133 1 98.75 155 LEU B N 1
ATOM 3145 C CA . LEU B 1 155 ? -0.839 4.73 -4.426 1 98.75 155 LEU B CA 1
ATOM 3146 C C . LEU B 1 155 ? 0.219 5.762 -4.809 1 98.75 155 LEU B C 1
ATOM 3148 O O . LEU B 1 155 ? 0.67 5.793 -5.957 1 98.75 155 LEU B O 1
ATOM 3152 N N . ASP B 1 156 ? 0.571 6.613 -3.869 1 98.75 156 ASP B N 1
ATOM 3153 C CA . ASP B 1 156 ? 1.676 7.523 -4.152 1 98.75 156 ASP B CA 1
ATOM 3154 C C . ASP B 1 156 ? 3.018 6.797 -4.078 1 98.75 156 ASP B C 1
ATOM 3156 O O . ASP B 1 156 ? 3.812 6.852 -5.02 1 98.75 156 ASP B O 1
ATOM 3160 N N . HIS B 1 157 ? 3.26 6.168 -2.939 1 98.88 157 HIS B N 1
ATOM 3161 C CA . HIS B 1 157 ? 4.445 5.328 -2.838 1 98.88 157 HIS B CA 1
ATOM 3162 C C . HIS B 1 157 ? 4.328 4.344 -1.678 1 98.88 157 HIS B C 1
ATOM 3164 O O . HIS B 1 157 ? 3.455 4.492 -0.821 1 98.88 157 HIS B O 1
ATOM 3170 N N . LEU B 1 158 ? 5.125 3.299 -1.779 1 98.88 158 LEU B N 1
ATOM 3171 C CA . LEU B 1 158 ? 5.285 2.258 -0.77 1 98.88 158 LEU B CA 1
ATOM 3172 C C . LEU B 1 158 ? 6.609 2.414 -0.031 1 98.88 158 LEU B C 1
ATOM 3174 O O . LEU B 1 158 ? 7.645 2.676 -0.65 1 98.88 158 LEU B O 1
ATOM 3178 N N . CYS B 1 159 ? 6.52 2.291 1.277 1 98.94 159 CYS B N 1
ATOM 3179 C CA . CYS B 1 159 ? 7.758 2.361 2.045 1 98.94 159 CYS B CA 1
ATOM 3180 C C . CYS B 1 159 ? 8.039 1.036 2.744 1 98.94 159 CYS B C 1
ATOM 3182 O O . CYS B 1 159 ? 7.168 0.485 3.416 1 98.94 159 CYS B O 1
ATOM 3184 N N . LEU B 1 160 ? 9.242 0.587 2.59 1 98.94 160 LEU B N 1
ATOM 3185 C CA . LEU B 1 160 ? 9.742 -0.609 3.258 1 98.94 160 LEU B CA 1
ATOM 3186 C C . LEU B 1 160 ? 10.812 -0.252 4.289 1 98.94 160 LEU B C 1
ATOM 3188 O O . LEU B 1 160 ? 11.766 0.467 3.979 1 98.94 160 LEU B O 1
ATOM 3192 N N . ARG B 1 161 ? 10.594 -0.759 5.445 1 98.88 161 ARG B N 1
ATOM 3193 C CA . ARG B 1 161 ? 11.641 -0.692 6.465 1 98.88 161 ARG B CA 1
ATOM 3194 C C . ARG B 1 161 ? 12.742 -1.709 6.184 1 98.88 161 ARG B C 1
ATOM 3196 O O . ARG B 1 161 ? 12.461 -2.887 5.957 1 98.88 161 ARG B O 1
ATOM 3203 N N . VAL B 1 162 ? 14.023 -1.213 6.258 1 98.75 162 VAL B N 1
ATOM 3204 C CA . VAL B 1 162 ? 15.102 -2.145 5.93 1 98.75 162 VAL B CA 1
ATOM 3205 C C . VAL B 1 162 ? 16.156 -2.123 7.031 1 98.75 162 VAL B C 1
ATOM 3207 O O . VAL B 1 162 ? 16.312 -1.123 7.738 1 98.75 162 VAL B O 1
ATOM 3210 N N . ARG B 1 163 ? 16.859 -3.217 7.16 1 98.12 163 ARG B N 1
ATOM 3211 C CA . ARG B 1 163 ? 18.062 -3.334 7.961 1 98.12 163 ARG B CA 1
ATOM 3212 C C . ARG B 1 163 ? 19.312 -3.236 7.082 1 98.12 163 ARG B C 1
ATOM 3214 O O . ARG B 1 163 ? 19.281 -3.631 5.914 1 98.12 163 ARG B O 1
ATOM 3221 N N . GLY B 1 164 ? 20.391 -2.668 7.586 1 97.56 164 GLY B N 1
ATOM 3222 C CA . GLY B 1 164 ? 21.641 -2.584 6.848 1 97.56 164 GLY B CA 1
ATOM 3223 C C . GLY B 1 164 ? 21.719 -1.359 5.957 1 97.56 164 GLY B C 1
ATOM 3224 O O . GLY B 1 164 ? 22.484 -1.343 4.984 1 97.56 164 GLY B O 1
ATOM 3225 N N . PHE B 1 165 ? 21.125 -0.351 6.324 1 98.19 165 PHE B N 1
ATOM 3226 C CA . PHE B 1 165 ? 21.031 0.85 5.5 1 98.19 165 PHE B CA 1
ATOM 3227 C C . PHE B 1 165 ? 22.297 1.699 5.652 1 98.19 165 PHE B C 1
ATOM 3229 O O . PHE B 1 165 ? 22.609 2.158 6.75 1 98.19 165 PHE B O 1
ATOM 3236 N N . GLU B 1 166 ? 22.953 1.897 4.59 1 98.19 166 GLU B N 1
ATOM 3237 C CA . GLU B 1 166 ? 24 2.904 4.391 1 98.19 166 GLU B CA 1
ATOM 3238 C C . GLU B 1 166 ? 23.812 3.627 3.061 1 98.19 166 GLU B C 1
ATOM 3240 O O . GLU B 1 166 ? 23.844 3.002 1.999 1 98.19 166 GLU B O 1
ATOM 3245 N N . MET B 1 167 ? 23.688 4.93 3.121 1 98.31 167 MET B N 1
ATOM 3246 C CA . MET B 1 167 ? 23.172 5.719 2.004 1 98.31 167 MET B CA 1
ATOM 3247 C C . MET B 1 167 ? 23.984 5.465 0.742 1 98.31 167 MET B C 1
ATOM 3249 O O . MET B 1 167 ? 23.438 5.113 -0.302 1 98.31 167 MET B O 1
ATOM 3253 N N . GLN B 1 168 ? 25.234 5.598 0.784 1 97.94 168 GLN B N 1
ATOM 3254 C CA . GLN B 1 168 ? 26.078 5.48 -0.409 1 97.94 168 GLN B CA 1
ATOM 3255 C C . GLN B 1 168 ? 26.047 4.059 -0.964 1 97.94 168 GLN B C 1
ATOM 3257 O O . GLN B 1 168 ? 25.984 3.861 -2.18 1 97.94 168 GLN B O 1
ATOM 3262 N N . SER B 1 169 ? 26.062 3.131 -0.062 1 97.88 169 SER B N 1
ATOM 3263 C CA . SER B 1 169 ? 26 1.732 -0.475 1 97.88 169 SER B CA 1
ATOM 3264 C C . SER B 1 169 ? 24.672 1.403 -1.123 1 97.88 169 SER B C 1
ATOM 3266 O O . SER B 1 169 ? 24.609 0.642 -2.092 1 97.88 169 SER B O 1
ATOM 3268 N N . MET B 1 170 ? 23.625 1.935 -0.553 1 97.81 170 MET B N 1
ATOM 3269 C CA . MET B 1 170 ? 22.281 1.729 -1.098 1 97.81 170 MET B CA 1
ATOM 3270 C C . MET B 1 170 ? 22.188 2.26 -2.525 1 97.81 170 MET B C 1
ATOM 3272 O O . MET B 1 170 ? 21.766 1.536 -3.434 1 97.81 170 MET B O 1
ATOM 3276 N N . ILE B 1 171 ? 22.609 3.465 -2.691 1 98 171 ILE B N 1
ATOM 3277 C CA . ILE B 1 171 ? 22.5 4.137 -3.982 1 98 171 ILE B CA 1
ATOM 3278 C C . ILE B 1 171 ? 23.359 3.412 -5.016 1 98 171 ILE B C 1
ATOM 3280 O O . ILE B 1 171 ? 22.906 3.127 -6.125 1 98 171 ILE B O 1
ATOM 3284 N N . ALA B 1 172 ? 24.562 3.068 -4.652 1 97.62 172 ALA B N 1
ATOM 3285 C CA . ALA B 1 172 ? 25.469 2.383 -5.566 1 97.62 172 ALA B CA 1
ATOM 3286 C C . ALA B 1 172 ? 24.891 1.048 -6.023 1 97.62 172 ALA B C 1
ATOM 3288 O O . ALA B 1 172 ? 24.906 0.725 -7.211 1 97.62 172 ALA B O 1
ATOM 3289 N N . TYR B 1 173 ? 24.375 0.33 -5.102 1 97.75 173 TYR B N 1
ATOM 3290 C CA . TYR B 1 173 ? 23.781 -0.971 -5.414 1 97.75 173 TYR B CA 1
ATOM 3291 C C . TYR B 1 173 ? 22.594 -0.825 -6.348 1 97.75 173 TYR B C 1
ATOM 3293 O O . TYR B 1 173 ? 22.516 -1.485 -7.387 1 97.75 173 TYR B O 1
ATOM 3301 N N . LEU B 1 174 ? 21.656 0.01 -5.957 1 98 174 LEU B N 1
ATOM 3302 C CA . LEU B 1 174 ? 20.422 0.17 -6.727 1 98 174 LEU B CA 1
ATOM 3303 C C . LEU B 1 174 ? 20.719 0.646 -8.141 1 98 174 LEU B C 1
ATOM 3305 O O . LEU B 1 174 ? 20.125 0.154 -9.109 1 98 174 LEU B O 1
ATOM 3309 N N . GLU B 1 175 ? 21.672 1.549 -8.281 1 97.06 175 GLU B N 1
ATOM 3310 C CA . GLU B 1 175 ? 22.078 2.018 -9.602 1 97.06 175 GLU B CA 1
ATOM 3311 C C . GLU B 1 175 ? 22.734 0.9 -10.406 1 97.06 175 GLU B C 1
ATOM 3313 O O . GLU B 1 175 ? 22.5 0.773 -11.609 1 97.06 175 GLU B O 1
ATOM 3318 N N . SER B 1 176 ? 23.516 0.112 -9.742 1 96.69 176 SER B N 1
ATOM 3319 C CA . SER B 1 176 ? 24.203 -0.984 -10.43 1 96.69 176 SER B CA 1
ATOM 3320 C C . SER B 1 176 ? 23.203 -2.01 -10.953 1 96.69 176 SER B C 1
ATOM 3322 O O . SER B 1 176 ? 23.469 -2.699 -11.938 1 96.69 176 SER B O 1
ATOM 3324 N N . GLU B 1 177 ? 22.047 -2.02 -10.297 1 96.06 177 GLU B N 1
ATOM 3325 C CA . GLU B 1 177 ? 21 -2.957 -10.703 1 96.06 177 GLU B CA 1
ATOM 3326 C C . GLU B 1 177 ? 20.047 -2.324 -11.711 1 96.06 177 GLU B C 1
ATOM 3328 O O . GLU B 1 177 ? 19.062 -2.941 -12.109 1 96.06 177 GLU B O 1
ATOM 3333 N N . GLY B 1 178 ? 20.266 -1.09 -12 1 95.88 178 GLY B N 1
ATOM 3334 C CA . GLY B 1 178 ? 19.5 -0.428 -13.047 1 95.88 178 GLY B CA 1
ATOM 3335 C C . GLY B 1 178 ? 18.266 0.28 -12.523 1 95.88 178 GLY B C 1
ATOM 3336 O O . GLY B 1 178 ? 17.422 0.746 -13.305 1 95.88 178 GLY B O 1
ATOM 3337 N N . ALA B 1 179 ? 18.125 0.343 -11.258 1 96.44 179 ALA B N 1
ATOM 3338 C CA . ALA B 1 179 ? 16.969 1.04 -10.695 1 96.44 179 ALA B CA 1
ATOM 3339 C C . ALA B 1 179 ? 17.156 2.553 -10.758 1 96.44 179 ALA B C 1
ATOM 3341 O O . ALA B 1 179 ? 18.281 3.055 -10.586 1 96.44 179 ALA B O 1
ATOM 3342 N N . GLN B 1 180 ? 16.078 3.289 -10.961 1 96.94 180 GLN B N 1
ATOM 3343 C CA . GLN B 1 180 ? 16.109 4.746 -11.031 1 96.94 180 GLN B CA 1
ATOM 3344 C C . GLN B 1 180 ? 15.883 5.367 -9.656 1 96.94 180 GLN B C 1
ATOM 3346 O O . GLN B 1 180 ? 14.82 5.203 -9.055 1 96.94 180 GLN B O 1
ATOM 3351 N N . ILE B 1 181 ? 16.859 6.129 -9.219 1 98.06 181 ILE B N 1
ATOM 3352 C CA . ILE B 1 181 ? 16.734 6.832 -7.945 1 98.06 181 ILE B CA 1
ATOM 3353 C C . ILE B 1 181 ? 15.875 8.086 -8.125 1 98.06 181 ILE B C 1
ATOM 3355 O O . ILE B 1 181 ? 16.109 8.883 -9.031 1 98.06 181 ILE B O 1
ATOM 3359 N N . VAL B 1 182 ? 14.906 8.273 -7.328 1 97.62 182 VAL B N 1
ATOM 3360 C CA . VAL B 1 182 ? 14.039 9.445 -7.348 1 97.62 182 VAL B CA 1
ATOM 3361 C C . VAL B 1 182 ? 14.617 10.539 -6.449 1 97.62 182 VAL B C 1
ATOM 3363 O O . VAL B 1 182 ? 14.789 11.68 -6.883 1 97.62 182 VAL B O 1
ATOM 3366 N N . THR B 1 183 ? 14.82 10.227 -5.238 1 97.44 183 THR B N 1
ATOM 3367 C CA . THR B 1 183 ? 15.375 11.125 -4.23 1 97.44 183 THR B CA 1
ATOM 3368 C C . THR B 1 183 ? 15.891 10.336 -3.027 1 97.44 183 THR B C 1
ATOM 3370 O O . THR B 1 183 ? 15.727 9.117 -2.961 1 97.44 183 THR B O 1
ATOM 3373 N N . SER B 1 184 ? 16.656 10.969 -2.191 1 97.81 184 SER B N 1
ATOM 3374 C CA . SER B 1 184 ? 17.109 10.438 -0.915 1 97.81 184 SER B CA 1
ATOM 3375 C C . SER B 1 184 ? 17.172 11.523 0.153 1 97.81 184 SER B C 1
ATOM 3377 O O . SER B 1 184 ? 17.078 12.711 -0.16 1 97.81 184 SER B O 1
ATOM 3379 N N . GLY B 1 185 ? 17.109 11.047 1.357 1 97 185 GLY B N 1
ATOM 3380 C CA . GLY B 1 185 ? 17.219 11.992 2.461 1 97 185 GLY B CA 1
ATOM 3381 C C . GLY B 1 185 ? 17.625 11.336 3.768 1 97 185 GLY B C 1
ATOM 3382 O O . GLY B 1 185 ? 17.344 10.156 3.988 1 97 185 GLY B O 1
ATOM 3383 N N . ASP B 1 186 ? 18.172 12.156 4.613 1 97.38 186 ASP B N 1
ATOM 3384 C CA . ASP B 1 186 ? 18.672 11.641 5.883 1 97.38 186 ASP B CA 1
ATOM 3385 C C . ASP B 1 186 ? 17.578 11.656 6.949 1 97.38 186 ASP B C 1
ATOM 3387 O O . ASP B 1 186 ? 17.688 10.961 7.961 1 97.38 186 ASP B O 1
ATOM 3391 N N . ARG B 1 187 ? 16.672 12.555 6.758 1 97.31 187 ARG B N 1
ATOM 3392 C CA . ARG B 1 187 ? 15.648 12.719 7.789 1 97.31 187 ARG B CA 1
ATOM 3393 C C . ARG B 1 187 ? 14.25 12.625 7.199 1 97.31 187 ARG B C 1
ATOM 3395 O O . ARG B 1 187 ? 13.695 13.617 6.734 1 97.31 187 ARG B O 1
ATOM 3402 N N . ARG B 1 188 ? 13.766 11.477 7.203 1 96.81 188 ARG B N 1
ATOM 3403 C CA . ARG B 1 188 ? 12.414 11.188 6.734 1 96.81 188 ARG B CA 1
ATOM 3404 C C . ARG B 1 188 ? 11.594 10.5 7.824 1 96.81 188 ARG B C 1
ATOM 3406 O O . ARG B 1 188 ? 12.102 9.625 8.523 1 96.81 188 ARG B O 1
ATOM 3413 N N . LEU B 1 189 ? 10.375 10.938 7.977 1 97.5 189 LEU B N 1
ATOM 3414 C CA . LEU B 1 189 ? 9.5 10.344 8.984 1 97.5 189 LEU B CA 1
ATOM 3415 C C . LEU B 1 189 ? 8.898 9.039 8.477 1 97.5 189 LEU B C 1
ATOM 3417 O O . LEU B 1 189 ? 8.445 8.961 7.336 1 97.5 189 LEU B O 1
ATOM 3421 N N . GLY B 1 190 ? 8.961 7.977 9.32 1 98 190 GLY B N 1
ATOM 3422 C CA . GLY B 1 190 ? 8.273 6.703 9.148 1 98 190 GLY B CA 1
ATOM 3423 C C . GLY B 1 190 ? 7.602 6.215 10.414 1 98 190 GLY B C 1
ATOM 3424 O O . GLY B 1 190 ? 7.516 6.945 11.406 1 98 190 GLY B O 1
ATOM 3425 N N . ALA B 1 191 ? 7.098 5.027 10.328 1 98.5 191 ALA B N 1
ATOM 3426 C CA . ALA B 1 191 ? 6.297 4.48 11.414 1 98.5 191 ALA B CA 1
ATOM 3427 C C . ALA B 1 191 ? 7.129 4.32 12.688 1 98.5 191 ALA B C 1
ATOM 3429 O O . ALA B 1 191 ? 6.605 4.414 13.797 1 98.5 191 ALA B O 1
ATOM 3430 N N . ASP B 1 192 ? 8.445 4.137 12.523 1 97.62 192 ASP B N 1
ATOM 3431 C CA . ASP B 1 192 ? 9.289 3.914 13.695 1 97.62 192 ASP B CA 1
ATOM 3432 C C . ASP B 1 192 ? 10.008 5.199 14.109 1 97.62 192 ASP B C 1
ATOM 3434 O O . ASP B 1 192 ? 10.719 5.223 15.109 1 97.62 192 ASP B O 1
ATOM 3438 N N . GLY B 1 193 ? 9.852 6.207 13.352 1 97.5 193 GLY B N 1
ATOM 3439 C CA . GLY B 1 193 ? 10.523 7.461 13.641 1 97.5 193 GLY B CA 1
ATOM 3440 C C . GLY B 1 193 ? 11.25 8.047 12.445 1 97.5 193 GLY B C 1
ATOM 3441 O O . GLY B 1 193 ? 10.992 7.648 11.305 1 97.5 193 GLY B O 1
ATOM 3442 N N . VAL B 1 194 ? 12.109 9.055 12.711 1 97.94 194 VAL B N 1
ATOM 3443 C CA . VAL B 1 194 ? 12.812 9.789 11.664 1 97.94 194 VAL B CA 1
ATOM 3444 C C . VAL B 1 194 ? 14.148 9.117 11.367 1 97.94 194 VAL B C 1
ATOM 3446 O O . VAL B 1 194 ? 14.898 8.789 12.289 1 97.94 194 VAL B O 1
ATOM 3449 N N . GLY B 1 195 ? 14.461 8.867 10.133 1 98 195 GLY B N 1
ATOM 3450 C CA . GLY B 1 195 ? 15.703 8.258 9.688 1 98 195 GLY B CA 1
ATOM 3451 C C . GLY B 1 195 ? 15.953 8.414 8.203 1 98 195 GLY B C 1
ATOM 3452 O O . GLY B 1 195 ? 15.219 9.133 7.516 1 98 195 GLY B O 1
ATOM 3453 N N . PRO B 1 196 ? 17 7.805 7.699 1 98.69 196 PRO B N 1
ATOM 3454 C CA . PRO B 1 196 ? 17.359 7.949 6.289 1 98.69 196 PRO B CA 1
ATOM 3455 C C . PRO B 1 196 ? 16.5 7.09 5.367 1 98.69 196 PRO B C 1
ATOM 3457 O O . PRO B 1 196 ? 15.977 6.055 5.789 1 98.69 196 PRO B O 1
ATOM 3460 N N . SER B 1 197 ? 16.359 7.551 4.172 1 98.69 197 SER B N 1
ATOM 3461 C CA . SER B 1 197 ? 15.664 6.73 3.188 1 98.69 197 SER B CA 1
ATOM 3462 C C . SER B 1 197 ? 16.109 7.066 1.769 1 98.69 197 SER B C 1
ATOM 3464 O O . SER B 1 197 ? 16.703 8.125 1.533 1 98.69 197 SER B O 1
ATOM 3466 N N . VAL B 1 198 ? 15.969 6.18 0.862 1 98.75 198 VAL B N 1
ATOM 3467 C CA . VAL B 1 198 ? 16.156 6.344 -0.576 1 98.75 198 VAL B CA 1
ATOM 3468 C C . VAL B 1 198 ? 14.891 5.906 -1.313 1 98.75 198 VAL B C 1
ATOM 3470 O O . VAL B 1 198 ? 14.266 4.906 -0.954 1 98.75 198 VAL B O 1
ATOM 3473 N N . TYR B 1 199 ? 14.461 6.734 -2.256 1 98.75 199 TYR B N 1
ATOM 3474 C CA . TYR B 1 199 ? 13.297 6.465 -3.094 1 98.75 199 TYR B CA 1
ATOM 3475 C C . TYR B 1 199 ? 13.719 5.984 -4.477 1 98.75 199 TYR B C 1
ATOM 3477 O O . TYR B 1 199 ? 14.539 6.625 -5.137 1 98.75 199 TYR B O 1
ATOM 3485 N N . VAL B 1 200 ? 13.125 4.887 -4.91 1 98.75 200 VAL B N 1
ATOM 3486 C CA . VAL B 1 200 ? 13.469 4.293 -6.199 1 98.75 200 VAL B CA 1
ATOM 3487 C C . VAL B 1 200 ? 12.195 3.951 -6.969 1 98.75 200 VAL B C 1
ATOM 3489 O O . VAL B 1 200 ? 11.148 3.691 -6.363 1 98.75 200 VAL B O 1
ATOM 3492 N N . ARG B 1 201 ? 12.281 3.934 -8.25 1 98.44 201 ARG B N 1
ATOM 3493 C CA . ARG B 1 201 ? 11.141 3.547 -9.078 1 98.44 201 ARG B CA 1
ATOM 3494 C C . ARG B 1 201 ? 11.234 2.08 -9.484 1 98.44 201 ARG B C 1
ATOM 3496 O O . ARG B 1 201 ? 12.312 1.594 -9.836 1 98.44 201 ARG B O 1
ATOM 3503 N N . ASP B 1 202 ? 10.125 1.441 -9.391 1 98.38 202 ASP B N 1
ATOM 3504 C CA . ASP B 1 202 ? 10.086 0.113 -9.992 1 98.38 202 ASP B CA 1
ATOM 3505 C C . ASP B 1 202 ? 9.906 0.202 -11.508 1 98.38 202 ASP B C 1
ATOM 3507 O O . ASP B 1 202 ? 9.766 1.296 -12.055 1 98.38 202 ASP B O 1
ATOM 3511 N N . PRO B 1 203 ? 9.922 -0.891 -12.258 1 98.06 203 PRO B N 1
ATOM 3512 C CA . PRO B 1 203 ? 9.945 -0.865 -13.727 1 98.06 203 PRO B CA 1
ATOM 3513 C C . PRO B 1 203 ? 8.688 -0.225 -14.32 1 98.06 203 PRO B C 1
ATOM 3515 O O . PRO B 1 203 ? 8.688 0.156 -15.492 1 98.06 203 PRO B O 1
ATOM 3518 N N . GLU B 1 204 ? 7.625 -0.12 -13.531 1 98.06 204 GLU B N 1
ATOM 3519 C CA . GLU B 1 204 ? 6.398 0.432 -14.102 1 98.06 204 GLU B CA 1
ATOM 3520 C C . GLU B 1 204 ? 6.055 1.775 -13.469 1 98.06 204 GLU B C 1
ATOM 3522 O O . GLU B 1 204 ? 4.941 2.277 -13.633 1 98.06 204 GLU B O 1
ATOM 3527 N N . GLY B 1 205 ? 6.934 2.26 -12.68 1 97.81 205 GLY B N 1
ATOM 3528 C CA . GLY B 1 205 ? 6.828 3.656 -12.289 1 97.81 205 GLY B CA 1
ATOM 3529 C C . GLY B 1 205 ? 6.363 3.838 -10.852 1 97.81 205 GLY B C 1
ATOM 3530 O O . GLY B 1 205 ? 6.316 4.965 -10.352 1 97.81 205 GLY B O 1
ATOM 3531 N N . ASN B 1 206 ? 5.973 2.768 -10.195 1 98.56 206 ASN B N 1
ATOM 3532 C CA . ASN B 1 206 ? 5.691 2.912 -8.766 1 98.56 206 ASN B CA 1
ATOM 3533 C C . ASN B 1 206 ? 6.938 3.332 -7.992 1 98.56 206 ASN B C 1
ATOM 3535 O O . ASN B 1 206 ? 8.039 2.855 -8.273 1 98.56 206 ASN B O 1
ATOM 3539 N N . VAL B 1 207 ? 6.738 4.172 -7.012 1 98.81 207 VAL B N 1
ATOM 3540 C CA . VAL B 1 207 ? 7.871 4.59 -6.188 1 98.81 207 VAL B CA 1
ATOM 3541 C C . VAL B 1 207 ? 7.914 3.76 -4.906 1 98.81 207 VAL B C 1
ATOM 3543 O O . VAL B 1 207 ? 6.887 3.566 -4.25 1 98.81 207 VAL B O 1
ATOM 3546 N N . VAL B 1 208 ? 9.102 3.262 -4.605 1 98.94 208 VAL B N 1
ATOM 3547 C CA . VAL B 1 208 ? 9.367 2.51 -3.383 1 98.94 208 VAL B CA 1
ATOM 3548 C C . VAL B 1 208 ? 10.406 3.24 -2.537 1 98.94 208 VAL B C 1
ATOM 3550 O O . VAL B 1 208 ? 11.492 3.562 -3.023 1 98.94 208 VAL B O 1
ATOM 3553 N N . GLU B 1 209 ? 10 3.537 -1.354 1 98.94 209 GLU B N 1
ATOM 3554 C CA . GLU B 1 209 ? 10.914 4.098 -0.366 1 98.94 209 GLU B CA 1
ATOM 3555 C C . GLU B 1 209 ? 11.555 3 0.483 1 98.94 209 GLU B C 1
ATOM 3557 O O . GLU B 1 209 ? 10.852 2.148 1.032 1 98.94 209 GLU B O 1
ATOM 3562 N N . LEU B 1 210 ? 12.859 2.932 0.504 1 98.94 210 LEU B N 1
ATOM 3563 C CA . LEU B 1 210 ? 13.609 2.082 1.424 1 98.94 210 LEU B CA 1
ATOM 3564 C C . LEU B 1 210 ? 14.141 2.895 2.6 1 98.94 210 LEU B C 1
ATOM 3566 O O . LEU B 1 210 ? 15 3.762 2.424 1 98.94 210 LEU B O 1
ATOM 3570 N N . LYS B 1 211 ? 13.617 2.551 3.748 1 98.88 211 LYS B N 1
ATOM 3571 C CA . LYS B 1 211 ? 13.867 3.387 4.918 1 98.88 211 LYS B CA 1
ATOM 3572 C C . LYS B 1 211 ? 14.727 2.654 5.945 1 98.88 211 LYS B C 1
ATOM 3574 O O . LYS B 1 211 ? 14.43 1.518 6.312 1 98.88 211 LYS B O 1
ATOM 3579 N N . GLY B 1 212 ? 15.781 3.324 6.391 1 98.75 212 GLY B N 1
ATOM 3580 C CA . GLY B 1 212 ? 16.672 2.766 7.402 1 98.75 212 GLY B CA 1
ATOM 3581 C C . GLY B 1 212 ? 16.172 2.975 8.82 1 98.75 212 GLY B C 1
ATOM 3582 O O . GLY B 1 212 ? 15.055 3.465 9.023 1 98.75 212 GLY B O 1
ATOM 3583 N N . ASP B 1 213 ? 16.984 2.588 9.758 1 97.94 213 ASP B N 1
ATOM 3584 C CA . ASP B 1 213 ? 16.641 2.693 11.172 1 97.94 213 ASP B CA 1
ATOM 3585 C C . ASP B 1 213 ? 16.422 4.148 11.578 1 97.94 213 ASP B C 1
ATOM 3587 O O . ASP B 1 213 ? 17.109 5.047 11.086 1 97.94 213 ASP B O 1
ATOM 3591 N N . PRO B 1 214 ? 15.445 4.32 12.5 1 97.69 214 PRO B N 1
ATOM 3592 C CA . PRO B 1 214 ? 15.297 5.68 13.023 1 97.69 214 PRO B CA 1
ATOM 3593 C C . PRO B 1 214 ? 16.5 6.129 13.852 1 97.69 214 PRO B C 1
ATOM 3595 O O . PRO B 1 214 ? 17.141 5.305 14.5 1 97.69 214 PRO B O 1
ATOM 3598 N N . TYR B 1 215 ? 16.719 7.434 13.82 1 96.25 215 TYR B N 1
ATOM 3599 C CA . TYR B 1 215 ? 17.719 8 14.719 1 96.25 215 TYR B CA 1
ATOM 3600 C C . TYR B 1 215 ? 17.25 7.98 16.156 1 96.25 215 TYR B C 1
ATOM 3602 O O . TYR B 1 215 ? 16.047 8.125 16.422 1 96.25 215 TYR B O 1
ATOM 3610 N N . PRO B 1 216 ? 18.203 7.73 17.062 1 91.81 216 PRO B N 1
ATOM 3611 C CA . PRO B 1 216 ? 17.797 7.801 18.469 1 91.81 216 PRO B CA 1
ATOM 3612 C C . PRO B 1 216 ? 17.25 9.172 18.859 1 91.81 216 PRO B C 1
ATOM 3614 O O . PRO B 1 216 ? 17.734 10.195 18.359 1 91.81 216 PRO B O 1
ATOM 3617 N N . VAL B 1 217 ? 16.094 9.188 19.438 1 77.69 217 VAL B N 1
ATOM 3618 C CA . VAL B 1 217 ? 15.555 10.445 19.938 1 77.69 217 VAL B CA 1
ATOM 3619 C C . VAL B 1 217 ? 16.406 10.953 21.094 1 77.69 217 VAL B C 1
ATOM 3621 O O . VAL B 1 217 ? 16.812 10.172 21.953 1 77.69 217 VAL B O 1
ATOM 3624 N N . ALA B 1 218 ? 17.188 11.977 20.828 1 62.16 218 ALA B N 1
ATOM 3625 C CA . ALA B 1 218 ? 18 12.523 21.906 1 62.16 218 ALA B CA 1
ATOM 3626 C C . ALA B 1 218 ? 17.219 12.531 23.219 1 62.16 218 ALA B C 1
ATOM 3628 O O . ALA B 1 218 ? 16.031 12.891 23.25 1 62.16 218 ALA B O 1
ATOM 3629 N N . ALA B 1 219 ? 17.406 11.594 24.062 1 50.78 219 ALA B N 1
ATOM 3630 C CA . ALA B 1 219 ? 16.844 11.648 25.406 1 50.78 219 ALA B CA 1
ATOM 3631 C C . ALA B 1 219 ? 16.688 13.094 25.875 1 50.78 219 ALA B C 1
ATOM 3633 O O . ALA B 1 219 ? 17.547 13.93 25.625 1 50.78 219 ALA B O 1
ATOM 3634 N N . ASP B 1 220 ? 15.477 13.625 25.875 1 45.31 220 ASP B N 1
ATOM 3635 C CA . ASP B 1 220 ? 15.359 14.898 26.578 1 45.31 220 ASP B CA 1
ATOM 3636 C C . ASP B 1 220 ? 16.359 14.992 27.719 1 45.31 220 ASP B C 1
ATOM 3638 O O . ASP B 1 220 ? 16.359 14.164 28.625 1 45.31 220 ASP B O 1
ATOM 3642 N N . GLN B 1 221 ? 17.531 15.391 27.422 1 42.16 221 GLN B N 1
ATOM 3643 C CA . GLN B 1 221 ? 18.469 15.703 28.484 1 42.16 221 GLN B CA 1
ATOM 3644 C C . GLN B 1 221 ? 17.781 16.406 29.656 1 42.16 221 GLN B C 1
ATOM 3646 O O . GLN B 1 221 ? 18.438 16.906 30.562 1 42.16 221 GLN B O 1
ATOM 3651 N N . GLY B 1 222 ? 16.469 16.672 29.547 1 40.53 222 GLY B N 1
ATOM 3652 C CA . GLY B 1 222 ? 15.898 17.438 30.656 1 40.53 222 GLY B CA 1
ATOM 3653 C C . GLY B 1 222 ? 15.992 16.703 31.984 1 40.53 222 GLY B C 1
ATOM 3654 O O . GLY B 1 222 ? 15.734 17.297 33.031 1 40.53 222 GLY B O 1
ATOM 3655 N N . ASP B 1 223 ? 16.078 15.336 31.953 1 42.91 223 ASP B N 1
ATOM 3656 C CA . ASP B 1 223 ? 16.125 14.734 33.281 1 42.91 223 ASP B CA 1
ATOM 3657 C C . ASP B 1 223 ? 17.5 14.93 33.906 1 42.91 223 ASP B C 1
ATOM 3659 O O . ASP B 1 223 ? 17.656 14.758 35.125 1 42.91 223 ASP B O 1
ATOM 3663 N N . GLY B 1 224 ? 18.469 15.125 33.094 1 41.34 224 GLY B N 1
ATOM 3664 C CA . GLY B 1 224 ? 19.781 15.336 33.688 1 41.34 224 GLY B CA 1
ATOM 3665 C C . GLY B 1 224 ? 19.953 16.719 34.281 1 41.34 224 GLY B C 1
ATOM 3666 O O . GLY B 1 224 ? 20.828 16.938 35.125 1 41.34 224 GLY B O 1
ATOM 3667 N N . GLN B 1 225 ? 19.344 17.75 33.656 1 40 225 GLN B N 1
ATOM 3668 C CA . GLN B 1 225 ? 19.438 19.109 34.188 1 40 225 GLN B CA 1
ATOM 3669 C C . GLN B 1 225 ? 18.5 19.297 35.375 1 40 225 GLN B C 1
ATOM 3671 O O . GLN B 1 225 ? 18.641 20.25 36.125 1 40 225 GLN B O 1
ATOM 3676 N N . ARG B 1 226 ? 17.422 18.406 35.438 1 42.34 226 ARG B N 1
ATOM 3677 C CA . ARG B 1 226 ? 16.578 18.5 36.625 1 42.34 226 ARG B CA 1
ATOM 3678 C C . ARG B 1 226 ? 17.297 17.953 37.875 1 42.34 226 ARG B C 1
ATOM 3680 O O . ARG B 1 226 ? 17.031 18.391 38.969 1 42.34 226 ARG B O 1
ATOM 3687 N N . LYS B 1 227 ? 18.109 16.938 37.594 1 43.56 227 LYS B N 1
ATOM 3688 C CA . LYS B 1 227 ? 18.828 16.422 38.75 1 43.56 227 LYS B CA 1
ATOM 3689 C C . LYS B 1 227 ? 19.938 17.375 39.188 1 43.56 227 LYS B C 1
ATOM 3691 O O . LYS B 1 227 ? 20.5 17.234 40.281 1 43.56 227 LYS B O 1
ATOM 3696 N N . ALA B 1 228 ? 20.422 18.156 38.25 1 42.31 228 ALA B N 1
ATOM 3697 C CA . ALA B 1 228 ? 21.484 19.078 38.625 1 42.31 228 ALA B CA 1
ATOM 3698 C C . ALA B 1 228 ? 20.922 20.266 39.406 1 42.31 228 ALA B C 1
ATOM 3700 O O . ALA B 1 228 ? 21.562 20.75 40.344 1 42.31 228 ALA B O 1
ATOM 3701 N N . LYS B 1 229 ? 19.719 20.734 39.062 1 43.41 229 LYS B N 1
ATOM 3702 C CA . LYS B 1 229 ? 19.109 21.828 39.781 1 43.41 229 LYS B CA 1
ATOM 3703 C C . LYS B 1 229 ? 18.656 21.375 41.188 1 43.41 229 LYS B C 1
ATOM 3705 O O . LYS B 1 229 ? 18.609 22.172 42.125 1 43.41 229 LYS B O 1
ATOM 3710 N N . GLU B 1 230 ? 18.219 20.094 41.25 1 42.53 230 GLU B N 1
ATOM 3711 C CA . GLU B 1 230 ? 17.812 19.594 42.562 1 42.53 230 GLU B CA 1
ATOM 3712 C C . GLU B 1 230 ? 19.031 19.375 43.469 1 42.53 230 GLU B C 1
ATOM 3714 O O . GLU B 1 230 ? 18.938 19.516 44.688 1 42.53 230 GLU B O 1
ATOM 3719 N N . LEU B 1 231 ? 20.125 18.969 42.719 1 43.38 231 LEU B N 1
ATOM 3720 C CA . LEU B 1 231 ? 21.328 18.797 43.531 1 43.38 231 LEU B CA 1
ATOM 3721 C C . LEU B 1 231 ? 21.875 20.141 43.969 1 43.38 231 LEU B C 1
ATOM 3723 O O . LEU B 1 231 ? 22.547 20.219 45 1 43.38 231 LEU B O 1
ATOM 3727 N N . GLN B 1 232 ? 21.812 21.125 43.031 1 40.03 232 GLN B N 1
ATOM 3728 C CA . GLN B 1 232 ? 22.344 22.422 43.406 1 40.03 232 GLN B CA 1
ATOM 3729 C C . GLN B 1 232 ? 21.484 23.078 44.5 1 40.03 232 GLN B C 1
ATOM 3731 O O . GLN B 1 232 ? 21.953 23.953 45.219 1 40.03 232 GLN B O 1
ATOM 3736 N N . SER B 1 233 ? 20.188 22.719 44.469 1 41.69 233 SER B N 1
ATOM 3737 C CA . SER B 1 233 ? 19.312 23.406 45.375 1 41.69 233 SER B CA 1
ATOM 3738 C C . SER B 1 233 ? 19.5 22.922 46.812 1 41.69 233 SER B C 1
ATOM 3740 O O . SER B 1 233 ? 18.953 23.5 47.75 1 41.69 233 SER B O 1
ATOM 3742 N N . THR B 1 234 ? 20.078 21.734 46.906 1 39.59 234 THR B N 1
ATOM 3743 C CA . THR B 1 234 ? 20.156 21.234 48.281 1 39.59 234 THR B CA 1
ATOM 3744 C C . THR B 1 234 ? 21.375 21.828 48.969 1 39.59 234 THR B C 1
ATOM 3746 O O . THR B 1 234 ? 21.781 21.328 50.031 1 39.59 234 THR B O 1
ATOM 3749 N N . SER B 1 235 ? 22.125 22.75 48.219 1 36.66 235 SER B N 1
ATOM 3750 C CA . SER B 1 235 ? 23.234 23.234 49.062 1 36.66 235 SER B CA 1
ATOM 3751 C C . SER B 1 235 ? 22.719 23.922 50.312 1 36.66 235 SER B C 1
ATOM 3753 O O . SER B 1 235 ? 21.859 24.797 50.25 1 36.66 235 SER B O 1
ATOM 3755 N N . PRO B 1 236 ? 22.766 23.312 51.5 1 36.91 236 PRO B N 1
ATOM 3756 C CA . PRO B 1 236 ? 22.297 23.875 52.75 1 36.91 236 PRO B CA 1
ATOM 3757 C C . PRO B 1 236 ? 22.75 25.328 52.969 1 36.91 236 PRO B C 1
ATOM 3759 O O . PRO B 1 236 ? 23.906 25.656 52.75 1 36.91 236 PRO B O 1
ATOM 3762 N N . SER B 1 237 ? 22 26.391 52.469 1 34.44 237 SER B N 1
ATOM 3763 C CA . SER B 1 237 ? 22.266 27.797 52.75 1 34.44 237 SER B CA 1
ATOM 3764 C C . SER B 1 237 ? 22.719 28.016 54.188 1 34.44 237 SER B C 1
ATOM 3766 O O . SER B 1 237 ? 21.984 27.688 55.125 1 34.44 237 SER B O 1
ATOM 3768 N N . ARG B 1 238 ? 24 27.828 54.531 1 31.41 238 ARG B N 1
ATOM 3769 C CA . ARG B 1 238 ? 24.562 28.172 55.812 1 31.41 238 ARG B CA 1
ATOM 3770 C C . ARG B 1 238 ? 24.172 29.609 56.219 1 31.41 238 ARG B C 1
ATOM 3772 O O . ARG B 1 238 ? 24.594 30.562 55.531 1 31.41 238 ARG B O 1
ATOM 3779 N N . LYS B 1 239 ? 22.984 29.844 56.75 1 34.22 239 LYS B N 1
ATOM 3780 C CA . LYS B 1 239 ? 22.562 31.078 57.375 1 34.22 239 LYS B CA 1
ATOM 3781 C C . LYS B 1 239 ? 23.656 31.641 58.281 1 34.22 239 LYS B C 1
ATOM 3783 O O . LYS B 1 239 ? 24.047 31 59.25 1 34.22 239 LYS B O 1
ATOM 3788 N N . GLU B 1 240 ? 24.719 32.344 57.688 1 32.34 240 GLU B N 1
ATOM 3789 C CA . GLU B 1 240 ? 25.719 33.094 58.438 1 32.34 240 GLU B CA 1
ATOM 3790 C C . GLU B 1 240 ? 25.047 34.031 59.438 1 32.34 240 GLU B C 1
ATOM 3792 O O . GLU B 1 240 ? 24.25 34.875 59.062 1 32.34 240 GLU B O 1
ATOM 3797 N N . THR B 1 241 ? 24.719 33.625 60.656 1 32.22 241 THR B N 1
ATOM 3798 C CA . THR B 1 241 ? 24.281 34.375 61.844 1 32.22 241 THR B CA 1
ATOM 3799 C C . THR B 1 241 ? 25.25 35.5 62.156 1 32.22 241 THR B C 1
ATOM 3801 O O . THR B 1 241 ? 26.406 35.281 62.5 1 32.22 241 THR B O 1
ATOM 3804 N N . THR B 1 242 ? 25.422 36.5 61.219 1 29.61 242 THR B N 1
ATOM 3805 C CA . THR B 1 242 ? 26.25 37.656 61.438 1 29.61 242 THR B CA 1
ATOM 3806 C C . THR B 1 242 ? 25.797 38.406 62.719 1 29.61 242 THR B C 1
ATOM 3808 O O . THR B 1 242 ? 24.641 38.844 62.781 1 29.61 242 THR B O 1
ATOM 3811 N N . THR B 1 243 ? 26.281 38.062 63.906 1 30.89 243 THR B N 1
ATOM 3812 C CA . THR B 1 243 ? 26.203 38.688 65.188 1 30.89 243 THR B CA 1
ATOM 3813 C C . THR B 1 243 ? 26.719 40.125 65.125 1 30.89 243 THR B C 1
ATOM 3815 O O . THR B 1 243 ? 27.906 40.344 64.875 1 30.89 243 THR B O 1
ATOM 3818 N N . ARG B 1 244 ? 25.984 41.094 64.562 1 28.28 244 ARG B N 1
ATOM 3819 C CA . ARG B 1 244 ? 26.25 42.531 64.562 1 28.28 244 ARG B CA 1
ATOM 3820 C C . ARG B 1 244 ? 26.531 43 66 1 28.28 244 ARG B C 1
ATOM 3822 O O . ARG B 1 244 ? 25.656 43 66.812 1 28.28 244 ARG B O 1
ATOM 3829 N N . ARG B 1 245 ? 27.797 42.875 66.5 1 27.77 245 ARG B N 1
ATOM 3830 C CA . ARG B 1 245 ? 28.281 43.469 67.688 1 27.77 245 ARG B CA 1
ATOM 3831 C C . ARG B 1 245 ? 28.172 45 67.688 1 27.77 245 ARG B C 1
ATOM 3833 O O . ARG B 1 245 ? 28.703 45.625 66.75 1 27.77 245 ARG B O 1
ATOM 3840 N N . LYS B 1 246 ? 27.078 45.594 68.125 1 27.75 246 LYS B N 1
ATOM 3841 C CA . LYS B 1 246 ? 26.797 47 68.375 1 27.75 246 LYS B CA 1
ATOM 3842 C C . LYS B 1 246 ? 27.922 47.594 69.25 1 27.75 246 LYS B C 1
ATOM 3844 O O . LYS B 1 246 ? 28.109 47.25 70.375 1 27.75 246 LYS B O 1
ATOM 3849 N N . ASP B 1 247 ? 29.156 47.906 68.625 1 24.72 247 ASP B N 1
ATOM 3850 C CA . ASP B 1 247 ? 30.219 48.688 69.312 1 24.72 247 ASP B CA 1
ATOM 3851 C C . ASP B 1 247 ? 29.719 50.031 69.812 1 24.72 247 ASP B C 1
ATOM 3853 O O . ASP B 1 247 ? 29.016 50.75 69.125 1 24.72 247 ASP B O 1
ATOM 3857 N N . GLU B 1 248 ? 29.562 50.188 71.125 1 27.19 248 GLU B N 1
ATOM 3858 C CA . GLU B 1 248 ? 29.328 51.281 72.062 1 27.19 248 GLU B CA 1
ATOM 3859 C C . GLU B 1 248 ? 30.375 52.375 71.875 1 27.19 248 GLU B C 1
ATOM 3861 O O . GLU B 1 248 ? 31.531 52.219 72.312 1 27.19 248 GLU B O 1
ATOM 3866 N N . VAL B 1 249 ? 30.734 52.906 70.688 1 25.39 249 VAL B N 1
ATOM 3867 C CA . VAL B 1 249 ? 31.75 53.938 70.625 1 25.39 249 VAL B CA 1
ATOM 3868 C C . VAL B 1 249 ? 31.344 55.125 71.5 1 25.39 249 VAL B C 1
ATOM 3870 O O . VAL B 1 249 ? 30.266 55.688 71.312 1 25.39 249 VAL B O 1
ATOM 3873 N N . ALA B 1 250 ? 31.922 55.219 72.75 1 26.55 250 ALA B N 1
ATOM 3874 C CA . ALA B 1 250 ? 32.031 56.25 73.75 1 26.55 250 ALA B CA 1
ATOM 3875 C C . ALA B 1 250 ? 32.562 57.562 73.125 1 26.55 250 ALA B C 1
ATOM 3877 O O . ALA B 1 250 ? 33.531 57.562 72.375 1 26.55 250 ALA B O 1
ATOM 3878 N N . THR B 1 251 ? 31.734 58.594 73 1 25.36 251 THR B N 1
ATOM 3879 C CA . THR B 1 251 ? 31.844 60 72.625 1 25.36 251 THR B CA 1
ATOM 3880 C C . THR B 1 251 ? 32.938 60.688 73.438 1 25.36 251 THR B C 1
ATOM 3882 O O . THR B 1 251 ? 32.812 60.875 74.688 1 25.36 251 THR B O 1
ATOM 3885 N N . ALA B 1 252 ? 34.25 60.188 73.438 1 25.39 252 ALA B N 1
ATOM 3886 C CA . ALA B 1 252 ? 35.281 60.938 74.125 1 25.39 252 ALA B CA 1
ATOM 3887 C C . ALA B 1 252 ? 35.312 62.406 73.688 1 25.39 252 ALA B C 1
ATOM 3889 O O . ALA B 1 252 ? 35.375 62.688 72.5 1 25.39 252 ALA B O 1
ATOM 3890 N N . LYS B 1 253 ? 34.969 63.281 74.625 1 29.42 253 LYS B N 1
ATOM 3891 C CA . LYS B 1 253 ? 35.031 64.75 74.938 1 29.42 253 LYS B CA 1
ATOM 3892 C C . LYS B 1 253 ? 36.469 65.25 74.812 1 29.42 253 LYS B C 1
ATOM 3894 O O . LYS B 1 253 ? 37.312 64.875 75.625 1 29.42 253 LYS B O 1
ATOM 3899 N N . VAL B 1 254 ? 37.094 65.438 73.688 1 24.47 254 VAL B N 1
ATOM 3900 C CA . VAL B 1 254 ? 38.344 66.188 73.438 1 24.47 254 VAL B CA 1
ATOM 3901 C C . VAL B 1 254 ? 38.25 67.562 74.062 1 24.47 254 VAL B C 1
ATOM 3903 O O . VAL B 1 254 ? 37.281 68.312 73.812 1 24.47 254 VAL B O 1
ATOM 3906 N N . GLU B 1 255 ? 38.906 67.75 75.25 1 25.64 255 GLU B N 1
ATOM 3907 C CA . GLU B 1 255 ? 39.594 68.875 75.938 1 25.64 255 GLU B CA 1
ATOM 3908 C C . GLU B 1 255 ? 40.375 69.688 74.938 1 25.64 255 GLU B C 1
ATOM 3910 O O . GLU B 1 255 ? 40.938 69.188 73.938 1 25.64 255 GLU B O 1
ATOM 3915 N N . SER B 1 256 ? 40.438 71.188 75.188 1 24.5 256 SER B N 1
ATOM 3916 C CA . SER B 1 256 ? 41.25 72.312 74.812 1 24.5 256 SER B CA 1
ATOM 3917 C C . SER B 1 256 ? 42.719 72.125 75.125 1 24.5 256 SER B C 1
ATOM 3919 O O . SER B 1 256 ? 43.062 71.5 76.125 1 24.5 256 SER B O 1
#